Protein AF-A0A534X3P3-F1 (afdb_monomer_lite)

Sequence (479 aa):
MGRCHSRLIVFVALAAVAAPPPRAAATQRFGPLQLSGNLQSQNLVRDPDASTYEYIQNRNTAHVRLDYDWLQAGRFYGKYDVPFLERSHLLLLWRGVYDSVYDVTPGFVQKEDVHGRAYGGMDYFDYATRVGFSTPSGFKRLRRGQLELSGLSRGERTALKFDNQLREAYIDLKFRGLPLTVRGGRQQIVWGETDNFRMLDRVNPLDLTWHFQQELPAPGFGWDEIRRPLWIIKFLYDLGDVWRFSQSFLEWYWNPGDWMPAKQAFLPRPWGLPFYDPLTNPVDGAFFDGPCLANSRLRQATGPRAGQPACTRLLNGTKLFEKGDYSRNPMENSQVGVRYHGMTPQGIEFTLDYFYQRWAGDDGTNYAPLRAVRRTFDDAVDQARLRSLTARGIFPAEFIAPYVHTVGASLNYSEEQYTQTVYRFETIYDVGIPFFDLGKVSVIDTPALPGVTKKNMWKGMLAFDRPTWIRTLNRRATF

Secondary structure (DSSP, 8-state):
-----SSSHHHHHHHTTSSPPP---SEEEETTEEEEEEEEEEEEEE-SSTT--EEEEEEEEEEEEEEEEEEETTEETTTEE-TTEEEEEEEEEEEEEEETHHHH------S--TTTTTBTTB-HHHHHHHT-EEETTEEEPPPGGGGSGGGS-HHHHHHHHEEEEEEEEEEEEEESSS-EEEEEEEE-------SSS-SS--SS-BBTTTTTT--SSSS--S-TTTB--EEEEEEEEEEEEETTEEEEEEEEEEEES---PPB--EETSTTSEEEE-TTT-TTT-TTTSHHHHHH-S-B--SSTTTTSB---EEGGG-BTTTB-SS-SSTTTSEEEEEEEEEE-TTSEEEEEEEEEEE----SS-----EEEPBP-S-HHHHHHHHHHHHHTTEESEEE---EEEEEEEEEEEEETTTT-EEEEEEEEEEEEEEEEETTS-BS-BTTB--EEEEEEEEEEEEEEE-----TTT-SS---

pLDDT: mean 87.89, std 14.02, range [33.66, 98.69]

Radius of gyration: 27.1 Å; chains: 1; bounding box: 85×56×79 Å

Foldseek 3Di:
DDDDPDPPPVVVVVVVVPPPPDPPVQWDDDDQKIKHKDKDWDWDWDDPDPVDIDGAWTKIKIKIKMKGFQAACQDGVVHDGRPWFHTKMKIWMKMKMFICCLVVFDLDDDLAFPCGLVPVRHHPQCCQAVFNADDPVHTDHDDSCCQTSNVDDPVRSVVPRMDIDSQWTWMWTHTPPFQKIKIFFFAADADDDDFPFDDPRPPFAFQCLPPQFCDDDPPRGDRVPGGRTAGKIKMKGFPADDDQWGRKIKIKMKGFQRDAAHHAADPPRSRHHRHHACQDDRHQHLFQDDLQQVAAPDADCDDPRGRTGGADAEPPRADQRGGAPADRGNVTAMKMKMKIWTAGPQGKTKIKMKIWHWARPSRPDAADQKAFAFDPPPCVVLVVVSNVQSNHSYDRMGGHTDIKIKIKMKIWDQDVPPFRKIKIKIKMKIWFGWHFDQVTFHSGVRVGGGHIDTDIDIDMDIDIDGFADPCVVPVPGTD

Structure (mmCIF, N/CA/C/O backbone):
data_AF-A0A534X3P3-F1
#
_entry.id   AF-A0A534X3P3-F1
#
loop_
_atom_site.group_PDB
_atom_site.id
_atom_site.type_symbol
_atom_site.label_atom_id
_atom_site.label_alt_id
_atom_site.label_comp_id
_atom_site.label_asym_id
_atom_site.label_entity_id
_atom_site.label_seq_id
_atom_site.pdbx_PDB_ins_code
_atom_site.Cartn_x
_atom_site.Cartn_y
_atom_site.Cartn_z
_atom_site.occupancy
_atom_site.B_iso_or_equiv
_atom_site.auth_seq_id
_atom_site.auth_comp_id
_atom_site.auth_asym_id
_atom_site.auth_atom_id
_atom_site.pdbx_PDB_model_num
ATOM 1 N N . MET A 1 1 ? -47.982 -13.350 -42.749 1.00 36.72 1 MET A N 1
ATOM 2 C CA . MET A 1 1 ? -47.563 -14.416 -41.808 1.00 36.72 1 MET A CA 1
ATOM 3 C C . MET A 1 1 ? -46.081 -14.224 -41.478 1.00 36.72 1 MET A C 1
ATOM 5 O O . MET A 1 1 ? -45.326 -14.014 -42.412 1.00 36.72 1 MET A O 1
ATOM 9 N N . GLY A 1 2 ? -45.699 -14.263 -40.188 1.00 33.66 2 GLY A N 1
ATOM 10 C CA . GLY A 1 2 ? -44.302 -14.264 -39.683 1.00 33.66 2 GLY A CA 1
ATOM 11 C C . GLY A 1 2 ? -43.819 -12.930 -39.074 1.00 33.66 2 GLY A C 1
ATOM 12 O O . GLY A 1 2 ? -43.226 -12.131 -39.780 1.00 33.66 2 GLY A O 1
ATOM 13 N N . ARG A 1 3 ? -44.246 -12.531 -37.856 1.00 34.84 3 ARG A N 1
ATOM 14 C CA . ARG A 1 3 ? -43.570 -12.720 -36.531 1.00 34.84 3 ARG A CA 1
ATOM 15 C C . ARG A 1 3 ? -42.083 -12.302 -36.568 1.00 34.84 3 ARG A C 1
ATOM 17 O O . ARG A 1 3 ? -41.286 -13.035 -37.122 1.00 34.84 3 ARG A O 1
ATOM 24 N N . CYS A 1 4 ? -41.623 -11.134 -36.097 1.00 38.94 4 CYS A N 1
ATOM 25 C CA . CYS A 1 4 ? -41.769 -10.428 -34.805 1.00 38.94 4 CYS A CA 1
ATOM 26 C C . CYS A 1 4 ? -41.292 -11.228 -33.577 1.00 38.94 4 CYS A C 1
ATOM 28 O O . CYS A 1 4 ? -42.091 -11.518 -32.693 1.00 38.94 4 CYS A O 1
ATOM 30 N N . HIS A 1 5 ? -40.003 -11.587 -33.516 1.00 36.69 5 HIS A N 1
ATOM 31 C CA . HIS A 1 5 ? -39.324 -12.137 -32.328 1.00 36.69 5 HIS A CA 1
ATOM 32 C C . HIS A 1 5 ? -37.952 -11.458 -32.131 1.00 36.69 5 HIS A C 1
ATOM 34 O O . HIS A 1 5 ? -36.927 -12.002 -32.518 1.00 36.69 5 HIS A O 1
ATOM 40 N N . SER A 1 6 ? -37.909 -10.256 -31.546 1.00 39.84 6 SER A N 1
ATOM 41 C CA . SER A 1 6 ? -36.638 -9.699 -31.023 1.00 39.84 6 SER A CA 1
ATOM 42 C C . SER A 1 6 ? -36.779 -8.697 -29.869 1.00 39.84 6 SER A C 1
ATOM 44 O O . SER A 1 6 ? -35.784 -8.144 -29.416 1.00 39.84 6 SER A O 1
ATOM 46 N N . ARG A 1 7 ? -37.989 -8.474 -29.333 1.00 35.97 7 ARG A N 1
ATOM 47 C CA . ARG A 1 7 ? -38.214 -7.507 -28.238 1.00 35.97 7 ARG A CA 1
ATOM 48 C C . ARG A 1 7 ? -38.466 -8.125 -26.858 1.00 35.97 7 ARG A C 1
ATOM 50 O O . ARG A 1 7 ? -38.564 -7.386 -25.887 1.00 35.97 7 ARG A O 1
ATOM 57 N N . LEU A 1 8 ? -38.526 -9.455 -26.738 1.00 35.53 8 LEU A N 1
ATOM 58 C CA . LEU A 1 8 ? -38.912 -10.107 -25.477 1.00 35.53 8 LEU A CA 1
ATOM 59 C C . LEU A 1 8 ? -37.740 -10.433 -24.529 1.00 35.53 8 LEU A C 1
ATOM 61 O O . LEU A 1 8 ? -37.972 -10.664 -23.350 1.00 35.53 8 LEU A O 1
ATOM 65 N N . ILE A 1 9 ? -36.487 -10.424 -25.002 1.00 39.25 9 ILE A N 1
ATOM 66 C CA . ILE A 1 9 ? -35.331 -10.835 -24.176 1.00 39.25 9 ILE A CA 1
ATOM 67 C C . ILE A 1 9 ? -34.815 -9.689 -23.285 1.00 39.25 9 ILE A C 1
ATOM 69 O O . ILE A 1 9 ? -34.318 -9.935 -22.191 1.00 39.25 9 ILE A O 1
ATOM 73 N N . VAL A 1 10 ? -35.018 -8.427 -23.677 1.00 38.47 10 VAL A N 1
ATOM 74 C CA . VAL A 1 10 ? -34.566 -7.261 -22.887 1.00 38.47 10 VAL A CA 1
ATOM 75 C C . VAL A 1 10 ? -35.494 -6.972 -21.695 1.00 38.47 10 VAL A C 1
ATOM 77 O O . VAL A 1 10 ? -35.038 -6.503 -20.656 1.00 38.47 10 VAL A O 1
ATOM 80 N N . PHE A 1 11 ? -36.780 -7.323 -21.785 1.00 35.12 11 PHE A N 1
ATOM 81 C CA . PHE A 1 11 ? -37.740 -7.068 -20.702 1.00 35.12 11 PHE A CA 1
ATOM 82 C C . PHE A 1 11 ? -37.663 -8.075 -19.545 1.00 35.12 11 PHE A C 1
ATOM 84 O O . PHE A 1 11 ? -37.952 -7.706 -18.409 1.00 35.12 11 PHE A O 1
ATOM 91 N N . VAL A 1 12 ? -37.220 -9.313 -19.786 1.00 38.72 12 VAL A N 1
ATOM 92 C CA . VAL A 1 12 ? -37.082 -10.322 -18.717 1.00 38.72 12 VAL A CA 1
ATOM 93 C C . VAL A 1 12 ? -35.864 -10.034 -17.826 1.00 38.72 12 VAL A C 1
ATOM 95 O O . VAL A 1 12 ? -35.925 -10.263 -16.621 1.00 38.72 12 VAL A O 1
ATOM 98 N N . ALA A 1 13 ? -34.799 -9.437 -18.374 1.00 37.25 13 ALA A N 1
ATOM 99 C CA . ALA A 1 13 ? -33.627 -9.031 -17.594 1.00 37.25 13 ALA A CA 1
ATOM 100 C C . ALA A 1 13 ? -33.887 -7.788 -16.716 1.00 37.25 13 ALA A C 1
ATOM 102 O O . ALA A 1 13 ? -33.383 -7.720 -15.600 1.00 37.25 13 ALA A O 1
ATOM 103 N N . LEU A 1 14 ? -34.714 -6.836 -17.172 1.00 37.88 14 LEU A N 1
ATOM 104 C CA . LEU A 1 14 ? -35.092 -5.656 -16.378 1.00 37.88 14 LEU A CA 1
ATOM 105 C C . LEU A 1 14 ? -36.180 -5.949 -15.330 1.00 37.88 14 LEU A C 1
ATOM 107 O O . LEU A 1 14 ? -36.164 -5.352 -14.256 1.00 37.88 14 LEU A O 1
ATOM 111 N N . ALA A 1 15 ? -37.089 -6.895 -15.584 1.00 37.22 15 ALA A N 1
ATOM 112 C CA . ALA A 1 15 ? -38.120 -7.271 -14.612 1.00 37.22 15 ALA A CA 1
ATOM 113 C C . ALA A 1 15 ? -37.560 -8.050 -13.404 1.00 37.22 15 ALA A C 1
ATOM 115 O O . ALA A 1 15 ? -38.107 -7.949 -12.308 1.00 37.22 15 ALA A O 1
ATOM 116 N N . ALA A 1 16 ? -36.437 -8.760 -13.565 1.00 38.22 16 ALA A N 1
ATOM 117 C CA . ALA A 1 16 ? -35.745 -9.427 -12.458 1.00 38.22 16 ALA A CA 1
ATOM 118 C C . ALA A 1 16 ? -35.032 -8.449 -11.498 1.00 38.22 16 ALA A C 1
ATOM 120 O O . ALA A 1 16 ? -34.714 -8.826 -10.375 1.00 38.22 16 ALA A O 1
ATOM 121 N N . VAL A 1 17 ? -34.821 -7.191 -11.911 1.00 44.91 17 VAL A N 1
ATOM 122 C CA . VAL A 1 17 ? -34.232 -6.121 -11.080 1.00 44.91 17 VAL A CA 1
ATOM 123 C C . VAL A 1 17 ? -35.306 -5.345 -10.297 1.00 44.91 17 VAL A C 1
ATOM 125 O O . VAL A 1 17 ? -34.991 -4.668 -9.323 1.00 44.91 17 VAL A O 1
ATOM 128 N N . ALA A 1 18 ? -36.585 -5.460 -10.679 1.00 40.25 18 ALA A N 1
ATOM 129 C CA . ALA A 1 18 ? -37.691 -4.690 -10.099 1.00 40.25 18 ALA A CA 1
ATOM 130 C C . ALA A 1 18 ? -38.572 -5.474 -9.107 1.00 40.25 18 ALA A C 1
ATOM 132 O O . ALA A 1 18 ? -39.484 -4.898 -8.513 1.00 40.25 18 ALA A O 1
ATOM 133 N N . ALA A 1 19 ? -38.321 -6.770 -8.903 1.00 35.97 19 ALA A N 1
ATOM 134 C CA . ALA A 1 19 ? -38.948 -7.496 -7.807 1.00 35.97 19 ALA A CA 1
ATOM 135 C C . ALA A 1 19 ? -38.243 -7.092 -6.500 1.00 35.97 19 ALA A C 1
ATOM 137 O O . ALA A 1 19 ? -37.038 -7.335 -6.386 1.00 35.97 19 ALA A O 1
ATOM 138 N N . PRO A 1 20 ? -38.934 -6.492 -5.506 1.00 41.12 20 PRO A N 1
ATOM 139 C CA . PRO A 1 20 ? -38.346 -6.378 -4.183 1.00 41.12 20 PRO A CA 1
ATOM 140 C C . PRO A 1 20 ? -37.984 -7.803 -3.759 1.00 41.12 20 PRO A C 1
ATOM 142 O O . PRO A 1 20 ? -38.851 -8.684 -3.844 1.00 41.12 20 PRO A O 1
ATOM 145 N N . PRO A 1 21 ? -36.724 -8.075 -3.377 1.00 45.44 21 PRO A N 1
ATOM 146 C CA . PRO A 1 21 ? -36.369 -9.406 -2.938 1.00 45.44 21 PRO A CA 1
ATOM 147 C C . PRO A 1 21 ? -37.357 -9.800 -1.830 1.00 45.44 21 PRO A C 1
ATOM 149 O O . PRO A 1 21 ? -37.689 -8.952 -0.986 1.00 45.44 21 PRO A O 1
ATOM 152 N N . PRO A 1 22 ? -37.857 -11.054 -1.800 1.00 43.12 22 PRO A N 1
ATOM 153 C CA . PRO A 1 22 ? -38.468 -11.551 -0.572 1.00 43.12 22 PRO A CA 1
ATOM 154 C C . PRO A 1 22 ? -37.481 -11.230 0.547 1.00 43.12 22 PRO A C 1
ATOM 156 O O . PRO A 1 22 ? -36.282 -11.278 0.283 1.00 43.12 22 PRO A O 1
ATOM 159 N N . ARG A 1 23 ? -37.958 -10.830 1.735 1.00 43.53 23 ARG A N 1
ATOM 160 C CA . ARG A 1 23 ? -37.120 -10.484 2.898 1.00 43.53 23 ARG A CA 1
ATOM 161 C C . ARG A 1 23 ? -36.186 -11.651 3.250 1.00 43.53 23 ARG A C 1
ATOM 163 O O . ARG A 1 23 ? -36.411 -12.380 4.207 1.00 43.53 23 ARG A O 1
ATOM 170 N N . ALA A 1 24 ? -35.133 -11.837 2.471 1.00 46.97 24 ALA A N 1
ATOM 171 C CA . ALA A 1 24 ? -33.952 -12.561 2.820 1.00 46.97 24 ALA A CA 1
ATOM 172 C C . ALA A 1 24 ? -33.323 -11.626 3.831 1.00 46.97 24 ALA A C 1
ATOM 174 O O . ALA A 1 24 ? -32.781 -10.578 3.477 1.00 46.97 24 ALA A O 1
ATOM 175 N N . ALA A 1 25 ? -33.513 -11.934 5.110 1.00 55.66 25 ALA A N 1
ATOM 176 C CA . ALA A 1 25 ? -32.665 -11.344 6.117 1.00 55.66 25 ALA A CA 1
ATOM 177 C C . ALA A 1 25 ? -31.236 -11.645 5.645 1.00 55.66 25 ALA A C 1
ATOM 179 O O . ALA A 1 25 ? -30.828 -12.804 5.623 1.00 55.66 25 ALA A O 1
ATOM 180 N N . ALA A 1 26 ? -30.512 -10.616 5.189 1.00 68.88 26 ALA A N 1
ATOM 181 C CA . ALA A 1 26 ? -29.129 -10.726 4.709 1.00 68.88 26 ALA A CA 1
ATOM 182 C C . ALA A 1 26 ? -28.197 -11.356 5.766 1.00 68.88 26 ALA A C 1
ATOM 184 O O . ALA A 1 26 ? -27.070 -11.743 5.475 1.00 68.88 26 ALA A O 1
ATOM 185 N N . THR A 1 27 ? -28.717 -11.492 6.986 1.00 85.62 27 THR A N 1
ATOM 186 C CA . THR A 1 27 ? -28.148 -12.159 8.138 1.00 85.62 27 THR A CA 1
ATOM 187 C C . THR A 1 27 ? -29.059 -13.307 8.578 1.00 85.62 27 THR A C 1
ATOM 189 O O . THR A 1 27 ? -30.193 -13.082 9.004 1.00 85.62 27 THR A O 1
ATOM 192 N N . GLN A 1 28 ? -28.546 -14.533 8.536 1.00 90.56 28 GLN A N 1
ATOM 193 C CA . GLN A 1 28 ? -29.168 -15.723 9.113 1.00 90.56 28 GLN A CA 1
ATOM 194 C C . GLN A 1 28 ? -28.542 -16.015 10.480 1.00 90.56 28 GLN A C 1
ATOM 196 O O . GLN A 1 28 ? -27.322 -15.965 10.634 1.00 90.56 28 GLN A O 1
ATOM 201 N N . ARG A 1 29 ? -29.369 -16.313 11.486 1.00 91.31 29 ARG A N 1
ATOM 202 C CA . ARG A 1 29 ? -28.921 -16.610 12.855 1.00 91.31 29 ARG A CA 1
ATOM 203 C C . ARG A 1 29 ? -29.354 -18.012 13.263 1.00 91.31 29 ARG A C 1
ATOM 205 O O . ARG A 1 29 ? -30.527 -18.353 13.160 1.00 91.31 29 ARG A O 1
ATOM 212 N N . PHE A 1 30 ? -28.406 -18.783 13.778 1.00 90.81 30 PHE A N 1
ATOM 213 C CA . PHE A 1 30 ? -28.560 -20.157 14.244 1.00 90.81 30 PHE A CA 1
ATOM 214 C C . PHE A 1 30 ? -27.995 -20.257 15.666 1.00 90.81 30 PHE A C 1
ATOM 216 O O . PHE A 1 30 ? -26.892 -20.755 15.896 1.00 90.81 30 PHE A O 1
ATOM 223 N N . GLY A 1 31 ? -28.737 -19.707 16.632 1.00 88.25 31 GLY A N 1
ATOM 224 C CA . GLY A 1 31 ? -28.279 -19.574 18.016 1.00 88.25 31 GLY A CA 1
ATOM 225 C C . GLY A 1 31 ? -27.009 -18.709 18.108 1.00 88.25 31 GLY A C 1
ATOM 226 O O . GLY A 1 31 ? -27.071 -17.542 17.727 1.00 88.25 31 GLY A O 1
ATOM 227 N N . PRO A 1 32 ? -25.872 -19.244 18.599 1.00 91.38 32 PRO A N 1
ATOM 228 C CA . PRO A 1 32 ? -24.607 -18.507 18.718 1.00 91.38 32 PRO A CA 1
ATOM 229 C C . PRO A 1 32 ? -23.888 -18.254 17.384 1.00 91.38 32 PRO A C 1
ATOM 231 O O . PRO A 1 32 ? -22.888 -17.538 17.366 1.00 91.38 32 PRO A O 1
ATOM 234 N N . LEU A 1 33 ? -24.338 -18.883 16.295 1.00 94.12 33 LEU A N 1
ATOM 235 C CA . LEU A 1 33 ? -23.754 -18.745 14.965 1.00 94.12 33 LEU A CA 1
ATOM 236 C C . LEU A 1 33 ? -24.5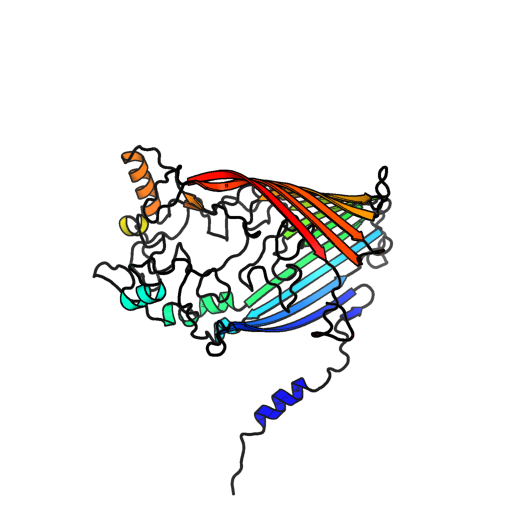79 -17.765 14.132 1.00 94.12 33 LEU A C 1
ATOM 238 O O . LEU A 1 33 ? -25.805 -17.864 14.065 1.00 94.12 33 LEU A O 1
ATOM 242 N N . GLN A 1 34 ? -23.904 -16.852 13.450 1.00 95.88 34 GLN A N 1
ATOM 243 C CA . GLN A 1 34 ? -24.499 -15.922 12.506 1.00 95.88 34 GLN A CA 1
ATOM 244 C C . GLN A 1 34 ? -23.757 -16.005 11.170 1.00 95.88 34 GLN A C 1
ATOM 246 O O . GLN A 1 34 ? -22.532 -15.967 11.123 1.00 95.88 34 GLN A O 1
ATOM 251 N N . LEU A 1 35 ? -24.518 -16.107 10.083 1.00 95.94 35 LEU A N 1
ATOM 252 C CA . LEU A 1 35 ? -24.024 -16.049 8.713 1.00 95.94 35 LEU A CA 1
ATOM 253 C C . LEU A 1 35 ? -24.609 -14.805 8.049 1.00 95.94 35 LEU A C 1
ATOM 255 O O . LEU A 1 35 ? -25.827 -14.639 8.020 1.00 95.94 35 LEU A O 1
ATOM 259 N N . SER A 1 36 ? -23.766 -13.937 7.513 1.00 95.31 36 SER A N 1
ATOM 260 C CA . SER A 1 36 ? -24.190 -12.750 6.776 1.00 95.31 36 SER A CA 1
ATOM 261 C C . SER A 1 36 ? -23.336 -12.534 5.537 1.00 95.31 36 SER A C 1
ATOM 263 O O . SER A 1 36 ? -22.329 -13.208 5.321 1.00 95.31 36 SER A O 1
ATOM 265 N N . GLY A 1 37 ? -23.753 -11.612 4.682 1.00 92.38 37 GLY A N 1
ATOM 266 C CA . GLY A 1 37 ? -22.989 -11.264 3.498 1.00 92.38 37 GLY A CA 1
ATOM 267 C C . GLY A 1 37 ? -23.701 -10.245 2.632 1.00 92.38 37 GLY A C 1
ATOM 268 O O . GLY A 1 37 ? -24.845 -9.863 2.891 1.00 92.38 37 GLY A O 1
ATOM 269 N N . ASN A 1 38 ? -23.014 -9.824 1.583 1.00 91.62 38 ASN A N 1
ATOM 270 C CA . ASN A 1 38 ? -23.546 -8.935 0.566 1.00 91.62 38 ASN A CA 1
ATOM 271 C C . ASN A 1 38 ? -22.906 -9.233 -0.792 1.00 91.62 38 ASN A C 1
ATOM 273 O O . ASN A 1 38 ? -21.846 -9.851 -0.901 1.00 91.62 38 ASN A O 1
ATOM 277 N N . LEU A 1 39 ? -23.588 -8.767 -1.834 1.00 91.38 39 LEU A N 1
ATOM 278 C CA . LEU A 1 39 ? -23.075 -8.697 -3.190 1.00 91.38 39 LEU A CA 1
ATOM 279 C C . LEU A 1 39 ? -23.101 -7.227 -3.608 1.00 91.38 39 LEU A C 1
ATOM 281 O O . LEU A 1 39 ? -24.140 -6.574 -3.518 1.00 91.38 39 LEU A O 1
ATOM 285 N N . GLN A 1 40 ? -21.967 -6.716 -4.065 1.00 88.56 40 GLN A N 1
ATOM 286 C CA . GLN A 1 40 ? -21.802 -5.354 -4.549 1.00 88.56 40 GLN A CA 1
ATOM 287 C C . GLN A 1 40 ? -21.387 -5.392 -6.015 1.00 88.56 40 GLN A C 1
ATOM 289 O O . GLN A 1 40 ? -20.502 -6.157 -6.391 1.00 88.56 40 GLN A O 1
ATOM 294 N N . SER A 1 41 ? -21.998 -4.539 -6.834 1.00 88.94 41 SER A N 1
ATOM 295 C CA . SER A 1 41 ? -21.531 -4.253 -8.190 1.00 88.94 41 SER A CA 1
ATOM 296 C C . SER A 1 41 ? -21.172 -2.778 -8.287 1.00 88.94 41 SER A C 1
ATOM 298 O O . SER A 1 41 ? -21.917 -1.913 -7.827 1.00 88.94 41 SER A O 1
ATOM 300 N N . GLN A 1 42 ? -20.012 -2.498 -8.857 1.00 85.88 42 GLN A N 1
ATOM 301 C CA . GLN A 1 42 ? -19.415 -1.182 -8.947 1.00 85.88 42 GLN A CA 1
ATOM 302 C C . GLN A 1 42 ? -18.999 -0.926 -10.392 1.00 85.88 42 GLN A C 1
ATOM 304 O O . GLN A 1 42 ? -18.289 -1.721 -11.007 1.00 85.88 42 GLN A O 1
ATOM 309 N N . ASN A 1 43 ? -19.435 0.213 -10.921 1.00 86.19 43 ASN A N 1
ATOM 310 C CA . ASN A 1 43 ? -19.062 0.692 -12.242 1.00 86.19 43 ASN A CA 1
ATOM 311 C C . ASN A 1 43 ? -18.371 2.034 -12.082 1.00 86.19 43 ASN A C 1
ATOM 313 O O . ASN A 1 43 ? -18.930 2.927 -11.446 1.00 86.19 43 ASN A O 1
ATOM 317 N N . LEU A 1 44 ? -17.188 2.173 -12.671 1.00 83.38 44 LEU A N 1
ATOM 318 C CA . LEU A 1 44 ? -16.495 3.450 -12.720 1.00 83.38 44 LEU A CA 1
ATOM 319 C C . LEU A 1 44 ? -16.244 3.881 -14.150 1.00 83.38 44 LEU A C 1
ATOM 321 O O . LEU A 1 44 ? -15.741 3.123 -14.984 1.00 83.38 44 LEU A O 1
ATOM 325 N N . VAL A 1 45 ? -16.563 5.147 -14.376 1.00 81.81 45 VAL A N 1
ATOM 326 C CA . VAL A 1 45 ? -16.256 5.887 -15.587 1.00 81.81 45 VAL A CA 1
ATOM 327 C C . VAL A 1 45 ? -15.423 7.093 -15.171 1.00 81.81 45 VAL A C 1
ATOM 329 O O . VAL A 1 45 ? -15.737 7.755 -14.184 1.00 81.81 45 VAL A O 1
ATOM 332 N N . ARG A 1 46 ? -14.353 7.352 -15.912 1.00 78.62 46 ARG A N 1
ATOM 333 C CA . ARG A 1 46 ? -13.508 8.538 -15.804 1.00 78.62 46 ARG A CA 1
ATOM 334 C C . ARG A 1 46 ? -13.797 9.441 -16.995 1.00 78.62 46 ARG A C 1
ATOM 336 O O . ARG A 1 46 ? -13.879 8.948 -18.109 1.00 78.62 46 ARG A O 1
ATOM 343 N N . ASP A 1 47 ? -13.936 10.736 -16.756 1.00 75.62 47 ASP A N 1
ATOM 344 C CA . ASP A 1 47 ? -14.253 11.730 -17.784 1.00 75.62 47 ASP A CA 1
ATOM 345 C C . ASP A 1 47 ? -13.423 12.993 -17.498 1.00 75.62 47 ASP A C 1
ATOM 347 O O . ASP A 1 47 ? -13.612 13.599 -16.440 1.00 75.62 47 ASP A O 1
ATOM 351 N N . PRO A 1 48 ? -12.431 13.356 -18.333 1.00 64.31 48 PRO A N 1
ATOM 352 C CA . PRO A 1 48 ? -11.691 14.601 -18.169 1.00 64.31 48 PRO A CA 1
ATOM 353 C C . PRO A 1 48 ? -12.481 15.821 -18.673 1.00 64.31 48 PRO A C 1
ATOM 355 O O . PRO A 1 48 ? -12.234 16.930 -18.203 1.00 64.31 48 PRO A O 1
ATOM 358 N N . ASP A 1 49 ? -13.429 15.634 -19.595 1.00 64.19 49 ASP A N 1
ATOM 359 C CA . ASP A 1 49 ? -14.393 16.635 -20.054 1.00 64.19 49 ASP A CA 1
ATOM 360 C C . ASP A 1 49 ? -15.650 15.950 -20.604 1.00 64.19 49 ASP A C 1
ATOM 362 O O . ASP A 1 49 ? -15.576 14.804 -21.022 1.00 64.19 49 ASP A O 1
ATOM 366 N N . ALA A 1 50 ? -16.763 16.680 -20.724 1.00 55.84 50 ALA A N 1
ATOM 367 C CA . ALA A 1 50 ? -18.070 16.143 -21.130 1.00 55.84 50 ALA A CA 1
ATOM 368 C C . ALA A 1 50 ? -18.118 15.414 -22.496 1.00 55.84 50 ALA A C 1
ATOM 370 O O . ALA A 1 50 ? -19.170 14.898 -22.878 1.00 55.84 50 ALA A O 1
ATOM 371 N N . SER A 1 51 ? -17.029 15.415 -23.272 1.00 58.66 51 SER A N 1
ATOM 372 C CA . SER A 1 51 ? -16.923 14.737 -24.563 1.00 58.66 51 SER A CA 1
ATOM 373 C C . SER A 1 51 ? -16.089 13.448 -24.528 1.00 58.66 51 SER A C 1
ATOM 375 O O . SER A 1 51 ? -15.982 12.784 -25.563 1.00 58.66 51 SER A O 1
ATOM 377 N N . THR A 1 52 ? -15.508 13.061 -23.383 1.00 67.94 52 THR A N 1
ATOM 378 C CA . THR A 1 52 ? -14.467 12.020 -23.314 1.00 67.94 52 THR A CA 1
ATOM 379 C C . THR A 1 52 ? -14.633 11.010 -22.170 1.00 67.94 52 THR A C 1
ATOM 381 O O . THR A 1 52 ? -13.869 10.978 -21.217 1.00 67.94 52 THR A O 1
ATOM 384 N N . TYR A 1 53 ? -15.535 10.042 -22.327 1.00 72.50 53 TYR A N 1
ATOM 385 C CA . TYR A 1 53 ? -15.756 9.012 -21.305 1.00 72.50 53 TYR A CA 1
ATOM 386 C C . TYR A 1 53 ? -14.830 7.791 -21.440 1.00 72.50 53 TYR A C 1
ATOM 388 O O . TYR A 1 53 ? -14.739 7.168 -22.500 1.00 72.50 53 TYR A O 1
ATOM 396 N N . GLU A 1 54 ? -14.229 7.370 -20.328 1.00 77.44 54 GLU A N 1
ATOM 397 C CA . GLU A 1 54 ? -13.424 6.156 -20.202 1.00 77.44 54 GLU A CA 1
ATOM 398 C C . GLU A 1 54 ? -14.025 5.200 -19.172 1.00 77.44 54 GLU A C 1
ATOM 400 O O . GLU A 1 54 ? -14.108 5.501 -17.983 1.00 77.44 54 GLU A O 1
ATOM 405 N N . TYR A 1 55 ? -14.412 4.002 -19.604 1.00 82.56 55 TYR A N 1
ATOM 406 C CA . TYR A 1 55 ? -14.842 2.942 -18.695 1.00 82.56 55 TYR A CA 1
ATOM 407 C C . TYR A 1 55 ? -13.632 2.265 -18.052 1.00 82.56 55 TYR A C 1
ATOM 409 O O . TYR A 1 55 ? -12.920 1.501 -18.707 1.00 82.56 55 TYR A O 1
ATOM 417 N N . ILE A 1 56 ? -13.401 2.548 -16.772 1.00 80.75 56 ILE A N 1
ATOM 418 C CA . ILE A 1 56 ? -12.177 2.135 -16.079 1.00 80.75 56 ILE A CA 1
ATOM 419 C C . ILE A 1 56 ? -12.366 0.886 -15.216 1.00 80.75 56 ILE A C 1
ATOM 421 O O . ILE A 1 56 ? -11.391 0.183 -14.966 1.00 80.75 56 ILE A O 1
ATOM 425 N N . GLN A 1 57 ? -13.588 0.559 -14.776 1.00 85.12 57 GLN A N 1
ATOM 426 C CA . GLN A 1 57 ? -13.795 -0.611 -13.916 1.00 85.12 57 GLN A CA 1
ATOM 427 C C . GLN A 1 57 ? -15.233 -1.140 -13.937 1.00 85.12 57 GLN A C 1
ATOM 429 O O . GLN A 1 57 ? -16.190 -0.369 -13.832 1.00 85.12 57 GLN A O 1
ATOM 434 N N . ASN A 1 58 ? -15.358 -2.473 -13.968 1.00 89.50 58 ASN A N 1
ATOM 435 C CA . ASN A 1 58 ? -16.573 -3.204 -13.607 1.00 89.50 58 ASN A CA 1
ATOM 436 C C . ASN A 1 58 ? -16.238 -4.226 -12.530 1.00 89.50 58 ASN A C 1
ATOM 438 O O . ASN A 1 58 ? -15.767 -5.321 -12.841 1.00 89.50 58 ASN A O 1
ATOM 442 N N . ARG A 1 59 ? -16.491 -3.905 -11.269 1.00 88.44 59 ARG A N 1
ATOM 443 C CA . ARG A 1 59 ? -16.161 -4.812 -10.178 1.00 88.44 59 ARG A CA 1
ATOM 444 C C . ARG A 1 59 ? -17.397 -5.361 -9.509 1.00 88.44 59 ARG A C 1
ATOM 446 O O . ARG A 1 59 ? -18.270 -4.617 -9.090 1.00 88.44 59 ARG A O 1
ATOM 453 N N . ASN A 1 60 ? -17.412 -6.673 -9.351 1.00 92.00 60 ASN A N 1
ATOM 454 C CA . ASN A 1 60 ? -18.402 -7.393 -8.579 1.00 92.00 60 ASN A CA 1
ATOM 455 C C . ASN A 1 60 ? -17.691 -8.011 -7.377 1.00 92.00 60 ASN A C 1
ATOM 457 O O . ASN A 1 60 ? -16.740 -8.772 -7.551 1.00 92.00 60 ASN A O 1
ATOM 461 N N . THR A 1 61 ? -18.136 -7.667 -6.177 1.00 91.44 61 THR A N 1
ATOM 462 C CA . THR A 1 61 ? -17.576 -8.150 -4.916 1.00 91.44 61 THR A CA 1
ATOM 463 C C . THR A 1 61 ? -18.648 -8.926 -4.170 1.00 91.44 61 THR A C 1
ATOM 465 O O . THR A 1 61 ? -19.778 -8.462 -4.044 1.00 91.44 61 THR A O 1
ATOM 468 N N . ALA A 1 62 ? -18.300 -10.105 -3.679 1.00 94.06 62 ALA A N 1
ATOM 469 C CA . ALA A 1 62 ? -19.123 -10.905 -2.792 1.00 94.06 62 ALA A CA 1
ATOM 470 C C . ALA A 1 62 ? -18.403 -11.053 -1.455 1.00 94.06 62 ALA A C 1
ATOM 472 O O . ALA A 1 62 ? -17.250 -11.493 -1.425 1.00 94.06 62 ALA A O 1
ATOM 473 N N . HIS A 1 63 ? -19.093 -10.752 -0.361 1.00 94.38 63 HIS A N 1
ATOM 474 C CA . HIS A 1 63 ? -18.609 -11.039 0.982 1.00 94.38 63 HIS A CA 1
ATOM 475 C C . HIS A 1 63 ? -19.488 -12.089 1.639 1.00 94.38 63 HIS A C 1
ATOM 477 O O . HIS A 1 63 ? -20.716 -12.047 1.547 1.00 94.38 63 HIS A O 1
ATOM 483 N N . VAL A 1 64 ? -18.845 -13.016 2.338 1.00 96.31 64 VAL A N 1
ATOM 484 C CA . VAL A 1 64 ? -19.509 -14.005 3.185 1.00 96.31 64 VAL A CA 1
ATOM 485 C C . VAL A 1 64 ? -18.830 -13.969 4.540 1.00 96.31 64 VAL A C 1
ATOM 487 O O . VAL A 1 64 ? -17.625 -14.192 4.646 1.00 96.31 64 VAL A O 1
ATOM 490 N N . ARG A 1 65 ? -19.607 -13.674 5.573 1.00 96.62 65 ARG A N 1
ATOM 491 C CA . ARG A 1 65 ? -19.150 -13.504 6.944 1.00 96.62 65 ARG A CA 1
ATOM 492 C C . ARG A 1 65 ? -19.809 -14.532 7.847 1.00 96.62 65 ARG A C 1
ATOM 494 O O . ARG A 1 65 ? -21.028 -14.683 7.838 1.00 96.62 65 ARG A O 1
ATOM 501 N N . LEU A 1 66 ? -18.996 -15.205 8.646 1.00 97.56 66 LEU A N 1
ATOM 502 C CA . LEU A 1 66 ? -19.425 -16.077 9.725 1.00 97.56 66 LEU A CA 1
ATOM 503 C C . LEU A 1 66 ? -18.934 -15.498 11.049 1.00 97.56 66 LEU A C 1
ATOM 505 O O . LEU A 1 66 ? -17.738 -15.296 11.239 1.00 97.56 66 LEU A O 1
ATOM 509 N N . ASP A 1 67 ? -19.871 -15.271 11.954 1.00 97.31 67 ASP A N 1
ATOM 510 C CA . ASP A 1 67 ? -19.639 -14.884 13.338 1.00 97.31 67 ASP A CA 1
ATOM 511 C C . ASP A 1 67 ? -20.082 -16.040 14.232 1.00 97.31 67 ASP A C 1
ATOM 513 O O . ASP A 1 67 ? -21.179 -16.581 14.057 1.00 97.31 67 ASP A O 1
ATOM 517 N N . TYR A 1 68 ? -19.253 -16.429 15.196 1.00 96.19 68 TYR A N 1
ATOM 518 C CA . TYR A 1 68 ? -19.580 -17.539 16.078 1.00 96.19 68 TYR A CA 1
ATOM 519 C C . TYR A 1 68 ? -19.130 -17.310 17.524 1.00 96.19 68 TYR A C 1
ATOM 521 O O . TYR A 1 68 ? -17.950 -17.396 17.861 1.00 96.19 68 TYR A O 1
ATOM 529 N N . ASP A 1 69 ? -20.104 -17.089 18.410 1.00 95.19 69 ASP A N 1
ATOM 530 C CA . ASP A 1 69 ? -19.908 -17.004 19.860 1.00 95.19 69 ASP A CA 1
ATOM 531 C C . ASP A 1 69 ? -19.907 -18.403 20.500 1.00 95.19 69 ASP A C 1
ATOM 533 O O . ASP A 1 69 ? -20.843 -18.801 21.200 1.00 95.19 69 ASP A O 1
ATOM 537 N N . TRP A 1 70 ? -18.858 -19.183 20.239 1.00 92.81 70 TRP A N 1
ATOM 538 C CA . TRP A 1 70 ? -18.758 -20.590 20.656 1.00 92.81 70 TRP A CA 1
ATOM 539 C C . TRP A 1 70 ? -18.505 -20.820 22.156 1.00 92.81 70 TRP A C 1
ATOM 541 O O . TRP A 1 70 ? -18.687 -21.936 22.654 1.00 92.81 70 TRP A O 1
ATOM 551 N N . LEU A 1 71 ? -18.110 -19.770 22.883 1.00 93.00 71 LEU A N 1
ATOM 552 C CA . LEU A 1 71 ? -17.861 -19.783 24.320 1.00 93.00 71 LEU A CA 1
ATOM 553 C C . LEU A 1 71 ? -18.471 -18.531 24.936 1.00 93.00 71 LEU A C 1
ATOM 555 O O . LEU A 1 71 ? -18.054 -17.411 24.638 1.00 93.00 71 LEU A O 1
ATOM 559 N N . GLN A 1 72 ? -19.446 -18.738 25.816 1.00 90.56 72 GLN A N 1
ATOM 560 C CA . GLN A 1 72 ? -20.192 -17.673 26.482 1.00 90.56 72 GLN A CA 1
ATOM 561 C C . GLN A 1 72 ? -20.272 -17.975 27.975 1.00 90.56 72 GLN A C 1
ATOM 563 O O . GLN A 1 72 ? -20.472 -19.127 28.359 1.00 90.56 72 GLN A O 1
ATOM 568 N N . ALA A 1 73 ? -20.091 -16.953 28.814 1.00 87.25 73 ALA A N 1
ATOM 569 C CA . ALA A 1 73 ? -20.072 -17.090 30.273 1.00 87.25 73 ALA A CA 1
ATOM 570 C C . ALA A 1 73 ? -19.107 -18.191 30.781 1.00 87.25 73 ALA A C 1
ATOM 572 O O . ALA A 1 73 ? -19.368 -18.869 31.773 1.00 87.25 73 ALA A O 1
ATOM 573 N N . GLY A 1 74 ? -17.980 -18.389 30.088 1.00 85.44 74 GLY A N 1
ATOM 574 C CA . GLY A 1 74 ? -17.001 -19.442 30.376 1.00 85.44 74 GLY A CA 1
ATOM 575 C C . GLY A 1 74 ? -17.415 -20.862 30.011 1.00 85.44 74 GLY A C 1
ATOM 576 O O . GLY A 1 74 ? -16.751 -21.793 30.448 1.00 85.44 74 GLY A O 1
ATOM 577 N N . ARG A 1 75 ? -18.478 -21.060 29.226 1.00 86.75 75 ARG A N 1
ATOM 578 C CA . ARG A 1 75 ? -18.905 -22.385 28.762 1.00 86.75 75 ARG A CA 1
ATOM 579 C C . ARG A 1 75 ? -18.735 -22.533 27.265 1.00 86.75 75 ARG A C 1
ATOM 581 O O . ARG A 1 75 ? -19.392 -21.842 26.489 1.00 86.75 75 ARG A O 1
ATOM 588 N N . PHE A 1 76 ? -17.905 -23.482 26.855 1.00 86.19 76 PHE A N 1
ATOM 589 C CA . PHE A 1 76 ? -17.756 -23.882 25.462 1.00 86.19 76 PHE A CA 1
ATOM 590 C C . PHE A 1 76 ? -18.895 -24.829 25.065 1.00 86.19 76 PHE A C 1
ATOM 592 O O . PHE A 1 76 ? -19.136 -25.841 25.735 1.00 86.19 76 PHE A O 1
ATOM 599 N N . TYR A 1 77 ? -19.635 -24.475 24.007 1.00 82.75 77 TYR A N 1
ATOM 600 C CA . TYR A 1 77 ? -20.844 -25.191 23.556 1.00 82.75 77 TYR A CA 1
ATOM 601 C C . TYR A 1 77 ? -21.897 -25.427 24.660 1.00 82.75 77 TYR A C 1
ATOM 603 O O . TYR A 1 77 ? -22.693 -26.363 24.581 1.00 82.75 77 TYR A O 1
ATOM 611 N N . GLY A 1 78 ? -21.883 -24.619 25.726 1.00 79.69 78 GLY A N 1
ATOM 612 C CA . GLY A 1 78 ? -22.752 -24.805 26.892 1.00 79.69 78 GLY A CA 1
ATOM 613 C C . GLY A 1 78 ? -22.468 -26.065 27.723 1.00 79.69 78 GLY A C 1
ATOM 614 O O . GLY A 1 78 ? -23.231 -26.346 28.643 1.00 79.69 78 GLY A O 1
ATOM 615 N N . LYS A 1 79 ? -21.405 -26.822 27.414 1.00 86.69 79 LYS A N 1
ATOM 616 C CA . LYS A 1 79 ? -21.112 -28.134 28.019 1.00 86.69 79 LYS A CA 1
ATOM 617 C C . LYS A 1 79 ? -19.812 -28.171 28.810 1.00 86.69 79 LYS A C 1
ATOM 619 O O . LYS A 1 79 ? -19.764 -28.819 29.847 1.00 86.69 79 LYS A O 1
ATOM 624 N N . TYR A 1 80 ? -18.768 -27.514 28.313 1.00 89.25 80 TYR A N 1
ATOM 625 C CA . TYR A 1 80 ? -17.433 -27.593 28.901 1.00 89.25 80 TYR A CA 1
ATOM 626 C C . TYR A 1 80 ? -17.076 -26.266 29.561 1.00 89.25 80 TYR A C 1
ATOM 628 O O . TYR A 1 80 ? -17.030 -25.238 28.883 1.00 89.25 80 TYR A O 1
ATOM 636 N N . ASP A 1 81 ? -16.833 -26.285 30.869 1.00 91.19 81 ASP A N 1
ATOM 637 C CA . ASP A 1 81 ? -16.388 -25.102 31.600 1.00 91.19 81 ASP A CA 1
ATOM 638 C C . ASP A 1 81 ? -14.917 -24.797 31.274 1.00 91.19 81 ASP A C 1
ATOM 640 O O . ASP A 1 81 ? -14.036 -25.653 31.370 1.00 91.19 81 ASP A O 1
ATOM 644 N N . VAL A 1 82 ? -14.652 -23.549 30.901 1.00 92.00 82 VAL A N 1
ATOM 645 C CA . VAL A 1 82 ? -13.321 -22.998 30.652 1.00 92.00 82 VAL A CA 1
ATOM 646 C C . VAL A 1 82 ? -13.071 -21.922 31.709 1.00 92.00 82 VAL A C 1
ATOM 648 O O . VAL A 1 82 ? -13.584 -20.807 31.592 1.00 92.00 82 VAL A O 1
ATOM 651 N N . PRO A 1 83 ? -12.305 -22.228 32.770 1.00 90.25 83 PRO A N 1
ATOM 652 C CA . PRO A 1 83 ? -12.297 -21.411 33.983 1.00 90.25 83 PRO A CA 1
ATOM 653 C C . PRO A 1 83 ? -11.643 -20.036 33.802 1.00 90.25 83 PRO A C 1
ATOM 655 O O . PRO A 1 83 ? -11.970 -19.107 34.534 1.00 90.25 83 PRO A O 1
ATOM 658 N N . PHE A 1 84 ? -10.743 -19.887 32.828 1.00 92.75 84 PHE A N 1
ATOM 659 C CA . PHE A 1 84 ? -9.955 -18.669 32.611 1.00 92.75 84 PHE A CA 1
ATOM 660 C C . PHE A 1 84 ? -10.523 -17.731 31.531 1.00 92.75 84 PHE A C 1
ATOM 662 O O . PHE A 1 84 ? -10.032 -16.613 31.387 1.00 92.75 84 PHE A O 1
ATOM 669 N N . LEU A 1 85 ? -11.559 -18.139 30.785 1.00 93.81 85 LEU A N 1
ATOM 670 C CA . LEU A 1 85 ? -12.203 -17.306 29.761 1.00 93.81 85 LEU A CA 1
ATOM 671 C C . LEU A 1 85 ? -13.626 -16.923 30.174 1.00 93.81 85 LEU A C 1
ATOM 673 O O . LEU A 1 85 ? -14.381 -17.718 30.730 1.00 93.81 85 LEU A O 1
ATOM 677 N N . GLU A 1 86 ? -14.007 -15.685 29.883 1.00 94.31 86 GLU A N 1
ATOM 678 C CA . GLU A 1 86 ? -15.384 -15.205 30.002 1.00 94.31 86 GLU A CA 1
ATOM 679 C C . GLU A 1 86 ? -16.138 -15.418 28.684 1.00 94.31 86 GLU A C 1
ATOM 681 O O . GLU A 1 86 ? -17.241 -15.971 28.672 1.00 94.31 86 GLU A O 1
ATOM 686 N N . ARG A 1 87 ? -15.521 -15.021 27.567 1.00 95.31 87 ARG A N 1
ATOM 687 C CA . ARG A 1 87 ? -16.094 -15.115 26.222 1.00 95.31 87 ARG A CA 1
ATOM 688 C C . ARG A 1 87 ? -15.009 -15.436 25.204 1.00 95.31 87 ARG A C 1
ATOM 690 O O . ARG A 1 87 ? -13.880 -14.963 25.324 1.00 95.31 87 ARG A O 1
ATOM 697 N N . SER A 1 88 ? -15.378 -16.197 24.178 1.00 96.44 88 SER A N 1
ATOM 698 C CA . SER A 1 88 ? -14.603 -16.275 22.947 1.00 96.44 88 SER A CA 1
ATOM 699 C C . SER A 1 88 ? -15.509 -16.176 21.727 1.00 96.44 88 SER A C 1
ATOM 701 O O . SER A 1 88 ? -16.606 -16.739 21.715 1.00 96.44 88 SER A O 1
ATOM 703 N N . HIS A 1 89 ? -15.035 -15.449 20.721 1.00 96.88 89 HIS A N 1
ATOM 704 C CA . HIS A 1 89 ? -15.751 -15.166 19.488 1.00 96.88 89 HIS A CA 1
ATOM 705 C C . HIS A 1 89 ? -14.852 -15.467 18.289 1.00 96.88 89 HIS A C 1
ATOM 707 O O . HIS A 1 89 ? -13.719 -14.996 18.246 1.00 96.88 89 HIS A O 1
ATOM 713 N N . LEU A 1 90 ? -15.351 -16.244 17.333 1.00 97.19 90 LEU A N 1
ATOM 714 C CA . LEU A 1 90 ? -14.693 -16.531 16.061 1.00 97.19 90 LEU A CA 1
ATOM 715 C C . LEU A 1 90 ? -15.339 -15.694 14.954 1.00 97.19 90 LEU A C 1
ATOM 717 O O . LEU A 1 90 ? -16.556 -15.750 14.782 1.00 97.19 90 LEU A O 1
ATOM 721 N N . LEU A 1 91 ? -14.517 -15.010 14.160 1.00 97.94 91 LEU A N 1
ATOM 722 C CA . LEU A 1 91 ? -14.941 -14.345 12.932 1.00 97.94 91 LEU A CA 1
ATOM 723 C C . LEU A 1 91 ? -14.196 -14.919 11.730 1.00 97.94 91 LEU A C 1
ATOM 725 O O . LEU A 1 91 ? -12.969 -15.015 11.746 1.00 97.94 91 LEU A O 1
ATOM 729 N N . LEU A 1 92 ? -14.937 -15.234 10.669 1.00 98.19 92 LEU A N 1
ATOM 730 C CA . LEU A 1 92 ? -14.414 -15.528 9.337 1.00 98.19 92 LEU A CA 1
ATOM 731 C C . LEU A 1 92 ? -15.084 -14.597 8.325 1.00 98.19 92 LEU A C 1
ATOM 733 O O . LEU A 1 92 ? -16.306 -14.538 8.252 1.00 98.19 92 LEU A O 1
ATOM 737 N N . LEU A 1 93 ? -14.294 -13.912 7.508 1.00 97.19 93 LEU A N 1
ATOM 738 C CA . LEU A 1 93 ? -14.760 -13.074 6.410 1.00 97.19 93 LEU A CA 1
ATOM 739 C C . LEU A 1 93 ? -14.075 -13.523 5.126 1.00 97.19 93 LEU A C 1
ATOM 741 O O . LEU A 1 93 ? -12.874 -13.326 4.943 1.00 97.19 93 LEU A O 1
ATOM 745 N N . TRP A 1 94 ? -14.844 -14.109 4.221 1.00 97.31 94 TRP A N 1
ATOM 746 C CA . TRP A 1 94 ? -14.417 -14.379 2.858 1.00 97.31 94 TRP A CA 1
ATOM 747 C C . TRP A 1 94 ? -14.839 -13.236 1.937 1.00 97.31 94 TRP A C 1
ATOM 749 O O . TRP A 1 94 ? -15.943 -12.705 2.063 1.00 97.31 94 TRP A O 1
ATOM 759 N N . ARG A 1 95 ? -13.963 -12.891 0.993 1.00 94.56 95 ARG A N 1
ATOM 760 C CA . ARG A 1 95 ? -14.231 -11.934 -0.076 1.00 94.56 95 ARG A CA 1
ATOM 761 C C . ARG A 1 95 ? -13.812 -12.516 -1.422 1.00 94.56 95 ARG A C 1
ATOM 763 O O . ARG A 1 95 ? -12.639 -12.842 -1.615 1.00 94.56 95 ARG A O 1
ATOM 770 N N . GLY A 1 96 ? -14.759 -12.587 -2.348 1.00 95.31 96 GLY A N 1
ATOM 771 C CA . GLY A 1 96 ? -14.525 -12.879 -3.758 1.00 95.31 96 GLY A CA 1
ATOM 772 C C . GLY A 1 96 ? -14.751 -11.634 -4.606 1.00 95.31 96 GLY A C 1
ATOM 773 O O . GLY A 1 96 ? -15.745 -10.936 -4.435 1.00 95.31 96 GLY A O 1
ATOM 774 N N . VAL A 1 97 ? -13.838 -11.355 -5.524 1.00 93.00 97 VAL A N 1
ATOM 775 C CA . VAL A 1 97 ? -13.895 -10.219 -6.442 1.00 93.00 97 VAL A CA 1
ATOM 776 C C . VAL A 1 97 ? -13.764 -10.722 -7.867 1.00 93.00 97 VAL A C 1
ATOM 778 O O .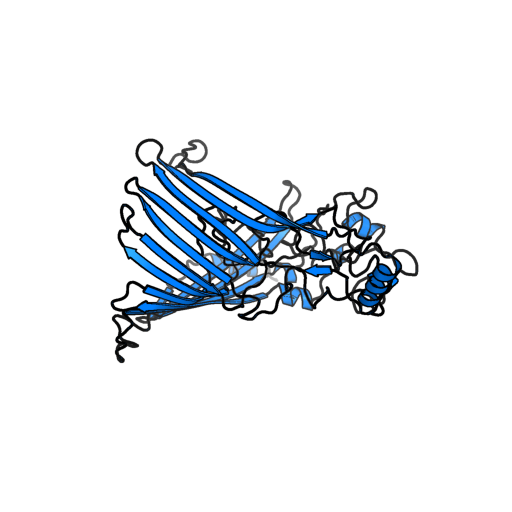 VAL A 1 97 ? -12.906 -11.554 -8.163 1.00 93.00 97 VAL A O 1
ATOM 781 N N . TYR A 1 98 ? -14.595 -10.176 -8.747 1.00 94.62 98 TYR A N 1
ATOM 782 C CA . TYR A 1 98 ? -14.509 -10.331 -10.190 1.00 94.62 98 TYR A CA 1
ATOM 783 C C . TYR A 1 98 ? -14.525 -8.961 -10.868 1.00 94.62 98 TYR A C 1
ATOM 785 O O . TYR A 1 98 ? -15.465 -8.186 -10.689 1.00 94.62 98 TYR A O 1
ATOM 793 N N . ASP A 1 99 ? -13.494 -8.674 -11.656 1.00 92.06 99 ASP A N 1
ATOM 794 C CA . ASP A 1 99 ? -13.323 -7.423 -12.385 1.00 92.06 99 ASP A CA 1
ATOM 795 C C . ASP A 1 99 ? -13.423 -7.663 -13.897 1.00 92.06 99 ASP A C 1
ATOM 797 O O . ASP A 1 99 ? -12.479 -8.134 -14.543 1.00 92.06 99 ASP A O 1
ATOM 801 N N . SER A 1 100 ? -14.588 -7.368 -14.478 1.00 92.44 100 SER A N 1
ATOM 802 C CA . SER A 1 100 ? -14.873 -7.704 -15.877 1.00 92.44 100 SER A CA 1
ATOM 803 C C . SER A 1 100 ? -14.107 -6.827 -16.870 1.00 92.44 100 SER A C 1
ATOM 805 O O . SER A 1 100 ? -14.090 -7.141 -18.064 1.00 92.44 100 SER A O 1
ATOM 807 N N . VAL A 1 101 ? -13.445 -5.754 -16.408 1.00 90.94 101 VAL A N 1
ATOM 808 C CA . VAL A 1 101 ? -12.633 -4.870 -17.261 1.00 90.94 101 VAL A CA 1
ATOM 809 C C . VAL A 1 101 ? -11.538 -5.650 -17.999 1.00 90.94 101 VAL A C 1
ATOM 811 O O . VAL A 1 101 ? -11.214 -5.350 -19.146 1.00 90.94 101 VAL A O 1
ATOM 814 N N . TYR A 1 102 ? -11.019 -6.716 -17.385 1.00 92.75 102 TYR A N 1
ATOM 815 C CA . TYR A 1 102 ? -9.999 -7.583 -17.975 1.00 92.75 10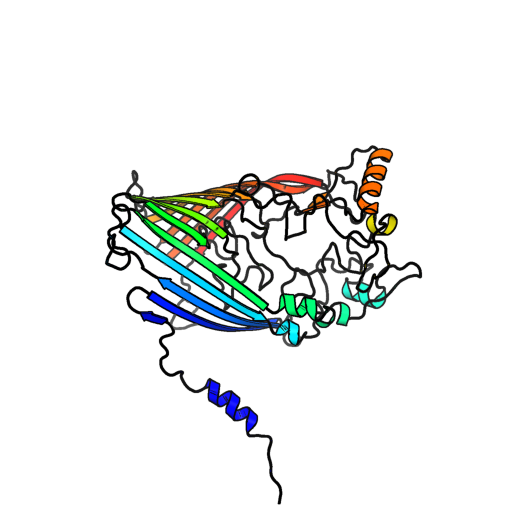2 TYR A CA 1
ATOM 816 C C . TYR A 1 102 ? -10.553 -8.564 -19.019 1.00 92.75 102 TYR A C 1
ATOM 818 O O . TYR A 1 102 ? -9.780 -9.102 -19.813 1.00 92.75 102 TYR A O 1
ATOM 826 N N . ASP A 1 103 ? -11.865 -8.801 -19.059 1.00 93.19 103 ASP A N 1
ATOM 827 C CA . ASP A 1 103 ? -12.496 -9.602 -20.113 1.00 93.19 103 ASP A CA 1
ATOM 828 C C . ASP A 1 103 ? -12.917 -8.726 -21.298 1.00 93.19 103 ASP A C 1
ATOM 830 O O . ASP A 1 103 ? -12.666 -9.103 -22.443 1.00 93.19 103 ASP A O 1
ATOM 834 N N . VAL A 1 104 ? -13.484 -7.543 -21.033 1.00 90.50 104 VAL A N 1
ATOM 835 C CA . VAL A 1 104 ? -13.922 -6.609 -22.088 1.00 90.50 104 VAL A CA 1
ATOM 836 C C . VAL A 1 104 ? -12.770 -5.802 -22.691 1.00 90.50 104 VAL A C 1
ATOM 838 O O . VAL A 1 104 ? -12.870 -5.389 -23.842 1.00 90.50 104 VAL A O 1
ATOM 841 N N . THR A 1 105 ? -11.678 -5.606 -21.938 1.00 90.56 105 THR A N 1
ATOM 842 C CA . THR A 1 105 ? -10.450 -4.889 -22.337 1.00 90.56 105 THR A CA 1
ATOM 843 C C . THR A 1 105 ? -10.747 -3.616 -23.121 1.00 90.56 105 THR A C 1
ATOM 845 O O . THR A 1 105 ? -10.470 -3.558 -24.321 1.00 90.56 105 THR A O 1
ATOM 848 N N . PRO A 1 106 ? -11.369 -2.615 -22.486 1.00 85.00 106 PRO A N 1
ATOM 849 C CA . PRO A 1 106 ? -11.766 -1.436 -23.219 1.00 85.00 106 PRO A CA 1
ATOM 850 C C . PRO A 1 106 ? -10.508 -0.671 -23.669 1.00 85.00 106 PRO A C 1
ATOM 852 O O . PRO A 1 106 ? -9.534 -0.563 -22.920 1.00 85.00 106 PRO A O 1
ATOM 855 N N . GLY A 1 107 ? -10.505 -0.207 -24.920 1.00 72.94 107 GLY A N 1
ATOM 856 C CA . GLY A 1 107 ? -9.317 0.324 -25.599 1.00 72.94 107 GLY A CA 1
ATOM 857 C C . GLY A 1 107 ? -8.986 1.768 -25.228 1.00 72.94 107 GLY A C 1
ATOM 858 O O . GLY A 1 107 ? -9.007 2.649 -26.087 1.00 72.94 107 GLY A O 1
ATOM 859 N N . PHE A 1 108 ? -8.736 2.024 -23.944 1.00 71.31 108 PHE A N 1
ATOM 860 C CA . PHE A 1 108 ? -8.353 3.344 -23.448 1.00 71.31 108 PHE A CA 1
ATOM 861 C C . PHE A 1 108 ? -6.850 3.419 -23.226 1.00 71.31 108 PHE A C 1
ATOM 863 O O . PHE A 1 108 ? -6.244 2.535 -22.620 1.00 71.31 108 PHE A O 1
ATOM 870 N N . VAL A 1 109 ? -6.260 4.511 -23.700 1.00 68.00 109 VAL A N 1
ATOM 871 C CA . VAL A 1 109 ? -4.841 4.806 -23.538 1.00 68.00 109 VAL A CA 1
ATOM 872 C C . VAL A 1 109 ? -4.733 6.191 -22.956 1.00 68.00 109 VAL A C 1
ATOM 874 O O . VAL A 1 109 ? -5.254 7.150 -23.530 1.00 68.00 109 VAL A O 1
ATOM 877 N N . GLN A 1 110 ? -4.036 6.278 -21.831 1.00 71.56 110 GLN A N 1
ATOM 878 C CA . GLN A 1 110 ? -3.680 7.553 -21.241 1.00 71.56 110 GLN A CA 1
ATOM 879 C C . GLN A 1 110 ? -2.929 8.385 -22.292 1.00 71.56 110 GLN A C 1
ATOM 881 O O . GLN A 1 110 ? -2.063 7.862 -22.980 1.00 71.56 110 GLN A O 1
ATOM 886 N N . LYS A 1 111 ? -3.295 9.656 -22.486 1.00 73.19 111 LYS A N 1
ATOM 887 C CA . LYS A 1 111 ? -2.642 10.491 -23.513 1.00 73.19 111 LYS A CA 1
ATOM 888 C C . LYS A 1 111 ? -1.203 10.835 -23.133 1.00 73.19 111 LYS A C 1
ATOM 890 O O . LYS A 1 111 ? -0.347 10.890 -23.996 1.00 73.19 111 LYS A O 1
ATOM 895 N N . GLU A 1 112 ? -0.958 11.048 -21.846 1.00 80.12 112 GLU A N 1
ATOM 896 C CA . GLU A 1 112 ? 0.333 11.462 -21.306 1.00 80.12 112 GLU A CA 1
ATOM 897 C C . GLU A 1 112 ? 0.547 10.767 -19.957 1.00 80.12 112 GLU A C 1
ATOM 899 O O . GLU A 1 112 ? -0.392 10.635 -19.162 1.00 80.12 112 GLU A O 1
ATOM 904 N N . ASP A 1 113 ? 1.757 10.268 -19.726 1.00 86.69 113 ASP A N 1
ATOM 905 C CA . ASP A 1 113 ? 2.163 9.633 -18.473 1.00 86.69 113 ASP A CA 1
ATOM 906 C C . ASP A 1 113 ? 2.947 10.630 -17.594 1.00 86.69 113 ASP A C 1
ATOM 908 O O . ASP A 1 113 ? 3.075 11.811 -17.926 1.00 86.69 113 ASP A O 1
ATOM 912 N N . VAL A 1 114 ? 3.472 10.183 -16.450 1.00 87.75 114 VAL A N 1
ATOM 913 C CA . VAL A 1 114 ? 4.204 11.063 -15.517 1.00 87.75 114 VAL A CA 1
ATOM 914 C C . VAL A 1 114 ? 5.468 11.698 -16.120 1.00 87.75 114 VAL A C 1
ATOM 916 O O . VAL A 1 114 ? 5.962 12.691 -15.588 1.00 87.75 114 VAL A O 1
ATOM 919 N N . HIS A 1 115 ? 5.999 11.157 -17.221 1.00 87.88 115 HIS A N 1
ATOM 920 C CA . HIS A 1 115 ? 7.187 11.692 -17.888 1.00 87.88 115 HIS A CA 1
ATOM 921 C C . HIS A 1 115 ? 6.868 12.895 -18.782 1.00 87.88 115 HIS A C 1
ATOM 923 O O . HIS A 1 115 ? 7.781 13.566 -19.273 1.00 87.88 115 HIS A O 1
ATOM 929 N N . GLY A 1 116 ? 5.586 13.191 -18.999 1.00 89.94 116 GLY A N 1
ATOM 930 C CA . GLY A 1 116 ? 5.160 14.274 -19.865 1.00 89.94 116 GLY A CA 1
ATOM 931 C C . GLY A 1 116 ? 5.727 14.117 -21.278 1.00 89.94 116 GLY A C 1
ATOM 932 O O . GLY A 1 116 ? 5.684 13.037 -21.859 1.00 89.94 116 GLY A O 1
ATOM 933 N N . ARG A 1 117 ? 6.356 15.173 -21.809 1.00 92.56 117 ARG A N 1
ATOM 934 C CA . ARG A 1 117 ? 6.990 15.191 -23.145 1.00 92.56 117 ARG A CA 1
ATOM 935 C C . ARG A 1 117 ? 8.498 14.907 -23.155 1.00 92.56 117 ARG A C 1
ATOM 937 O O . ARG A 1 117 ? 9.230 15.435 -24.000 1.00 92.56 117 ARG A O 1
ATOM 944 N N . ALA A 1 118 ? 8.988 14.105 -22.210 1.00 90.56 118 ALA A N 1
ATOM 945 C CA . ALA A 1 118 ? 10.418 13.820 -22.055 1.00 90.56 118 ALA A CA 1
ATOM 946 C C . ALA A 1 118 ? 11.058 13.092 -23.256 1.00 90.56 118 ALA A C 1
ATOM 948 O O . ALA A 1 118 ? 12.279 13.124 -23.415 1.00 90.56 118 ALA A O 1
ATOM 949 N N . TYR A 1 119 ? 10.269 12.486 -24.146 1.00 91.12 119 TYR A N 1
ATOM 950 C CA . TYR A 1 119 ? 10.766 11.678 -25.261 1.00 91.12 119 TYR A CA 1
ATOM 951 C C . TYR A 1 119 ? 10.992 12.514 -26.526 1.00 91.12 119 TYR A C 1
ATOM 953 O O . TYR A 1 119 ? 10.378 12.293 -27.570 1.00 91.12 119 TYR A O 1
ATOM 961 N N . GLY A 1 120 ? 11.861 13.524 -26.432 1.00 90.25 120 GLY A N 1
ATOM 962 C CA . GLY A 1 120 ? 12.153 14.425 -27.553 1.00 90.25 120 GLY A CA 1
ATOM 963 C C . GLY A 1 120 ? 10.950 15.280 -27.965 1.00 90.25 120 GLY A C 1
ATOM 964 O O . GLY A 1 120 ? 10.738 15.517 -29.152 1.00 90.25 120 GLY A O 1
ATOM 965 N N . GLY A 1 121 ? 10.137 15.706 -26.992 1.00 93.44 121 GLY A N 1
ATOM 966 C CA . GLY A 1 121 ? 8.912 16.475 -27.221 1.00 93.44 121 GLY A CA 1
ATOM 967 C C . GLY A 1 121 ? 7.657 15.623 -27.441 1.00 93.44 121 GLY A C 1
ATOM 968 O O . GLY A 1 121 ? 6.572 16.191 -27.557 1.00 93.44 121 GLY A O 1
ATOM 969 N N . MET A 1 122 ? 7.787 14.293 -27.476 1.00 93.44 122 MET A N 1
ATOM 970 C CA . MET A 1 122 ? 6.671 13.341 -27.480 1.00 93.44 122 MET A CA 1
ATOM 971 C C . MET A 1 122 ? 6.402 12.808 -26.071 1.00 93.44 122 MET A C 1
ATOM 973 O O . MET A 1 122 ? 7.322 12.716 -25.254 1.00 93.44 122 MET A O 1
ATOM 977 N N . ASP A 1 123 ? 5.153 12.427 -25.810 1.00 92.00 123 ASP A N 1
ATOM 978 C CA . ASP A 1 123 ? 4.821 11.575 -24.669 1.00 92.00 123 ASP A CA 1
ATOM 979 C C . ASP A 1 123 ? 5.261 10.119 -24.896 1.00 92.00 123 ASP A C 1
ATOM 981 O O . ASP A 1 123 ? 5.661 9.731 -26.003 1.00 92.00 123 ASP A O 1
ATOM 985 N N . TYR A 1 124 ? 5.198 9.305 -23.838 1.00 92.31 124 TYR A N 1
ATOM 986 C CA . TYR A 1 124 ? 5.571 7.889 -23.889 1.00 92.31 124 TYR A CA 1
ATOM 987 C C . TYR A 1 124 ? 4.831 7.119 -24.992 1.00 92.31 124 TYR A C 1
ATOM 989 O O . TYR A 1 124 ? 5.430 6.308 -25.700 1.00 92.31 124 TYR A O 1
ATOM 997 N N . PHE A 1 125 ? 3.528 7.352 -25.161 1.00 90.94 125 PHE A N 1
ATOM 998 C CA . PHE A 1 125 ? 2.675 6.586 -26.070 1.00 90.94 125 PHE A CA 1
ATOM 999 C C . PHE A 1 125 ? 2.924 6.964 -27.531 1.00 90.94 125 PHE A C 1
ATOM 1001 O O . PHE A 1 125 ? 3.014 6.088 -28.402 1.00 90.94 125 PHE A O 1
ATOM 1008 N N . ASP A 1 126 ? 3.085 8.254 -27.808 1.00 92.75 126 ASP A N 1
ATOM 1009 C CA . ASP A 1 126 ? 3.493 8.765 -29.110 1.00 92.75 126 ASP A CA 1
ATOM 1010 C C . ASP A 1 126 ? 4.894 8.262 -29.469 1.00 92.75 126 ASP A C 1
ATOM 1012 O O . ASP A 1 126 ? 5.099 7.749 -30.574 1.00 92.75 126 ASP A O 1
ATOM 1016 N N . TYR A 1 127 ? 5.844 8.307 -28.532 1.00 94.56 127 TYR A N 1
ATOM 1017 C CA . TYR A 1 127 ? 7.180 7.766 -28.763 1.00 94.56 127 TYR A CA 1
ATOM 1018 C C . TYR A 1 127 ? 7.130 6.261 -29.043 1.00 94.56 127 TYR A C 1
ATOM 1020 O O . TYR A 1 127 ? 7.663 5.805 -30.054 1.00 94.56 127 TYR A O 1
ATOM 1028 N N . ALA A 1 128 ? 6.423 5.487 -28.218 1.00 94.31 128 ALA A N 1
ATOM 1029 C CA . ALA A 1 128 ? 6.266 4.042 -28.365 1.00 94.31 128 ALA A CA 1
ATOM 1030 C C . ALA A 1 128 ? 5.692 3.627 -29.732 1.00 94.31 128 ALA A C 1
ATOM 1032 O O . ALA A 1 128 ? 6.098 2.609 -30.304 1.00 94.31 128 ALA A O 1
ATOM 1033 N N . THR A 1 129 ? 4.745 4.400 -30.266 1.00 93.88 129 THR A N 1
ATOM 1034 C CA . THR A 1 129 ? 4.035 4.065 -31.510 1.00 93.88 129 THR A CA 1
ATOM 1035 C C . THR A 1 129 ? 4.696 4.632 -32.767 1.00 93.88 129 THR A C 1
ATOM 1037 O O . THR A 1 129 ? 4.626 4.003 -33.827 1.00 93.88 129 THR A O 1
ATOM 1040 N N . ARG A 1 130 ? 5.380 5.780 -32.678 1.00 94.81 130 ARG A N 1
ATOM 1041 C CA . ARG A 1 130 ? 6.039 6.438 -33.823 1.00 94.81 130 ARG A CA 1
ATOM 1042 C C . ARG A 1 130 ? 7.507 6.042 -33.967 1.00 94.81 130 ARG A C 1
ATOM 1044 O O . ARG A 1 130 ? 7.972 5.826 -35.090 1.00 94.81 130 ARG A O 1
ATOM 1051 N N . VAL A 1 131 ? 8.213 5.900 -32.847 1.00 95.06 131 VAL A N 1
ATOM 1052 C CA . VAL A 1 131 ? 9.631 5.516 -32.785 1.00 95.06 131 VAL A CA 1
ATOM 1053 C C . VAL A 1 131 ? 9.761 4.070 -32.309 1.00 95.06 131 VAL A C 1
ATOM 1055 O O . VAL A 1 131 ? 10.230 3.213 -33.058 1.00 95.06 131 VAL A O 1
ATOM 1058 N N . GLY A 1 132 ? 9.254 3.773 -31.114 1.00 94.00 132 GLY A N 1
ATOM 1059 C CA . GLY A 1 132 ? 9.324 2.463 -30.483 1.00 94.00 132 GLY A CA 1
ATOM 1060 C C . GLY A 1 132 ? 10.604 2.255 -29.692 1.00 94.00 132 GLY A C 1
ATOM 1061 O O . GLY A 1 132 ? 11.123 3.177 -29.078 1.00 94.00 132 GLY A O 1
ATOM 1062 N N . PHE A 1 133 ? 11.103 1.026 -29.689 1.00 92.69 133 PHE A N 1
ATOM 1063 C CA . PHE A 1 133 ? 12.281 0.648 -28.915 1.00 92.69 133 PHE A CA 1
ATOM 1064 C C . PHE A 1 133 ? 13.423 0.166 -29.805 1.00 92.69 133 PHE A C 1
ATOM 1066 O O . PHE A 1 133 ? 13.207 -0.290 -30.933 1.00 92.69 133 PHE A O 1
ATOM 1073 N N . SER A 1 134 ? 14.644 0.253 -29.279 1.00 89.00 134 SER A N 1
ATOM 1074 C CA . SER A 1 134 ? 15.855 -0.150 -29.991 1.00 89.00 134 SER A CA 1
ATOM 1075 C C . SER A 1 134 ? 15.932 -1.668 -30.195 1.00 89.00 134 SER A C 1
ATOM 1077 O O . SER A 1 134 ? 15.567 -2.478 -29.338 1.00 89.00 134 SER A O 1
ATOM 1079 N N . THR A 1 135 ? 16.422 -2.069 -31.360 1.00 89.00 135 THR A N 1
ATOM 1080 C CA . THR A 1 135 ? 16.671 -3.446 -31.782 1.00 89.00 135 THR A CA 1
ATOM 1081 C C . THR A 1 135 ? 18.018 -3.516 -32.507 1.00 89.00 135 THR A C 1
ATOM 1083 O O . THR A 1 135 ? 18.496 -2.496 -33.004 1.00 89.00 135 THR A O 1
ATOM 1086 N N . PRO A 1 136 ? 18.621 -4.709 -32.663 1.00 84.00 136 PRO A N 1
ATOM 1087 C CA . PRO A 1 136 ? 19.864 -4.846 -33.426 1.00 84.00 136 PRO A CA 1
ATOM 1088 C C . PRO A 1 136 ? 19.790 -4.329 -34.874 1.00 84.00 136 PRO A C 1
ATOM 1090 O O . PRO A 1 136 ? 20.818 -4.003 -35.453 1.00 84.00 136 PRO A O 1
ATOM 1093 N N . SER A 1 137 ? 18.591 -4.252 -35.463 1.00 87.62 137 SER A N 1
ATOM 1094 C CA . SER A 1 137 ? 18.359 -3.817 -36.845 1.00 87.62 137 SER A CA 1
ATOM 1095 C C . SER A 1 137 ? 17.736 -2.418 -36.957 1.00 87.62 137 SER A C 1
ATOM 1097 O O . SER A 1 137 ? 17.180 -2.088 -38.002 1.00 87.62 137 SER A O 1
ATOM 1099 N N . GLY A 1 138 ? 17.768 -1.607 -35.892 1.00 90.69 138 GLY A N 1
ATOM 1100 C CA . GLY A 1 138 ? 17.151 -0.275 -35.848 1.00 90.69 138 GLY A CA 1
ATOM 1101 C C . GLY A 1 138 ? 16.046 -0.195 -34.799 1.00 90.69 138 GLY A C 1
ATOM 1102 O O . GLY A 1 138 ? 16.188 -0.748 -33.716 1.00 90.69 138 GLY A O 1
ATOM 1103 N N . PHE A 1 139 ? 14.927 0.459 -35.098 1.00 92.75 139 PHE A N 1
ATOM 1104 C CA . PHE A 1 139 ? 13.829 0.636 -34.140 1.00 92.75 139 PHE A CA 1
ATOM 1105 C C . PHE A 1 139 ? 12.604 -0.201 -34.502 1.00 92.75 139 PHE A C 1
ATOM 1107 O O . PHE A 1 139 ? 12.270 -0.371 -35.676 1.00 92.75 139 PHE A O 1
ATOM 1114 N N . LYS A 1 140 ? 11.903 -0.698 -33.480 1.00 94.44 140 LYS A N 1
ATOM 1115 C CA . LYS A 1 140 ? 10.639 -1.419 -33.634 1.00 94.44 140 LYS A CA 1
ATOM 1116 C C . LYS A 1 140 ? 9.529 -0.712 -32.870 1.00 94.44 140 LYS A C 1
ATOM 1118 O O . LYS A 1 140 ? 9.558 -0.622 -31.646 1.00 94.44 140 LYS A O 1
ATOM 1123 N N . ARG A 1 141 ? 8.523 -0.265 -33.620 1.00 96.00 141 ARG A N 1
ATOM 1124 C CA . ARG A 1 141 ? 7.320 0.401 -33.109 1.00 96.00 141 ARG A CA 1
ATOM 1125 C C . ARG A 1 141 ? 6.415 -0.572 -32.362 1.00 96.00 141 ARG A C 1
ATOM 1127 O O . ARG A 1 141 ? 6.280 -1.735 -32.757 1.00 96.00 141 ARG A O 1
ATOM 1134 N N . LEU A 1 142 ? 5.754 -0.071 -31.325 1.00 94.00 142 LEU A N 1
ATOM 1135 C CA . LEU A 1 142 ? 4.657 -0.757 -30.652 1.00 94.00 142 LEU A CA 1
ATOM 1136 C C . LEU A 1 142 ? 3.326 -0.373 -31.298 1.00 94.00 142 LEU A C 1
ATOM 1138 O O . LEU A 1 142 ? 3.131 0.747 -31.766 1.00 94.00 142 LEU A O 1
ATOM 1142 N N . ARG A 1 143 ? 2.389 -1.318 -31.336 1.00 91.69 143 ARG A N 1
ATOM 1143 C CA . ARG A 1 143 ? 0.996 -1.033 -31.695 1.00 91.69 143 ARG A CA 1
ATOM 1144 C C . ARG A 1 143 ? 0.267 -0.510 -30.467 1.00 91.69 143 ARG A C 1
ATOM 1146 O O . ARG A 1 143 ? 0.525 -0.980 -29.363 1.00 91.69 143 ARG A O 1
ATOM 1153 N N . ARG A 1 144 ? -0.716 0.366 -30.677 1.00 87.00 144 ARG A N 1
ATOM 1154 C CA . ARG A 1 144 ? -1.515 0.949 -29.591 1.00 87.00 144 ARG A CA 1
ATOM 1155 C C . ARG A 1 144 ? -2.129 -0.105 -28.663 1.00 87.00 144 ARG A C 1
ATOM 1157 O O . ARG A 1 144 ? -1.904 -0.050 -27.467 1.00 87.00 144 ARG A O 1
ATOM 1164 N N . GLY A 1 145 ? -2.741 -1.152 -29.221 1.00 88.62 145 GLY A N 1
ATOM 1165 C CA . GLY A 1 145 ? -3.317 -2.246 -28.429 1.00 88.62 145 GLY A CA 1
ATOM 1166 C C . GLY A 1 145 ? -2.311 -3.068 -27.604 1.00 88.62 145 GLY A C 1
ATOM 1167 O O . GLY A 1 145 ? -2.738 -3.851 -26.763 1.00 88.62 145 GLY A O 1
ATOM 1168 N N . GLN A 1 146 ? -0.994 -2.922 -27.822 1.00 89.88 146 GLN A N 1
ATOM 1169 C CA . GLN A 1 146 ? 0.048 -3.510 -26.958 1.00 89.88 146 GLN A CA 1
ATOM 1170 C C . GLN A 1 146 ? 0.325 -2.660 -25.708 1.00 89.88 146 GLN A C 1
ATOM 1172 O O . GLN A 1 146 ? 0.965 -3.145 -24.781 1.00 89.88 146 GLN A O 1
ATOM 1177 N N . LEU A 1 147 ? -0.156 -1.416 -25.698 1.00 89.69 147 LEU A N 1
ATOM 1178 C CA . LEU A 1 147 ? -0.120 -0.447 -24.602 1.00 89.69 147 LEU A CA 1
ATOM 1179 C C . LEU A 1 147 ? -1.501 -0.344 -23.919 1.00 89.69 147 LEU A C 1
ATOM 1181 O O . LEU A 1 147 ? -1.872 0.680 -23.354 1.00 89.69 147 LEU A O 1
ATOM 1185 N N . GLU A 1 148 ? -2.315 -1.386 -24.035 1.00 90.06 148 GLU A N 1
ATOM 1186 C CA . GLU A 1 148 ? -3.677 -1.440 -23.507 1.00 90.06 148 GLU A CA 1
ATOM 1187 C C . GLU A 1 148 ? -3.871 -2.763 -22.771 1.00 90.06 148 GLU A C 1
ATOM 1189 O O . GLU A 1 148 ? -3.059 -3.687 -22.889 1.00 90.06 148 GLU A O 1
ATOM 1194 N N . LEU A 1 149 ? -4.989 -2.903 -22.055 1.00 90.81 149 LEU A N 1
ATOM 1195 C CA . LEU A 1 149 ? -5.355 -4.171 -21.423 1.00 90.81 149 LEU A CA 1
ATOM 1196 C C . LEU A 1 149 ? -5.405 -5.329 -22.429 1.00 90.81 149 LEU A C 1
ATOM 1198 O O . LEU A 1 149 ? -5.035 -6.444 -22.074 1.00 90.81 149 LEU A O 1
ATOM 1202 N N . SER A 1 150 ? -5.786 -5.081 -23.687 1.00 90.88 150 SER A N 1
ATOM 1203 C CA . SER A 1 150 ? -5.761 -6.089 -24.758 1.00 90.88 150 SER A CA 1
ATOM 1204 C C . SER A 1 150 ? -4.359 -6.618 -25.080 1.00 90.88 150 SER A C 1
ATOM 1206 O O . SER A 1 150 ? -4.232 -7.691 -25.669 1.00 90.88 150 SER A O 1
ATOM 1208 N N . GLY A 1 151 ? -3.316 -5.868 -24.713 1.00 90.00 151 GLY A N 1
ATOM 1209 C CA . GLY A 1 151 ? -1.915 -6.239 -24.888 1.00 90.00 151 GLY A CA 1
ATOM 1210 C C . GLY A 1 151 ? -1.443 -7.280 -23.879 1.00 90.00 151 GLY A C 1
ATOM 1211 O O . GLY A 1 151 ? -0.483 -7.999 -24.157 1.00 90.00 151 GLY A O 1
ATOM 1212 N N . LEU A 1 152 ? -2.140 -7.403 -22.744 1.00 90.56 152 LEU A N 1
ATOM 1213 C CA . LEU A 1 152 ? -1.909 -8.461 -21.769 1.00 90.56 152 LEU A CA 1
ATOM 1214 C C . LEU A 1 152 ? -2.403 -9.802 -22.321 1.00 90.56 152 LEU A C 1
ATOM 1216 O O . LEU A 1 152 ? -3.503 -9.926 -22.877 1.00 90.56 152 LEU A O 1
ATOM 1220 N N . SER A 1 153 ? -1.609 -10.848 -22.114 1.00 90.69 153 SER A N 1
ATOM 1221 C CA . SER A 1 153 ? -1.995 -12.210 -22.461 1.00 90.69 153 SER A CA 1
ATOM 1222 C C . SER A 1 153 ? -3.269 -12.625 -21.720 1.00 90.69 153 SER A C 1
ATOM 1224 O O . SER A 1 153 ? -3.607 -12.126 -20.644 1.00 90.69 153 SER A O 1
ATOM 1226 N N . ARG A 1 154 ? -3.992 -13.606 -22.270 1.00 91.19 154 ARG A N 1
ATOM 1227 C CA . ARG A 1 154 ? -5.194 -14.151 -21.619 1.00 91.19 154 ARG A CA 1
ATOM 1228 C C . ARG A 1 154 ? -4.901 -14.686 -20.210 1.00 91.19 154 ARG A C 1
ATOM 1230 O O . ARG A 1 154 ? -5.754 -14.566 -19.333 1.00 91.19 154 ARG A O 1
ATOM 1237 N N . GLY A 1 155 ? -3.712 -15.254 -19.997 1.00 92.44 155 GLY A N 1
ATOM 1238 C CA . GLY A 1 155 ? -3.260 -15.733 -18.689 1.00 92.44 155 GLY A CA 1
ATOM 1239 C C . GLY A 1 155 ? -3.099 -14.595 -17.682 1.00 92.44 155 GLY A C 1
ATOM 1240 O O . GLY A 1 155 ? -3.676 -14.664 -16.602 1.00 92.44 155 GLY A O 1
ATOM 1241 N N . GLU A 1 156 ? -2.408 -13.517 -18.066 1.00 91.81 156 GLU A N 1
ATOM 1242 C CA . GLU A 1 156 ? -2.244 -12.317 -17.230 1.00 91.81 156 GLU A CA 1
ATOM 1243 C C . GLU A 1 156 ? -3.596 -11.689 -16.882 1.00 91.81 156 GLU A C 1
ATOM 1245 O O . GLU A 1 156 ? -3.882 -11.442 -15.715 1.00 91.81 156 GLU A O 1
ATOM 1250 N N . ARG A 1 157 ? -4.486 -11.519 -17.868 1.00 93.25 157 ARG A N 1
ATOM 1251 C CA . ARG A 1 157 ? -5.837 -10.984 -17.628 1.00 93.25 157 ARG A CA 1
ATOM 1252 C C . ARG A 1 157 ? -6.660 -11.869 -16.694 1.00 93.25 157 ARG A C 1
ATOM 1254 O O . ARG A 1 157 ? -7.346 -11.361 -15.815 1.00 93.25 157 ARG A O 1
ATOM 1261 N N . THR A 1 158 ? -6.555 -13.191 -16.832 1.00 93.31 158 THR A N 1
ATOM 1262 C CA . THR A 1 158 ? -7.238 -14.144 -15.940 1.00 93.31 158 THR A CA 1
ATOM 1263 C C . THR A 1 158 ? -6.692 -14.079 -14.513 1.00 93.31 158 THR A C 1
ATOM 1265 O O . THR A 1 158 ? -7.469 -14.176 -13.569 1.00 93.31 158 THR A O 1
ATOM 1268 N N . ALA A 1 159 ? -5.384 -13.874 -14.345 1.00 91.38 159 ALA A N 1
ATOM 1269 C CA . ALA A 1 159 ? -4.762 -13.712 -13.033 1.00 91.38 159 ALA A CA 1
ATOM 1270 C C . ALA A 1 159 ? -5.134 -12.384 -12.348 1.00 91.38 159 ALA A C 1
ATOM 1272 O O . ALA A 1 159 ? -5.087 -12.299 -11.125 1.00 91.38 159 ALA A O 1
ATOM 1273 N N . LEU A 1 160 ? -5.501 -11.355 -13.119 1.00 91.44 160 LEU A N 1
ATOM 1274 C CA . LEU A 1 160 ? -5.866 -10.036 -12.595 1.00 91.44 160 LEU A CA 1
ATOM 1275 C C . LEU A 1 160 ? -7.366 -9.867 -12.329 1.00 91.44 160 LEU A C 1
ATOM 1277 O O . LEU A 1 160 ? -7.741 -9.062 -11.479 1.00 91.44 160 LEU A O 1
ATOM 1281 N N . LYS A 1 161 ? -8.224 -10.594 -13.055 1.00 92.75 161 LYS A N 1
ATOM 1282 C CA . LYS A 1 161 ? -9.679 -10.399 -12.994 1.00 92.75 161 LYS A CA 1
ATOM 1283 C C . LYS A 1 161 ? -10.352 -10.985 -11.764 1.00 92.75 161 LYS A C 1
ATOM 1285 O O . LYS A 1 161 ? -11.475 -10.597 -11.473 1.00 92.75 161 LYS A O 1
ATOM 1290 N N . PHE A 1 162 ? -9.710 -11.924 -11.074 1.00 93.25 162 PHE A N 1
ATOM 1291 C CA . PHE A 1 162 ? -10.250 -12.530 -9.864 1.00 93.25 162 PHE A CA 1
ATOM 1292 C C . PHE A 1 162 ? -9.339 -12.268 -8.671 1.00 93.25 162 PHE A C 1
ATOM 1294 O O . PHE A 1 162 ? -8.131 -12.468 -8.757 1.00 93.25 162 PHE A O 1
ATOM 1301 N N . ASP A 1 163 ? -9.934 -11.909 -7.538 1.00 90.94 163 ASP A N 1
ATOM 1302 C CA . ASP A 1 163 ? -9.264 -11.939 -6.238 1.00 90.94 163 ASP A CA 1
ATOM 1303 C C . ASP A 1 163 ? -10.155 -12.671 -5.237 1.00 90.94 163 ASP A C 1
ATOM 1305 O O . ASP A 1 163 ? -11.311 -12.310 -5.044 1.00 90.94 163 ASP A O 1
ATOM 1309 N N . ASN A 1 164 ? -9.633 -13.733 -4.631 1.00 93.62 164 ASN A N 1
ATOM 1310 C CA . ASN A 1 164 ? -10.371 -14.572 -3.693 1.00 93.62 164 ASN A CA 1
ATOM 1311 C C . ASN A 1 164 ? -9.557 -14.699 -2.416 1.00 93.62 164 ASN A C 1
ATOM 1313 O O . ASN A 1 164 ? -8.460 -15.262 -2.427 1.00 93.62 164 ASN A O 1
ATOM 1317 N N . GLN A 1 165 ? -10.090 -14.177 -1.317 1.00 93.06 165 GLN A N 1
ATOM 1318 C CA . GLN A 1 165 ? -9.358 -14.073 -0.063 1.00 93.06 165 GLN A CA 1
ATOM 1319 C C . GLN A 1 165 ? -10.234 -14.497 1.108 1.00 93.06 165 GLN A C 1
ATOM 1321 O O . GLN A 1 165 ? -11.361 -14.029 1.260 1.00 93.06 165 GLN A O 1
ATOM 1326 N N . LEU A 1 166 ? -9.675 -15.317 2.001 1.00 95.31 166 LEU A N 1
ATOM 1327 C CA . LEU A 1 166 ? -10.084 -15.281 3.401 1.00 95.31 166 LEU A CA 1
ATOM 1328 C C . LEU A 1 166 ? -9.535 -13.967 3.963 1.00 95.31 166 LEU A C 1
ATOM 1330 O O . LEU A 1 166 ? -8.357 -13.865 4.316 1.00 95.31 166 LEU A O 1
ATOM 1334 N N . ARG A 1 167 ? -10.364 -12.927 3.884 1.00 94.62 167 ARG A N 1
ATOM 1335 C CA . ARG A 1 167 ? -9.994 -11.551 4.191 1.00 94.62 167 ARG A CA 1
ATOM 1336 C C . ARG A 1 167 ? -9.639 -11.451 5.666 1.00 94.62 167 ARG A C 1
ATOM 1338 O O . ARG A 1 167 ? -8.496 -11.132 5.973 1.00 94.62 167 ARG A O 1
ATOM 1345 N N . GLU A 1 168 ? -10.554 -11.836 6.549 1.00 97.19 168 GLU A N 1
ATOM 1346 C CA . GLU A 1 168 ? -10.330 -11.854 7.998 1.00 97.19 168 GLU A CA 1
ATOM 1347 C C . GLU A 1 168 ? -10.674 -13.224 8.577 1.00 97.19 168 GLU A C 1
ATOM 1349 O O . GLU A 1 168 ? -11.585 -13.906 8.112 1.00 97.19 168 GLU A O 1
ATOM 1354 N N . ALA A 1 169 ? -9.886 -13.658 9.553 1.00 98.06 169 ALA A N 1
ATOM 1355 C CA . ALA A 1 169 ? -10.041 -14.929 10.239 1.00 98.06 169 ALA A CA 1
ATOM 1356 C C . ALA A 1 169 ? -9.358 -14.835 11.598 1.00 98.06 169 ALA A C 1
ATOM 1358 O O . ALA A 1 169 ? -8.143 -15.030 11.699 1.00 98.06 169 ALA A O 1
ATOM 1359 N N . TYR A 1 170 ? -10.116 -14.493 12.632 1.00 98.31 170 TYR A N 1
ATOM 1360 C CA . TYR A 1 170 ? -9.556 -14.259 13.956 1.00 98.31 170 TYR A CA 1
ATOM 1361 C C . TYR A 1 170 ? -10.476 -14.738 15.069 1.00 98.31 170 TYR A C 1
ATOM 1363 O O . TYR A 1 170 ? -11.679 -14.928 14.887 1.00 98.31 170 TYR A O 1
ATOM 1371 N N . ILE A 1 171 ? -9.871 -14.923 16.238 1.00 98.25 171 ILE A N 1
ATOM 1372 C CA . ILE A 1 171 ? -10.556 -15.251 17.479 1.00 98.25 171 ILE A CA 1
ATOM 1373 C C . ILE A 1 171 ? -10.302 -14.128 18.477 1.00 98.25 171 ILE A C 1
ATOM 1375 O O . ILE A 1 171 ? -9.152 -13.756 18.710 1.00 98.25 171 ILE A O 1
ATOM 1379 N N . ASP A 1 172 ? -11.374 -13.641 19.087 1.00 97.94 172 ASP A N 1
ATOM 1380 C CA . ASP A 1 172 ? -11.336 -12.805 20.279 1.00 97.94 172 ASP A CA 1
ATOM 1381 C C . ASP A 1 172 ? -11.455 -13.674 21.532 1.00 97.94 172 ASP A C 1
ATOM 1383 O O . ASP A 1 172 ? -12.291 -14.582 21.607 1.00 97.94 172 ASP A O 1
ATOM 1387 N N . LEU A 1 173 ? -10.619 -13.388 22.526 1.00 97.56 173 LEU A N 1
ATOM 1388 C CA . LEU A 1 173 ? -10.566 -14.049 23.825 1.00 97.56 173 LEU A CA 1
ATOM 1389 C C . LEU A 1 173 ? -10.663 -12.989 24.919 1.00 97.56 173 LEU A C 1
ATOM 1391 O O . LEU A 1 173 ? -9.743 -12.192 25.081 1.00 97.56 173 LEU A O 1
ATOM 1395 N N . LYS A 1 174 ? -11.753 -12.999 25.689 1.00 97.38 174 LYS A N 1
ATOM 1396 C CA . LYS A 1 174 ? -11.905 -12.160 26.883 1.00 97.38 174 LYS A CA 1
ATOM 1397 C C . LYS A 1 174 ? -11.614 -12.996 28.124 1.00 97.38 174 LYS A C 1
ATOM 1399 O O . LYS A 1 174 ? -12.302 -13.994 28.368 1.00 97.38 174 LYS A O 1
ATOM 1404 N N . PHE A 1 175 ? -10.600 -12.608 28.891 1.00 96.69 175 PHE A N 1
ATOM 1405 C CA . PHE A 1 175 ? -10.171 -13.347 30.077 1.00 96.69 175 PHE A CA 1
ATOM 1406 C C . PHE A 1 175 ? -11.075 -13.061 31.278 1.00 96.69 175 PHE A C 1
ATOM 1408 O O . PHE A 1 175 ? -11.580 -11.957 31.460 1.00 96.69 175 PHE A O 1
ATOM 1415 N N . ARG A 1 176 ? -11.293 -14.080 32.111 1.00 94.75 176 ARG A N 1
ATOM 1416 C CA . ARG A 1 176 ? -12.075 -13.949 33.343 1.00 94.75 176 ARG A CA 1
ATOM 1417 C C . ARG A 1 176 ? -11.203 -13.360 34.451 1.00 94.75 176 ARG A C 1
ATOM 1419 O O . ARG A 1 176 ? -10.134 -13.890 34.729 1.00 94.75 176 ARG A O 1
ATOM 1426 N N . GLY A 1 177 ? -11.687 -12.311 35.117 1.00 93.81 177 GLY A N 1
ATOM 1427 C CA . GLY A 1 177 ? -11.003 -11.703 36.270 1.00 93.81 177 GLY A CA 1
ATOM 1428 C C . GLY A 1 177 ? -9.722 -10.933 35.925 1.00 93.81 177 GLY A C 1
ATOM 1429 O O . GLY A 1 177 ? -9.044 -10.452 36.825 1.00 93.81 177 GLY A O 1
ATOM 1430 N N . LEU A 1 178 ? -9.408 -10.799 34.636 1.00 95.44 178 LEU A N 1
ATOM 1431 C CA . LEU A 1 178 ? -8.308 -10.004 34.112 1.00 95.44 178 LEU A CA 1
ATOM 1432 C C . LEU A 1 178 ? -8.900 -9.083 33.037 1.00 95.44 178 LEU A C 1
ATOM 1434 O O . LEU A 1 178 ? -9.543 -9.608 32.126 1.00 95.44 178 LEU A O 1
ATOM 1438 N N . PRO A 1 179 ? -8.705 -7.753 33.098 1.00 96.50 179 PRO A N 1
ATOM 1439 C CA . PRO A 1 179 ? -9.248 -6.805 32.123 1.00 96.50 179 PRO A CA 1
ATOM 1440 C C . PRO A 1 179 ? -8.466 -6.846 30.797 1.00 96.50 179 PRO A C 1
ATOM 1442 O O . PRO A 1 179 ? -8.050 -5.827 30.264 1.00 96.50 179 PRO A O 1
ATOM 1445 N N . LEU A 1 180 ? -8.234 -8.049 30.270 1.00 97.81 180 LEU A N 1
ATOM 1446 C CA . LEU A 1 180 ? -7.458 -8.316 29.071 1.00 97.81 180 LEU A CA 1
ATOM 1447 C C . LEU A 1 180 ? -8.338 -9.001 28.026 1.00 97.81 180 LEU A C 1
ATOM 1449 O O . LEU A 1 180 ? -8.947 -10.046 28.277 1.00 97.81 180 LEU A O 1
ATOM 1453 N N . THR A 1 181 ? -8.328 -8.437 26.825 1.00 98.25 181 THR A N 1
ATOM 1454 C CA . THR A 1 181 ? -8.838 -9.073 25.613 1.00 98.25 181 THR A CA 1
ATOM 1455 C C . THR A 1 181 ? -7.683 -9.338 24.659 1.00 98.25 181 THR A C 1
ATOM 1457 O O . THR A 1 181 ? -6.850 -8.464 24.423 1.00 98.25 181 THR A O 1
ATOM 1460 N N . VAL A 1 182 ? -7.626 -10.543 24.098 1.00 98.56 182 VAL A N 1
ATOM 1461 C CA . VAL A 1 182 ? -6.626 -10.928 23.097 1.00 98.56 182 VAL A CA 1
ATOM 1462 C C . VAL A 1 182 ? -7.329 -11.304 21.805 1.00 98.56 182 VAL A C 1
ATOM 1464 O O . VAL A 1 182 ? -8.204 -12.167 21.810 1.00 98.56 182 VAL A O 1
ATOM 1467 N N . ARG A 1 183 ? -6.919 -10.687 20.697 1.00 98.56 183 ARG A N 1
ATOM 1468 C CA . ARG A 1 183 ? -7.367 -11.022 19.345 1.00 98.56 183 ARG A CA 1
ATOM 1469 C C . ARG A 1 183 ? -6.227 -11.654 18.566 1.00 98.56 183 ARG A C 1
ATOM 1471 O O . ARG A 1 183 ? -5.246 -10.981 18.252 1.00 98.56 183 ARG A O 1
ATOM 1478 N N . GLY A 1 184 ? -6.361 -12.928 18.222 1.00 98.50 184 GLY A N 1
ATOM 1479 C CA . GLY A 1 184 ? -5.370 -13.663 17.439 1.00 98.50 184 GLY A CA 1
ATOM 1480 C C . GLY A 1 184 ? -5.923 -14.078 16.083 1.00 98.50 184 GLY A C 1
ATOM 1481 O O . GLY A 1 184 ? -6.983 -14.696 16.013 1.00 98.50 184 GLY A O 1
ATOM 1482 N N . GLY A 1 185 ? -5.197 -13.776 15.010 1.00 98.25 185 GLY A N 1
ATOM 1483 C CA . GLY A 1 185 ? -5.536 -14.245 13.669 1.00 98.25 185 GLY A CA 1
ATOM 1484 C C . GLY A 1 185 ? -5.295 -13.210 12.582 1.00 98.25 185 GLY A C 1
ATOM 1485 O O . GLY A 1 185 ? -4.617 -12.204 12.793 1.00 98.25 185 GLY A O 1
ATOM 1486 N N . ARG A 1 186 ? -5.847 -13.477 11.401 1.00 97.69 186 ARG A N 1
ATOM 1487 C CA . ARG A 1 186 ? -5.786 -12.593 10.243 1.00 97.69 186 ARG A CA 1
ATOM 1488 C C . ARG A 1 186 ? -6.800 -11.464 10.400 1.00 97.69 186 ARG A C 1
ATOM 1490 O O . ARG A 1 186 ? -7.999 -11.716 10.355 1.00 97.69 186 ARG A O 1
ATOM 1497 N N . GLN A 1 187 ? -6.322 -10.241 10.577 1.00 96.56 187 GLN A N 1
ATOM 1498 C CA . GLN A 1 187 ? -7.149 -9.105 10.980 1.00 96.56 187 GLN A CA 1
ATOM 1499 C C . GLN A 1 187 ? -6.599 -7.773 10.459 1.00 96.56 187 GLN A C 1
ATOM 1501 O O . GLN A 1 187 ? -5.483 -7.692 9.930 1.00 96.56 187 GLN A O 1
ATOM 1506 N N . GLN A 1 188 ? -7.399 -6.730 10.646 1.00 95.06 188 GLN A N 1
ATOM 1507 C CA . GLN A 1 188 ? -7.016 -5.339 10.447 1.00 95.06 188 GLN A CA 1
ATOM 1508 C C . GLN A 1 188 ? -6.932 -4.628 11.806 1.00 95.06 188 GLN A C 1
ATOM 1510 O O . GLN A 1 188 ? -7.695 -4.938 12.721 1.00 95.06 188 GLN A O 1
ATOM 1515 N N . ILE A 1 189 ? -6.003 -3.687 11.936 1.00 94.44 189 ILE A N 1
ATOM 1516 C CA . ILE A 1 189 ? -5.860 -2.787 13.079 1.00 94.44 189 ILE A CA 1
ATOM 1517 C C . ILE A 1 189 ? -5.974 -1.364 12.550 1.00 94.44 189 ILE A C 1
ATOM 1519 O O . ILE A 1 189 ? -5.215 -0.980 11.663 1.00 94.44 189 ILE A O 1
ATOM 1523 N N . VAL A 1 190 ? -6.917 -0.612 13.115 1.00 92.56 190 VAL A N 1
ATOM 1524 C CA . VAL A 1 190 ? -7.206 0.778 12.755 1.00 92.56 190 VAL A CA 1
ATOM 1525 C C . VAL A 1 190 ? -7.026 1.632 13.999 1.00 92.56 190 VAL A C 1
ATOM 1527 O O . VAL A 1 190 ? -7.763 1.461 14.972 1.00 92.56 190 VAL A O 1
ATOM 1530 N N . TRP A 1 191 ? -6.018 2.503 13.975 1.00 93.62 191 TRP A N 1
ATOM 1531 C CA . TRP A 1 191 ? -5.719 3.442 15.065 1.00 93.62 191 TRP A CA 1
ATOM 1532 C C . TRP A 1 191 ? -5.844 4.912 14.668 1.00 93.62 191 TRP A C 1
ATOM 1534 O O . TRP A 1 191 ? -5.902 5.749 15.556 1.00 93.62 191 TRP A O 1
ATOM 1544 N N . GLY A 1 192 ? -5.870 5.219 13.369 1.00 86.06 192 GLY A N 1
ATOM 1545 C CA . GLY A 1 192 ? -5.994 6.587 12.869 1.00 86.06 192 GLY A CA 1
ATOM 1546 C C . GLY A 1 192 ? -7.434 7.057 12.746 1.00 86.06 192 GLY A C 1
ATOM 1547 O O . GLY A 1 192 ? -8.365 6.255 12.662 1.00 86.06 192 GLY A O 1
ATOM 1548 N N . GLU A 1 193 ? -7.567 8.374 12.713 1.00 78.31 193 GLU A N 1
ATOM 1549 C CA . GLU A 1 193 ? -8.831 9.119 12.697 1.00 78.31 193 GLU A CA 1
ATOM 1550 C C . GLU A 1 193 ? -8.911 10.075 11.498 1.00 78.31 193 GLU A C 1
ATOM 1552 O O . GLU A 1 193 ? -9.961 10.631 11.184 1.00 78.31 193 GLU A O 1
ATOM 1557 N N . THR A 1 194 ? -7.773 10.285 10.842 1.00 74.00 194 THR A N 1
ATOM 1558 C CA . THR A 1 194 ? -7.593 11.091 9.643 1.00 74.00 194 THR A CA 1
ATOM 1559 C C . THR A 1 194 ? -8.318 10.523 8.435 1.00 74.00 194 THR A C 1
ATOM 1561 O O . THR A 1 194 ? -8.112 9.381 8.025 1.00 74.00 194 THR A O 1
ATOM 1564 N N . ASP A 1 195 ? -9.098 11.390 7.793 1.00 67.25 195 ASP A N 1
ATOM 1565 C CA . ASP A 1 195 ? -9.678 11.127 6.484 1.00 67.25 195 ASP A CA 1
ATOM 1566 C C . ASP A 1 195 ? -8.660 11.459 5.379 1.00 67.25 195 ASP A C 1
ATOM 1568 O O . ASP A 1 195 ? -7.946 12.463 5.442 1.00 67.25 195 ASP A O 1
ATOM 1572 N N . ASN A 1 196 ? -8.599 10.626 4.334 1.00 65.62 196 ASN A N 1
ATOM 1573 C CA . ASN A 1 196 ? -7.728 10.736 3.147 1.00 65.62 196 ASN A CA 1
ATOM 1574 C C . ASN A 1 196 ? -6.203 10.670 3.366 1.00 65.62 196 ASN A C 1
ATOM 1576 O O . ASN A 1 196 ? -5.495 10.231 2.458 1.00 65.62 196 ASN A O 1
ATOM 1580 N N . PHE A 1 197 ? -5.672 11.071 4.522 1.00 77.44 197 PHE A N 1
ATOM 1581 C CA . PHE A 1 197 ? -4.242 10.998 4.839 1.00 77.44 197 PHE A CA 1
ATOM 1582 C C . PHE A 1 197 ? -3.957 9.860 5.799 1.00 77.44 197 PHE A C 1
ATOM 1584 O O . PHE A 1 197 ? -4.608 9.734 6.821 1.00 77.44 197 PHE A O 1
ATOM 1591 N N . ARG A 1 198 ? -2.937 9.053 5.514 1.00 85.81 198 ARG A N 1
ATOM 1592 C CA . ARG A 1 198 ? -2.667 7.854 6.306 1.00 85.81 198 ARG A CA 1
ATOM 1593 C C . ARG A 1 198 ? -1.586 8.084 7.360 1.00 85.81 198 ARG A C 1
ATOM 1595 O O . ARG A 1 198 ? -0.392 7.934 7.095 1.00 85.81 198 ARG A O 1
ATOM 1602 N N . MET A 1 199 ? -1.982 8.422 8.581 1.00 91.31 199 MET A N 1
ATOM 1603 C CA . MET A 1 199 ? -1.045 8.556 9.701 1.00 91.31 199 MET A CA 1
ATOM 1604 C C . MET A 1 199 ? -1.071 7.316 10.598 1.00 91.31 199 MET A C 1
ATOM 1606 O O . MET A 1 199 ? -0.532 6.297 10.179 1.00 91.31 199 MET A O 1
ATOM 1610 N N . LEU A 1 200 ? -1.655 7.349 11.788 1.00 94.12 200 LEU A N 1
ATOM 1611 C CA . LEU A 1 200 ? -1.662 6.263 12.776 1.00 94.12 200 LEU A CA 1
ATOM 1612 C C . LEU A 1 200 ? -2.301 4.970 12.261 1.00 94.12 200 LEU A C 1
ATOM 1614 O O . LEU A 1 200 ? -1.917 3.878 12.681 1.00 94.12 200 LEU A O 1
ATOM 1618 N N . ASP A 1 201 ? -3.211 5.050 11.293 1.00 90.81 201 ASP A N 1
ATOM 1619 C CA . ASP A 1 201 ? -3.753 3.868 10.634 1.00 90.81 201 ASP A CA 1
ATOM 1620 C C . ASP A 1 201 ? -2.770 3.284 9.608 1.00 90.81 201 ASP A C 1
ATOM 1622 O O . ASP A 1 201 ? -3.028 3.328 8.415 1.00 90.81 201 ASP A O 1
ATOM 1626 N N . ARG A 1 202 ? -1.622 2.751 10.043 1.00 91.69 202 ARG A N 1
ATOM 1627 C CA . ARG A 1 202 ? -0.528 2.269 9.163 1.00 91.69 202 ARG A CA 1
ATOM 1628 C C . ARG A 1 202 ? -0.064 0.837 9.408 1.00 91.69 202 ARG A C 1
ATOM 1630 O O . ARG A 1 202 ? 0.878 0.383 8.762 1.00 91.69 202 ARG A O 1
ATOM 1637 N N . VAL A 1 203 ? -0.711 0.119 10.322 1.00 95.00 203 VAL A N 1
ATOM 1638 C CA . VAL A 1 203 ? -0.343 -1.264 10.672 1.00 95.00 203 VAL A CA 1
ATOM 1639 C C . VAL A 1 203 ? -0.510 -2.205 9.474 1.00 95.00 203 VAL A C 1
ATOM 1641 O O . VAL A 1 203 ? 0.346 -3.046 9.194 1.00 95.00 203 VAL A O 1
ATOM 1644 N N . ASN A 1 204 ? -1.616 -2.050 8.743 1.00 95.75 204 ASN A N 1
ATOM 1645 C CA . ASN A 1 204 ? -1.983 -2.891 7.606 1.00 95.75 204 ASN A CA 1
ATOM 1646 C C . ASN A 1 204 ? -1.695 -2.190 6.272 1.00 95.75 204 ASN A C 1
ATOM 1648 O O . ASN A 1 204 ? -2.432 -1.280 5.932 1.00 95.75 204 ASN A O 1
ATOM 1652 N N . PRO A 1 205 ? -0.716 -2.594 5.455 1.00 94.94 205 PRO A N 1
ATOM 1653 C CA . PRO A 1 205 ? -0.473 -2.004 4.130 1.00 94.94 205 PRO A CA 1
ATOM 1654 C C . PRO A 1 205 ? -1.719 -1.977 3.230 1.00 94.94 205 PRO A C 1
ATOM 1656 O O . PRO A 1 205 ? -2.591 -2.834 3.369 1.00 94.94 205 PRO A O 1
ATOM 1659 N N . LEU A 1 206 ? -1.786 -1.059 2.268 1.00 93.12 206 LEU A N 1
ATOM 1660 C CA . LEU A 1 206 ? -2.902 -0.953 1.320 1.00 93.12 206 LEU A CA 1
ATOM 1661 C 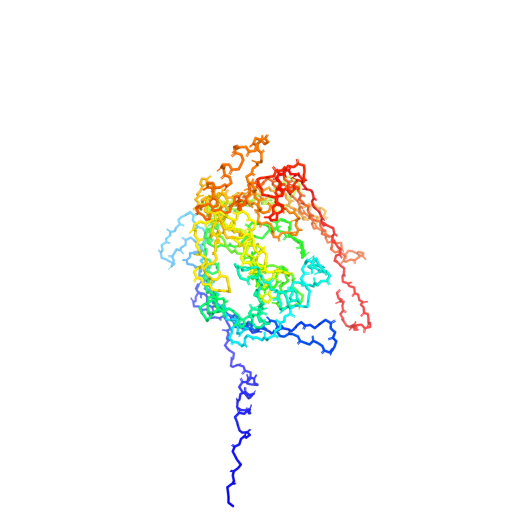C . LEU A 1 206 ? -2.692 -1.792 0.044 1.00 93.12 206 LEU A C 1
ATOM 1663 O O . LEU A 1 206 ? -1.567 -2.014 -0.416 1.00 93.12 206 LEU A O 1
ATOM 1667 N N . ASP A 1 207 ? -3.793 -2.250 -0.553 1.00 92.31 207 ASP A N 1
ATOM 1668 C CA . ASP A 1 207 ? -3.887 -2.674 -1.951 1.00 92.31 207 ASP A CA 1
ATOM 1669 C C . ASP A 1 207 ? -4.360 -1.494 -2.803 1.00 92.31 207 ASP A C 1
ATOM 1671 O O . ASP A 1 207 ? -5.551 -1.283 -3.017 1.00 92.31 207 ASP A O 1
ATOM 1675 N N . LEU A 1 208 ? -3.398 -0.721 -3.305 1.00 90.44 208 LEU A N 1
ATOM 1676 C CA . LEU A 1 208 ? -3.653 0.494 -4.078 1.00 90.44 208 LEU A CA 1
ATOM 1677 C C . LEU A 1 208 ? -4.078 0.202 -5.519 1.00 90.44 208 LEU A C 1
ATOM 1679 O O . LEU A 1 208 ? -4.308 1.122 -6.297 1.00 90.44 208 LEU A O 1
ATOM 1683 N N . THR A 1 209 ? -4.196 -1.070 -5.904 1.00 87.69 209 THR A N 1
ATOM 1684 C CA . THR A 1 209 ? -4.432 -1.445 -7.301 1.00 87.69 209 THR A CA 1
ATOM 1685 C C . THR A 1 209 ? -5.892 -1.335 -7.733 1.00 87.69 209 THR A C 1
ATOM 1687 O O . THR A 1 209 ? -6.233 -1.741 -8.848 1.00 87.69 209 THR A O 1
ATOM 1690 N N . TRP A 1 210 ? -6.760 -0.879 -6.825 1.00 78.31 210 TRP A N 1
ATOM 1691 C CA . TRP A 1 210 ? -8.211 -1.024 -6.896 1.00 78.31 210 TRP A CA 1
ATOM 1692 C C . TRP A 1 210 ? -8.977 0.296 -6.958 1.00 78.31 210 TRP A C 1
ATOM 1694 O O . TRP A 1 210 ? -10.059 0.278 -7.526 1.00 78.31 210 TRP A O 1
ATOM 1704 N N . HIS A 1 211 ? -8.409 1.381 -6.427 1.00 80.25 211 HIS A N 1
ATOM 1705 C CA . HIS A 1 211 ? -8.811 2.790 -6.592 1.00 80.25 211 HIS A CA 1
ATOM 1706 C C . HIS A 1 211 ? -7.882 3.708 -5.777 1.00 80.25 211 HIS A C 1
ATOM 1708 O O . HIS A 1 211 ? -8.305 4.664 -5.132 1.00 80.25 211 HIS A O 1
ATOM 1714 N N . PHE A 1 212 ? -6.582 3.378 -5.751 1.00 79.81 212 PHE A N 1
ATOM 1715 C CA . PHE A 1 212 ? -5.600 3.986 -4.849 1.00 79.81 212 PHE A CA 1
ATOM 1716 C C . PHE A 1 212 ? -6.118 4.064 -3.404 1.00 79.81 212 PHE A C 1
ATOM 1718 O O . PHE A 1 212 ? -6.422 3.028 -2.827 1.00 79.81 212 PHE A O 1
ATOM 1725 N N . GLN A 1 213 ? -6.202 5.267 -2.834 1.00 73.06 213 GLN A N 1
ATOM 1726 C CA . GLN A 1 213 ? -6.676 5.536 -1.474 1.00 73.06 213 GLN A CA 1
ATOM 1727 C C . GLN A 1 213 ? -8.168 5.928 -1.421 1.00 73.06 213 GLN A C 1
ATOM 1729 O O . GLN A 1 213 ? -8.658 6.250 -0.347 1.00 73.06 213 GLN A O 1
ATOM 1734 N N . GLN A 1 214 ? -8.884 5.931 -2.553 1.00 72.38 214 GLN A N 1
ATOM 1735 C CA . GLN A 1 214 ? -10.274 6.395 -2.642 1.00 72.38 214 GLN A CA 1
ATOM 1736 C C . GLN A 1 214 ? -11.250 5.229 -2.471 1.00 72.38 214 GLN A C 1
ATOM 1738 O O . GLN A 1 214 ? -11.485 4.506 -3.429 1.00 72.38 214 GLN A O 1
ATOM 1743 N N . GLU A 1 215 ? -11.834 5.023 -1.293 1.00 69.06 215 GLU A N 1
ATOM 1744 C CA . GLU A 1 215 ? -12.897 4.018 -1.126 1.00 69.06 215 GLU A CA 1
ATOM 1745 C C . GLU A 1 215 ? -14.219 4.448 -1.790 1.00 69.06 215 GLU A C 1
ATOM 1747 O O . GLU A 1 215 ? -14.511 5.635 -1.957 1.00 69.06 215 GLU A O 1
ATOM 1752 N N . LEU A 1 216 ? -15.034 3.468 -2.192 1.00 63.84 216 LEU A N 1
ATOM 1753 C CA . LEU A 1 216 ? -16.277 3.683 -2.942 1.00 63.84 216 LEU A CA 1
ATOM 1754 C C . LEU A 1 216 ? -17.427 2.812 -2.399 1.00 63.84 216 LEU A C 1
ATOM 1756 O O . LEU A 1 216 ? -17.214 1.624 -2.148 1.00 63.84 216 LEU A O 1
ATOM 1760 N N . PRO A 1 217 ? -18.677 3.320 -2.342 1.00 57.28 217 PRO A N 1
ATOM 1761 C CA . PRO A 1 217 ? -19.158 4.584 -2.910 1.00 57.28 217 PRO A CA 1
ATOM 1762 C C . PRO A 1 217 ? -18.727 5.818 -2.112 1.00 57.28 217 PRO A C 1
ATOM 1764 O O . PRO A 1 217 ? -18.551 5.758 -0.901 1.00 57.28 217 PRO A O 1
ATOM 1767 N N . ALA A 1 218 ? -18.586 6.948 -2.808 1.00 48.38 218 ALA A N 1
ATOM 1768 C CA . ALA A 1 218 ? -18.317 8.224 -2.162 1.00 48.38 218 ALA A CA 1
ATOM 1769 C C . ALA A 1 218 ? -19.486 8.635 -1.236 1.00 48.38 218 ALA A C 1
ATOM 1771 O O . ALA A 1 218 ? -20.646 8.397 -1.592 1.00 48.38 218 ALA A O 1
ATOM 1772 N N . PRO A 1 219 ? -19.212 9.305 -0.105 1.00 49.88 219 PRO A N 1
ATOM 1773 C CA . PRO A 1 219 ? -17.887 9.706 0.368 1.00 49.88 219 PRO A CA 1
ATOM 1774 C C . PRO A 1 219 ? -17.123 8.526 0.998 1.00 49.88 219 PRO A C 1
ATOM 1776 O O . PRO A 1 219 ? -17.597 7.886 1.933 1.00 49.88 219 PRO A O 1
ATOM 1779 N N . GLY A 1 220 ? -15.944 8.221 0.450 1.00 53.12 220 GLY A N 1
ATOM 1780 C CA . GLY A 1 220 ? -15.085 7.149 0.940 1.00 53.12 220 GLY A CA 1
ATOM 1781 C C . GLY A 1 220 ? -14.308 7.621 2.157 1.00 53.12 220 GLY A C 1
ATOM 1782 O O . GLY A 1 220 ? -13.208 8.141 2.009 1.00 53.12 220 GLY A O 1
ATOM 1783 N N . PHE A 1 221 ? -14.891 7.480 3.343 1.00 54.06 221 PHE A N 1
ATOM 1784 C CA . PHE A 1 221 ? -14.202 7.731 4.606 1.00 54.06 221 PHE A CA 1
ATOM 1785 C C . PHE A 1 221 ? -13.580 6.414 5.088 1.00 54.06 221 PHE A C 1
ATOM 1787 O O . PHE A 1 221 ? -14.287 5.525 5.560 1.00 54.06 221 PHE A O 1
ATOM 1794 N N . GLY A 1 222 ? -12.270 6.250 4.893 1.00 63.81 222 GLY A N 1
ATOM 1795 C CA . GLY A 1 222 ? -11.502 5.093 5.368 1.00 63.81 222 GLY A CA 1
ATOM 1796 C C . GLY A 1 222 ? -10.885 4.228 4.265 1.00 63.81 222 GLY A C 1
ATOM 1797 O O . GLY A 1 222 ? -10.806 4.622 3.105 1.00 63.81 222 GLY A O 1
ATOM 1798 N N . TRP A 1 223 ? -10.408 3.040 4.657 1.00 77.31 223 TRP A N 1
ATOM 1799 C CA . TRP A 1 223 ? -9.641 2.112 3.806 1.00 77.31 223 TRP A CA 1
ATOM 1800 C C . TRP A 1 223 ? -10.036 0.641 4.039 1.00 77.31 223 TRP A C 1
ATOM 1802 O O . TRP A 1 223 ? -9.207 -0.271 3.963 1.00 77.31 223 TRP A O 1
ATOM 1812 N N . ASP A 1 224 ? -11.295 0.405 4.409 1.00 80.31 224 ASP A N 1
ATOM 1813 C CA . ASP A 1 224 ? -11.783 -0.876 4.934 1.00 80.31 224 ASP A CA 1
ATOM 1814 C C . ASP A 1 224 ? -11.710 -2.032 3.937 1.00 80.31 224 ASP A C 1
ATOM 1816 O O . ASP A 1 224 ? -11.515 -3.174 4.362 1.00 80.31 224 ASP A O 1
ATOM 1820 N N . GLU A 1 225 ? -11.812 -1.770 2.632 1.00 84.19 225 GLU A N 1
ATOM 1821 C CA . GLU A 1 225 ? -11.737 -2.781 1.573 1.00 84.19 225 GLU A CA 1
ATOM 1822 C C . GLU A 1 225 ? -10.329 -2.907 0.978 1.00 84.19 225 GLU A C 1
ATOM 1824 O O . GLU A 1 225 ? -9.932 -3.995 0.535 1.00 84.19 225 GLU A O 1
ATOM 1829 N N . ILE A 1 226 ? -9.528 -1.844 1.009 1.00 88.56 226 ILE A N 1
ATOM 1830 C CA . ILE A 1 226 ? -8.176 -1.861 0.438 1.00 88.56 226 ILE A CA 1
ATOM 1831 C C . ILE A 1 226 ? -7.075 -2.193 1.445 1.00 88.56 226 ILE A C 1
ATOM 1833 O O . ILE A 1 226 ? -6.010 -2.655 1.033 1.00 88.56 226 ILE A O 1
ATOM 1837 N N . ARG A 1 227 ? -7.289 -2.040 2.758 1.00 91.62 227 ARG A N 1
ATOM 1838 C CA . ARG A 1 227 ? -6.335 -2.533 3.764 1.00 91.62 227 ARG A CA 1
ATOM 1839 C C . ARG A 1 227 ? -6.115 -4.029 3.572 1.00 91.62 227 ARG A C 1
ATOM 1841 O O . ARG A 1 227 ? -7.051 -4.796 3.330 1.00 91.62 227 ARG A O 1
ATOM 1848 N N . ARG A 1 228 ? -4.856 -4.448 3.670 1.00 93.88 228 ARG A N 1
ATOM 1849 C CA . ARG A 1 228 ? -4.437 -5.845 3.566 1.00 93.88 228 ARG A CA 1
ATOM 1850 C C . ARG A 1 228 ? -4.371 -6.426 4.975 1.00 93.88 228 ARG A C 1
ATOM 1852 O O . ARG A 1 228 ? -3.491 -6.040 5.749 1.00 93.88 228 ARG A O 1
ATOM 1859 N N . PRO A 1 229 ? -5.267 -7.361 5.331 1.00 95.81 229 PRO A N 1
ATOM 1860 C CA . PRO A 1 229 ? -5.235 -7.984 6.645 1.00 95.81 229 PRO A CA 1
ATOM 1861 C C . PRO A 1 229 ? -3.924 -8.744 6.846 1.00 95.81 229 PRO A C 1
ATOM 1863 O O . PRO A 1 229 ? -3.313 -9.221 5.881 1.00 95.81 229 PRO A O 1
ATOM 1866 N N . LEU A 1 230 ? -3.499 -8.867 8.095 1.00 96.94 230 LEU A N 1
ATOM 1867 C CA . LEU A 1 230 ? -2.250 -9.509 8.496 1.00 96.94 230 LEU A CA 1
ATOM 1868 C C . LEU A 1 230 ? -2.515 -10.459 9.664 1.00 96.94 230 LEU A C 1
ATOM 1870 O O . LEU A 1 230 ? -3.459 -10.258 10.426 1.00 96.94 230 LEU A O 1
ATOM 1874 N N . TRP A 1 231 ? -1.698 -11.496 9.801 1.00 97.56 231 TRP A N 1
ATOM 1875 C CA . TRP A 1 231 ? -1.694 -12.387 10.955 1.00 97.56 231 TRP A CA 1
ATOM 1876 C C . TRP A 1 231 ? -1.064 -11.662 12.136 1.00 97.56 231 TRP A C 1
ATOM 1878 O O . TRP A 1 231 ? 0.143 -11.450 12.186 1.00 97.56 231 TRP A O 1
ATOM 1888 N N . ILE A 1 232 ? -1.903 -11.245 13.075 1.00 98.25 232 ILE A N 1
ATOM 1889 C CA . ILE A 1 232 ? -1.508 -10.415 14.207 1.00 98.25 232 ILE A CA 1
ATOM 1890 C C . ILE A 1 232 ? -2.060 -11.030 15.491 1.00 98.25 232 ILE A C 1
ATOM 1892 O O . ILE A 1 232 ? -3.140 -11.629 15.500 1.00 98.25 232 ILE A O 1
ATOM 1896 N N . ILE A 1 233 ? -1.312 -10.863 16.577 1.00 98.56 233 ILE A N 1
ATOM 1897 C CA . ILE A 1 233 ? -1.823 -10.998 17.937 1.00 98.56 233 ILE A CA 1
ATOM 1898 C C . ILE A 1 233 ? -1.939 -9.588 18.506 1.00 98.56 233 ILE A C 1
ATOM 1900 O O . ILE A 1 233 ? -0.939 -8.885 18.634 1.00 98.56 233 ILE A O 1
ATOM 1904 N N . LYS A 1 234 ? -3.162 -9.173 18.812 1.00 98.50 234 LYS A N 1
ATOM 1905 C CA . LYS A 1 234 ? -3.489 -7.893 19.433 1.00 98.50 234 LYS A CA 1
ATOM 1906 C C . LYS A 1 234 ? -3.924 -8.139 20.872 1.00 98.50 234 LYS A C 1
ATOM 1908 O O . LYS A 1 234 ? -4.648 -9.090 21.153 1.00 98.50 234 LYS A O 1
ATOM 1913 N N . PHE A 1 235 ? -3.514 -7.252 21.758 1.00 98.69 235 PHE A N 1
ATOM 1914 C CA . PHE A 1 235 ? -3.836 -7.248 23.173 1.00 98.69 235 PHE A CA 1
ATOM 1915 C C . PHE A 1 235 ? -4.487 -5.912 23.505 1.00 98.69 235 PHE A C 1
ATOM 1917 O O . PHE A 1 235 ? -4.014 -4.870 23.059 1.00 98.69 235 PHE A O 1
ATOM 1924 N N . LEU A 1 236 ? -5.568 -5.951 24.272 1.00 98.50 236 LEU A N 1
ATOM 1925 C CA . LEU A 1 236 ? -6.271 -4.782 24.780 1.00 98.50 236 LEU A CA 1
ATOM 1926 C C . LEU A 1 236 ? -6.443 -4.957 26.285 1.00 98.50 236 LEU A C 1
ATOM 1928 O O . LEU A 1 236 ? -7.158 -5.862 26.718 1.00 98.50 236 LEU A O 1
ATOM 1932 N N . TYR A 1 237 ? -5.773 -4.112 27.056 1.00 98.44 237 TYR A N 1
ATOM 1933 C CA . TYR A 1 237 ? -5.832 -4.091 28.508 1.00 98.44 237 TYR A CA 1
ATOM 1934 C C . TYR A 1 237 ? -6.590 -2.848 28.972 1.00 98.44 237 TYR A C 1
ATOM 1936 O O . TYR A 1 237 ? -6.136 -1.725 28.748 1.00 98.44 237 TYR A O 1
ATOM 1944 N N . ASP A 1 238 ? -7.735 -3.050 29.611 1.00 97.81 238 ASP A N 1
ATOM 1945 C CA . ASP A 1 238 ? -8.550 -1.974 30.172 1.00 97.81 238 ASP A CA 1
ATOM 1946 C C . ASP A 1 238 ? -7.959 -1.535 31.522 1.00 97.81 238 ASP A C 1
ATOM 1948 O O . ASP A 1 238 ? -7.776 -2.341 32.440 1.00 97.81 238 ASP A O 1
ATOM 1952 N N . LEU A 1 239 ? -7.584 -0.258 31.605 1.00 97.62 239 LEU A N 1
ATOM 1953 C CA . LEU A 1 239 ? -6.970 0.353 32.783 1.00 97.62 239 LEU A CA 1
ATOM 1954 C C . LEU A 1 239 ? -8.007 1.073 33.659 1.00 97.62 239 LEU A C 1
ATOM 1956 O O . LEU A 1 239 ? -7.670 1.458 34.778 1.00 97.62 239 LEU A O 1
ATOM 1960 N N . GLY A 1 240 ? -9.241 1.256 33.179 1.00 95.88 240 GLY A N 1
ATOM 1961 C CA . GLY A 1 240 ? -10.259 2.065 33.839 1.00 95.88 240 GLY A CA 1
ATOM 1962 C C . GLY A 1 240 ? -9.861 3.540 33.919 1.00 95.88 240 GLY A C 1
ATOM 1963 O O . GLY A 1 240 ? -9.454 4.145 32.926 1.00 95.88 240 GLY A O 1
ATOM 1964 N N . ASP A 1 241 ? -9.980 4.126 35.108 1.00 96.62 241 ASP A N 1
ATOM 1965 C CA . ASP A 1 241 ? -9.588 5.512 35.353 1.00 96.62 241 ASP A CA 1
ATOM 1966 C C . ASP A 1 241 ? -8.128 5.574 35.827 1.00 96.62 241 ASP A C 1
ATOM 1968 O O . ASP A 1 241 ? -7.759 5.012 36.861 1.00 96.62 241 ASP A O 1
ATOM 1972 N N . VAL A 1 242 ? -7.284 6.289 35.082 1.00 96.31 242 VAL A N 1
ATOM 1973 C CA . VAL A 1 242 ? -5.864 6.483 35.392 1.00 96.31 242 VAL A CA 1
ATOM 1974 C C . VAL A 1 242 ? -5.627 7.955 35.696 1.00 96.31 242 VAL A C 1
ATOM 1976 O O . VAL A 1 242 ? -5.672 8.813 34.816 1.00 96.31 242 VAL A O 1
ATOM 1979 N N . TRP A 1 243 ? -5.325 8.261 36.959 1.00 95.12 243 TRP A N 1
ATOM 1980 C CA . TRP A 1 243 ? -5.130 9.632 37.440 1.00 95.12 243 TRP A CA 1
ATOM 1981 C C . TRP A 1 243 ? -6.346 10.535 37.167 1.00 95.12 243 TRP A C 1
ATOM 1983 O O . TRP A 1 243 ? -7.341 10.439 37.877 1.00 95.12 243 TRP A O 1
ATOM 1993 N N . ARG A 1 244 ? -6.259 11.441 36.188 1.00 94.75 244 ARG A N 1
ATOM 1994 C CA . ARG A 1 244 ? -7.346 12.341 35.774 1.00 94.75 244 ARG A CA 1
ATOM 1995 C C . ARG A 1 244 ? -7.995 11.907 34.462 1.00 94.75 244 ARG A C 1
ATOM 1997 O O . ARG A 1 244 ? -8.855 12.628 33.973 1.00 94.75 244 ARG A O 1
ATOM 2004 N N . PHE A 1 245 ? -7.570 10.790 33.881 1.00 97.06 245 PHE A N 1
ATOM 2005 C CA . PHE A 1 245 ? -8.065 10.305 32.600 1.00 97.06 245 PHE A CA 1
ATOM 2006 C C . PHE A 1 245 ? -9.032 9.149 32.814 1.00 97.06 245 PHE A C 1
ATOM 2008 O O . PHE A 1 245 ? -8.712 8.206 33.536 1.00 97.06 245 PHE A O 1
ATOM 2015 N N . SER A 1 246 ? -10.198 9.215 32.180 1.00 97.19 246 SER A N 1
ATOM 2016 C CA . SER A 1 246 ? -11.176 8.129 32.172 1.00 97.19 246 SER A CA 1
ATOM 2017 C C . SER A 1 246 ? -11.047 7.287 30.905 1.00 97.19 246 SER A C 1
ATOM 2019 O O . SER A 1 246 ? -10.334 7.664 29.970 1.00 97.19 246 SER A O 1
ATOM 2021 N N . GLN A 1 247 ? -11.712 6.126 30.891 1.00 95.69 247 GLN A N 1
ATOM 2022 C CA . GLN A 1 247 ? -11.746 5.208 29.739 1.00 95.69 247 GLN A CA 1
ATOM 2023 C C . GLN A 1 247 ? -10.342 4.863 29.209 1.00 95.69 247 GLN A C 1
ATOM 2025 O O . GLN A 1 247 ? -10.110 4.746 28.001 1.00 95.69 247 GLN A O 1
ATOM 2030 N N . SER A 1 248 ? -9.378 4.750 30.123 1.00 98.00 248 SER A N 1
ATOM 2031 C CA . SER A 1 248 ? -7.996 4.493 29.756 1.00 98.00 248 SER A CA 1
ATOM 2032 C C . SER A 1 248 ? -7.812 3.033 29.374 1.00 98.00 248 SER A C 1
ATOM 2034 O O . SER A 1 248 ? -8.219 2.129 30.102 1.00 98.00 248 SER A O 1
ATOM 2036 N N . PHE A 1 249 ? -7.126 2.788 28.264 1.00 98.31 249 PHE A N 1
ATOM 2037 C CA . PHE A 1 249 ? -6.703 1.444 27.894 1.00 98.31 249 PHE A CA 1
ATOM 2038 C C . PHE A 1 249 ? -5.320 1.457 27.255 1.00 98.31 249 PHE A C 1
ATOM 2040 O O . PHE A 1 249 ? -4.874 2.451 26.679 1.00 98.31 249 PHE A O 1
ATOM 2047 N N . LEU A 1 250 ? -4.645 0.317 27.359 1.00 98.50 250 LEU A N 1
ATOM 2048 C CA . LEU A 1 250 ? -3.409 0.037 26.650 1.00 98.50 250 LEU A CA 1
ATOM 2049 C C . LEU A 1 250 ? -3.684 -1.037 25.602 1.00 98.50 250 LEU A C 1
ATOM 2051 O O . LEU A 1 250 ? -4.120 -2.142 25.920 1.00 98.50 250 LEU A O 1
ATOM 2055 N N . GLU A 1 251 ? -3.407 -0.719 24.348 1.00 98.56 251 GLU A N 1
ATOM 2056 C CA . GLU A 1 251 ? -3.486 -1.647 23.233 1.00 98.56 251 GLU A CA 1
ATOM 2057 C C . GLU A 1 251 ? -2.090 -1.878 22.663 1.00 98.56 251 GLU A C 1
ATOM 2059 O O . GLU A 1 251 ? -1.327 -0.940 22.470 1.00 98.56 251 GLU A O 1
ATOM 2064 N N . TRP A 1 252 ? -1.729 -3.120 22.370 1.00 98.69 252 TRP A N 1
ATOM 2065 C CA . TRP A 1 252 ? -0.501 -3.410 21.635 1.00 98.69 252 TRP A CA 1
ATOM 2066 C C . TRP A 1 252 ? -0.697 -4.589 20.707 1.00 98.69 252 TRP A C 1
ATOM 2068 O O . TRP A 1 252 ? -1.583 -5.425 20.898 1.00 98.69 252 TRP A O 1
ATOM 2078 N N . TYR A 1 253 ? 0.142 -4.668 19.685 1.00 98.50 253 TYR A N 1
ATOM 2079 C CA . TYR A 1 253 ? 0.099 -5.766 18.742 1.00 98.50 253 TYR A CA 1
ATOM 2080 C C . TYR A 1 253 ? 1.483 -6.298 18.417 1.00 98.50 253 TYR A C 1
ATOM 2082 O O . TYR A 1 253 ? 2.495 -5.599 18.491 1.00 98.50 253 TYR A O 1
ATOM 2090 N N . TRP A 1 254 ? 1.489 -7.556 17.996 1.00 98.50 254 TRP A N 1
ATOM 2091 C CA . TRP A 1 254 ? 2.642 -8.219 17.432 1.00 98.50 254 TRP A CA 1
ATOM 2092 C C . TRP A 1 254 ? 2.260 -8.937 16.141 1.00 98.50 254 TRP A C 1
ATOM 2094 O O . TRP A 1 254 ? 1.352 -9.770 16.102 1.00 98.50 254 TRP A O 1
ATOM 2104 N N . ASN A 1 255 ? 2.978 -8.603 15.077 1.00 98.31 255 ASN A N 1
ATOM 2105 C CA . ASN A 1 255 ? 2.963 -9.313 13.812 1.00 98.31 255 ASN A CA 1
ATOM 2106 C C . ASN A 1 255 ? 4.204 -10.219 13.746 1.00 98.31 255 ASN A C 1
ATOM 2108 O O . ASN A 1 255 ? 5.310 -9.685 13.688 1.00 98.31 255 ASN A O 1
ATOM 2112 N N . PRO A 1 256 ? 4.076 -11.556 13.716 1.00 97.25 256 PRO A N 1
ATOM 2113 C CA . PRO A 1 256 ? 5.208 -12.475 13.780 1.00 97.25 256 PRO A CA 1
ATOM 2114 C C . PRO A 1 256 ? 5.859 -12.739 12.410 1.00 97.25 256 PRO A C 1
ATOM 2116 O O . PRO A 1 256 ? 6.352 -13.837 12.160 1.00 97.25 256 PRO A O 1
ATOM 2119 N N . GLY A 1 257 ? 5.875 -11.769 11.493 1.00 95.81 257 GLY A N 1
ATOM 2120 C CA . GLY A 1 257 ? 6.639 -11.901 10.251 1.00 95.81 257 GLY A CA 1
ATOM 2121 C C . GLY A 1 257 ? 5.838 -12.058 8.967 1.00 95.81 257 GLY A C 1
ATOM 2122 O O . GLY A 1 257 ? 6.430 -12.379 7.932 1.00 95.81 257 GLY A O 1
ATOM 2123 N N . ASP A 1 258 ? 4.522 -11.841 8.983 1.00 94.56 258 ASP A N 1
ATOM 2124 C CA . ASP A 1 258 ? 3.687 -12.002 7.790 1.00 94.56 258 ASP A CA 1
ATOM 2125 C C . ASP A 1 258 ? 3.498 -10.703 6.986 1.00 94.56 258 ASP A C 1
ATOM 2127 O O . ASP A 1 258 ? 2.908 -10.759 5.903 1.00 94.56 258 ASP A O 1
ATOM 2131 N N . TRP A 1 259 ? 4.049 -9.579 7.457 1.00 96.06 259 TRP A N 1
ATOM 2132 C CA . TRP A 1 259 ? 3.977 -8.284 6.783 1.00 96.06 259 TRP A CA 1
ATOM 2133 C C . TRP A 1 259 ? 4.455 -8.328 5.322 1.00 96.06 259 TRP A C 1
ATOM 2135 O O . TRP A 1 259 ? 5.281 -9.153 4.919 1.00 96.06 259 TRP A O 1
ATOM 2145 N N . MET A 1 260 ? 3.900 -7.425 4.524 1.00 93.81 260 MET A N 1
ATOM 2146 C CA . MET A 1 260 ? 4.080 -7.303 3.081 1.00 93.81 260 MET A CA 1
ATOM 2147 C C . MET A 1 260 ? 4.034 -5.818 2.701 1.00 93.81 260 MET A C 1
ATOM 2149 O O . MET A 1 260 ? 3.367 -5.063 3.391 1.00 93.81 260 MET A O 1
ATOM 2153 N N . PRO A 1 261 ? 4.704 -5.360 1.634 1.00 94.56 261 PRO A N 1
ATOM 2154 C CA . PRO A 1 261 ? 4.625 -3.957 1.232 1.00 94.56 261 PRO A CA 1
ATOM 2155 C C . PRO A 1 261 ? 3.223 -3.596 0.720 1.00 94.56 261 PRO A C 1
ATOM 2157 O O . PRO A 1 261 ? 2.385 -4.471 0.454 1.00 94.56 261 PRO A O 1
ATOM 2160 N N . ALA A 1 262 ? 2.985 -2.298 0.533 1.00 93.88 262 ALA A N 1
ATOM 2161 C CA . ALA A 1 262 ? 1.819 -1.830 -0.197 1.00 93.88 262 ALA A CA 1
ATOM 2162 C C . ALA A 1 262 ? 1.810 -2.420 -1.611 1.00 93.88 262 ALA A C 1
ATOM 2164 O O . ALA A 1 262 ? 2.835 -2.446 -2.296 1.00 93.88 262 ALA A O 1
ATOM 2165 N N . LYS A 1 263 ? 0.652 -2.921 -2.040 1.00 92.75 263 LYS A N 1
ATOM 2166 C CA . LYS A 1 263 ? 0.509 -3.523 -3.363 1.00 92.75 263 LYS A CA 1
ATOM 2167 C C . LYS A 1 263 ? 0.195 -2.418 -4.360 1.00 92.75 263 LYS A C 1
ATOM 2169 O O . LYS A 1 263 ? -0.796 -1.708 -4.213 1.00 92.75 263 LYS A O 1
ATOM 2174 N N . GLN A 1 264 ? 1.052 -2.290 -5.364 1.00 92.25 264 GLN A N 1
ATOM 2175 C CA . GLN A 1 264 ? 0.949 -1.277 -6.406 1.00 92.25 264 GLN A CA 1
ATOM 2176 C C . GLN A 1 264 ? 0.882 -1.935 -7.783 1.00 92.25 264 GLN A C 1
ATOM 2178 O O . GLN A 1 264 ? 1.185 -3.116 -7.962 1.00 92.25 264 GLN A O 1
ATOM 2183 N N . ALA A 1 265 ? 0.411 -1.165 -8.750 1.00 91.38 265 ALA A N 1
ATOM 2184 C CA . ALA A 1 265 ? 0.238 -1.568 -10.131 1.00 91.38 265 ALA A CA 1
ATOM 2185 C C . ALA A 1 265 ? 0.765 -0.459 -11.033 1.00 91.38 265 ALA A C 1
ATOM 2187 O O . ALA A 1 265 ? 0.846 0.687 -10.607 1.00 91.38 265 ALA A O 1
ATOM 2188 N N . PHE A 1 266 ? 1.047 -0.793 -12.282 1.00 92.12 266 PHE A N 1
ATOM 2189 C CA . PHE A 1 266 ? 1.415 0.160 -13.324 1.00 92.12 266 PHE A CA 1
ATOM 2190 C C . PHE A 1 266 ? 0.402 0.080 -14.464 1.00 92.12 266 PHE A C 1
ATOM 2192 O O . PHE A 1 266 ? -0.423 -0.845 -14.512 1.00 92.12 266 PHE A O 1
ATOM 2199 N N . LEU A 1 267 ? 0.476 1.023 -15.398 1.00 90.06 267 LEU A N 1
ATOM 2200 C CA . LEU A 1 267 ? -0.233 0.894 -16.667 1.00 90.06 267 LEU A CA 1
ATOM 2201 C C . LEU A 1 267 ? 0.113 -0.447 -17.350 1.00 90.06 267 LEU A C 1
ATOM 2203 O O . LEU A 1 267 ? 1.226 -0.956 -17.186 1.00 90.06 267 LEU A O 1
ATOM 2207 N N . PRO A 1 268 ? -0.834 -1.059 -18.086 1.00 88.56 268 PRO A N 1
ATOM 2208 C CA . PRO A 1 268 ? -2.142 -0.535 -18.491 1.00 88.56 268 PRO A CA 1
ATOM 2209 C C . PRO A 1 268 ? -3.285 -0.886 -17.518 1.00 88.56 268 PRO A C 1
ATOM 2211 O O . PRO A 1 268 ? -4.452 -0.878 -17.906 1.00 88.56 268 PRO A O 1
ATOM 2214 N N . ARG A 1 269 ? -2.990 -1.254 -16.262 1.00 89.56 269 ARG A N 1
ATOM 2215 C CA . ARG A 1 269 ? -4.048 -1.538 -15.278 1.00 89.56 269 ARG A CA 1
ATOM 2216 C C . ARG A 1 269 ? -4.819 -0.241 -14.973 1.00 89.56 269 ARG A C 1
ATOM 2218 O O . ARG A 1 269 ? -4.164 0.781 -14.788 1.00 89.56 269 ARG A O 1
ATOM 2225 N N . PRO A 1 270 ? -6.165 -0.255 -14.870 1.00 84.19 270 PRO A N 1
ATOM 2226 C CA . PRO A 1 270 ? -6.956 0.979 -14.752 1.00 84.19 270 PRO A CA 1
ATOM 2227 C C . PRO A 1 270 ? -6.576 1.885 -13.574 1.00 84.19 270 PRO A C 1
ATOM 2229 O O . PRO A 1 270 ? -6.577 3.103 -13.705 1.00 84.19 270 PRO A O 1
ATOM 2232 N N . TRP A 1 271 ? -6.194 1.270 -12.453 1.00 84.00 271 TRP A N 1
ATOM 2233 C CA . TRP A 1 271 ? -5.692 1.928 -11.241 1.00 84.00 271 TRP A CA 1
ATOM 2234 C C . TRP A 1 271 ? -4.201 1.671 -11.018 1.00 84.00 271 TRP A C 1
ATOM 2236 O O . TRP A 1 271 ? -3.717 1.571 -9.892 1.00 84.00 271 TRP A O 1
ATOM 2246 N N . GLY A 1 272 ? -3.468 1.469 -12.110 1.00 88.56 272 GLY A N 1
ATOM 2247 C CA . GLY A 1 272 ? -2.019 1.509 -12.091 1.00 88.56 272 GLY A CA 1
ATOM 2248 C C . GLY A 1 272 ? -1.528 2.938 -11.924 1.00 88.56 272 GLY A C 1
ATOM 2249 O O . GLY A 1 272 ? -2.187 3.887 -12.348 1.00 88.56 272 GLY A O 1
ATOM 2250 N N . LEU A 1 273 ? -0.347 3.085 -11.328 1.00 89.94 273 LEU A N 1
ATOM 2251 C CA . LEU A 1 273 ? 0.417 4.322 -11.369 1.00 89.94 273 LEU A CA 1
ATOM 2252 C C . LEU A 1 273 ? 0.485 4.838 -12.816 1.00 89.94 273 LEU A C 1
ATOM 2254 O O . LEU A 1 273 ? 0.544 4.012 -13.729 1.00 89.94 273 LEU A O 1
ATOM 2258 N N . PRO A 1 274 ? 0.482 6.166 -13.034 1.00 88.62 274 PRO A N 1
ATOM 2259 C CA . PRO A 1 274 ? 0.327 6.784 -14.353 1.00 88.62 274 PRO A CA 1
ATOM 2260 C C . PRO A 1 274 ? 1.620 6.723 -15.185 1.00 88.62 274 PRO A C 1
ATOM 2262 O O . PRO A 1 274 ? 2.101 7.741 -15.668 1.00 88.62 274 PRO A O 1
ATOM 2265 N N . PHE A 1 275 ? 2.219 5.539 -15.281 1.00 91.25 275 PHE A N 1
ATOM 2266 C C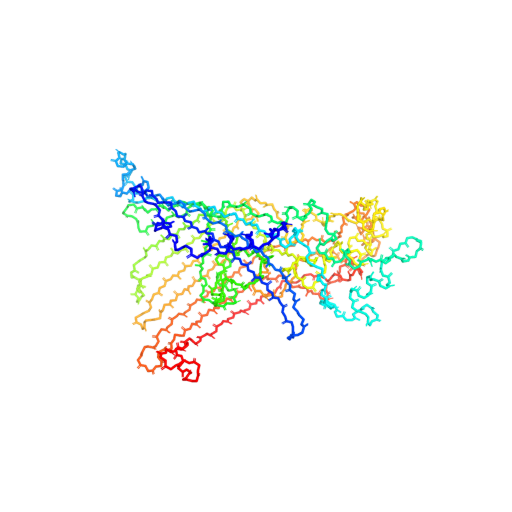A . PHE A 1 275 ? 3.374 5.169 -16.092 1.00 91.25 275 PHE A CA 1
ATOM 2267 C C . PHE A 1 275 ? 3.456 3.635 -16.174 1.00 91.25 275 PHE A C 1
ATOM 2269 O O . PHE A 1 275 ? 2.865 2.917 -15.359 1.00 91.25 275 PHE A O 1
ATOM 2276 N N . TYR A 1 276 ? 4.159 3.110 -17.177 1.00 91.38 276 TYR A N 1
ATOM 2277 C CA . TYR A 1 276 ? 4.413 1.669 -17.286 1.00 91.38 276 TYR A CA 1
ATOM 2278 C C . TYR A 1 276 ? 5.459 1.198 -16.280 1.00 91.38 276 TYR A C 1
ATOM 2280 O O . TYR A 1 276 ? 6.255 1.993 -15.798 1.00 91.38 276 TYR A O 1
ATOM 2288 N N . ASP A 1 277 ? 5.492 -0.109 -16.004 1.00 92.75 277 ASP A N 1
ATOM 2289 C CA . ASP A 1 277 ? 6.475 -0.701 -15.092 1.00 92.75 277 ASP A CA 1
ATOM 2290 C C . ASP A 1 277 ? 7.907 -0.222 -15.432 1.00 92.75 277 ASP A C 1
ATOM 2292 O O . ASP A 1 277 ? 8.425 -0.531 -16.511 1.00 92.75 277 ASP A O 1
ATOM 2296 N N . PRO A 1 278 ? 8.575 0.520 -14.530 1.00 91.81 278 PRO A N 1
ATOM 2297 C CA . PRO A 1 278 ? 9.876 1.121 -14.808 1.00 91.81 278 PRO A CA 1
ATOM 2298 C C . PRO A 1 278 ? 10.980 0.073 -14.997 1.00 91.81 278 PRO A C 1
ATOM 2300 O O . PRO A 1 278 ? 12.039 0.374 -15.543 1.00 91.81 278 PRO A O 1
ATOM 2303 N N . LEU A 1 279 ? 10.760 -1.169 -14.558 1.00 92.94 279 LEU A N 1
ATOM 2304 C CA . LEU A 1 279 ? 11.688 -2.268 -14.783 1.00 92.94 279 LEU A CA 1
ATOM 2305 C C . LEU A 1 279 ? 11.435 -2.934 -16.134 1.00 92.94 279 LEU A C 1
ATOM 2307 O O . LEU A 1 279 ? 12.390 -3.224 -16.848 1.00 92.94 279 LEU A O 1
ATOM 2311 N N . THR A 1 280 ? 10.172 -3.181 -16.490 1.00 92.25 280 THR A N 1
ATOM 2312 C CA . THR A 1 280 ? 9.813 -4.111 -17.576 1.00 92.25 280 THR A CA 1
ATOM 2313 C C . THR A 1 280 ? 9.079 -3.482 -18.760 1.00 92.25 280 THR A C 1
ATOM 2315 O O . THR A 1 280 ? 8.697 -4.195 -19.690 1.00 92.25 280 THR A O 1
ATOM 2318 N N . ASN A 1 281 ? 8.878 -2.165 -18.795 1.00 91.88 281 ASN A N 1
ATOM 2319 C CA . ASN A 1 281 ? 8.244 -1.561 -19.959 1.00 91.88 281 ASN A CA 1
ATOM 2320 C C . ASN A 1 281 ? 9.126 -1.719 -21.225 1.00 91.88 281 ASN A C 1
ATOM 2322 O O . ASN A 1 281 ? 10.355 -1.648 -21.135 1.00 91.88 281 ASN A O 1
ATOM 2326 N N . PRO A 1 282 ? 8.553 -1.935 -22.425 1.00 90.94 282 PRO A N 1
ATOM 2327 C CA . PRO A 1 282 ? 9.360 -2.253 -23.601 1.00 90.94 282 PRO A CA 1
ATOM 2328 C C . PRO A 1 282 ? 10.083 -1.057 -24.227 1.00 90.94 282 PRO A C 1
ATOM 2330 O O . PRO A 1 282 ? 10.906 -1.282 -25.106 1.00 90.94 282 PRO A O 1
ATOM 2333 N N . VAL A 1 283 ? 9.782 0.188 -23.863 1.00 91.44 283 VAL A N 1
ATOM 2334 C CA . VAL A 1 283 ? 10.427 1.363 -24.470 1.00 91.44 283 VAL A CA 1
ATOM 2335 C C . VAL A 1 283 ? 11.772 1.614 -23.806 1.00 91.44 283 VAL A C 1
ATOM 2337 O O . VAL A 1 283 ? 12.790 1.497 -24.484 1.00 91.44 283 VAL A O 1
ATOM 2340 N N . ASP A 1 284 ? 11.775 1.840 -22.496 1.00 88.88 284 ASP A N 1
ATOM 2341 C CA . ASP A 1 284 ? 12.934 2.282 -21.711 1.00 88.88 284 ASP A CA 1
ATOM 2342 C C . ASP A 1 284 ? 13.060 1.561 -20.354 1.00 88.88 284 ASP A C 1
ATOM 2344 O O . ASP A 1 284 ? 13.784 2.007 -19.463 1.00 88.88 284 ASP A O 1
ATOM 2348 N N . GLY A 1 285 ? 12.370 0.427 -20.179 1.00 92.19 285 GLY A N 1
ATOM 2349 C CA . GLY A 1 285 ? 12.405 -0.337 -18.936 1.00 92.19 285 GLY A CA 1
ATOM 2350 C C . GLY A 1 285 ? 13.828 -0.733 -18.545 1.00 92.19 285 GLY A C 1
ATOM 2351 O O . GLY A 1 285 ? 14.591 -1.261 -19.359 1.00 92.19 285 GLY A O 1
ATOM 2352 N N . ALA A 1 286 ? 14.178 -0.530 -17.274 1.00 91.94 286 ALA A N 1
ATOM 2353 C CA . ALA A 1 286 ? 15.539 -0.697 -16.765 1.00 91.94 286 ALA A CA 1
ATOM 2354 C C . ALA A 1 286 ? 16.112 -2.118 -16.948 1.00 91.94 286 ALA A C 1
ATOM 2356 O O . ALA A 1 286 ? 17.328 -2.313 -16.924 1.00 91.94 286 ALA A O 1
ATOM 2357 N N . PHE A 1 287 ? 15.263 -3.132 -17.142 1.00 93.75 287 PHE A N 1
ATOM 2358 C CA . PHE A 1 287 ? 15.701 -4.496 -17.442 1.00 93.75 287 PHE A CA 1
ATOM 2359 C C . PHE A 1 287 ? 16.095 -4.706 -18.904 1.00 93.75 287 PHE A C 1
ATOM 2361 O O . PHE A 1 287 ? 16.811 -5.666 -19.194 1.00 93.75 287 PHE A O 1
ATOM 2368 N N . PHE A 1 288 ? 15.658 -3.835 -19.809 1.00 91.06 288 PHE A N 1
ATOM 2369 C CA . PHE A 1 288 ? 15.882 -3.931 -21.251 1.00 91.06 288 PHE A CA 1
ATOM 2370 C C . PHE A 1 288 ? 16.808 -2.856 -21.812 1.00 91.06 288 PHE A C 1
ATOM 2372 O O . PHE A 1 288 ? 17.099 -2.877 -23.010 1.00 91.06 288 PHE A O 1
ATOM 2379 N N . ASP A 1 289 ? 17.253 -1.928 -20.974 1.00 85.44 289 ASP A N 1
ATOM 2380 C CA . ASP A 1 289 ? 18.127 -0.831 -21.366 1.00 85.44 289 ASP A CA 1
ATOM 2381 C C . ASP A 1 289 ? 19.399 -0.776 -20.503 1.00 85.44 289 ASP A C 1
ATOM 2383 O O . ASP A 1 289 ? 19.654 -1.640 -19.649 1.00 85.44 289 ASP A O 1
ATOM 2387 N N . GLY A 1 290 ? 20.248 0.209 -20.792 1.00 85.12 290 GLY A N 1
ATOM 2388 C CA . GLY A 1 290 ? 21.468 0.519 -20.070 1.00 85.12 290 GLY A CA 1
ATOM 2389 C C . GLY A 1 290 ? 22.368 -0.709 -19.893 1.00 85.12 290 GLY A C 1
ATOM 2390 O O . GLY A 1 290 ? 22.703 -1.402 -20.864 1.00 85.12 290 GLY A O 1
ATOM 2391 N N . PRO A 1 291 ? 22.788 -1.026 -18.657 1.00 85.12 291 PRO A N 1
ATOM 2392 C CA . PRO A 1 291 ? 23.795 -2.052 -18.431 1.00 85.12 291 PRO A CA 1
ATOM 2393 C C . PRO A 1 291 ? 23.271 -3.482 -18.649 1.00 85.12 291 PRO A C 1
ATOM 2395 O O . PRO A 1 291 ? 24.084 -4.392 -18.845 1.00 85.12 291 PRO A O 1
ATOM 2398 N N . CYS A 1 292 ? 21.949 -3.695 -18.635 1.00 91.06 292 CYS A N 1
ATOM 2399 C CA . CYS A 1 292 ? 21.329 -4.998 -18.888 1.00 91.06 292 CYS A CA 1
ATOM 2400 C C . CYS A 1 292 ? 21.326 -5.345 -20.380 1.00 91.06 292 CYS A C 1
ATOM 2402 O O . CYS A 1 292 ? 21.688 -6.469 -20.735 1.00 91.06 292 CYS A O 1
ATOM 2404 N N . LEU A 1 293 ? 21.010 -4.376 -21.245 1.00 88.94 293 LEU A N 1
ATOM 2405 C CA . LEU A 1 293 ? 21.066 -4.553 -22.698 1.00 88.94 293 LEU A CA 1
ATOM 2406 C C . LEU A 1 293 ? 22.489 -4.869 -23.179 1.00 88.94 293 LEU A C 1
ATOM 2408 O O . LEU A 1 293 ? 22.684 -5.736 -24.028 1.00 88.94 293 LEU A O 1
ATOM 2412 N N . ALA A 1 294 ? 23.483 -4.186 -22.607 1.00 86.44 294 ALA A N 1
ATOM 2413 C CA . ALA A 1 294 ? 24.877 -4.315 -23.021 1.00 86.44 294 ALA A CA 1
ATOM 2414 C C . ALA A 1 294 ? 25.534 -5.644 -22.603 1.00 86.44 294 ALA A C 1
ATOM 2416 O O . ALA A 1 294 ? 26.410 -6.138 -23.307 1.00 86.44 294 ALA A O 1
ATOM 2417 N N . ASN A 1 295 ? 25.147 -6.217 -21.454 1.00 87.81 295 ASN A N 1
ATOM 2418 C CA . ASN A 1 295 ? 25.941 -7.272 -20.808 1.00 87.81 295 ASN A CA 1
ATOM 2419 C C . ASN A 1 295 ? 25.178 -8.560 -20.474 1.00 87.81 295 ASN A C 1
ATOM 2421 O O . ASN A 1 295 ? 25.821 -9.563 -20.153 1.00 87.81 295 ASN A O 1
ATOM 2425 N N . SER A 1 296 ? 23.840 -8.565 -20.486 1.00 94.50 296 SER A N 1
ATOM 2426 C CA . SER A 1 296 ? 23.095 -9.738 -20.020 1.00 94.50 296 SER A CA 1
ATOM 2427 C C . SER A 1 296 ? 23.257 -10.944 -20.943 1.00 94.50 296 SER A C 1
ATOM 2429 O O . SER A 1 296 ? 23.113 -10.853 -22.161 1.00 94.50 296 SER A O 1
ATOM 2431 N N . ARG A 1 297 ? 23.514 -12.114 -20.346 1.00 95.25 297 ARG A N 1
ATOM 2432 C CA . ARG A 1 297 ? 23.499 -13.404 -21.057 1.00 95.25 297 ARG A CA 1
ATOM 2433 C C . ARG A 1 297 ? 22.093 -13.984 -21.162 1.00 95.25 297 ARG A C 1
ATOM 2435 O O . ARG A 1 297 ? 21.859 -14.869 -21.982 1.00 95.25 297 ARG A O 1
ATOM 2442 N N . LEU A 1 298 ? 21.172 -13.515 -20.320 1.00 95.50 298 LEU A N 1
ATOM 2443 C CA . LEU A 1 298 ? 19.774 -13.910 -20.395 1.00 95.50 298 LEU A CA 1
ATOM 2444 C C . LEU A 1 298 ? 19.095 -13.113 -21.496 1.00 95.50 298 LEU A C 1
ATOM 2446 O O . LEU A 1 298 ? 19.313 -11.910 -21.637 1.00 95.50 298 LEU A O 1
ATOM 2450 N N . ARG A 1 299 ? 18.255 -13.800 -22.263 1.00 93.31 299 ARG A N 1
ATOM 2451 C CA . ARG A 1 299 ? 17.440 -13.184 -23.302 1.00 93.31 299 ARG A CA 1
ATOM 2452 C C . ARG A 1 299 ? 15.985 -13.209 -22.883 1.00 93.31 299 ARG A C 1
ATOM 2454 O O . ARG A 1 299 ? 15.516 -14.196 -22.317 1.00 93.31 299 ARG A O 1
ATOM 2461 N N . GLN A 1 300 ? 15.281 -12.130 -23.187 1.00 91.88 300 GLN A N 1
ATOM 2462 C CA . GLN A 1 300 ? 13.852 -12.033 -22.962 1.00 91.88 300 GLN A CA 1
ATOM 2463 C C . GLN A 1 300 ? 13.134 -13.153 -23.727 1.00 91.88 300 GLN A C 1
ATOM 2465 O O . GLN A 1 300 ? 13.294 -13.280 -24.941 1.00 91.88 300 GLN A O 1
ATOM 2470 N N . ALA A 1 301 ? 12.351 -13.967 -23.021 1.00 88.75 301 ALA A N 1
ATOM 2471 C CA . ALA A 1 301 ? 11.703 -15.134 -23.617 1.00 88.75 301 ALA A CA 1
ATOM 2472 C C . ALA A 1 301 ? 10.474 -14.761 -24.462 1.00 88.75 301 ALA A C 1
ATOM 2474 O O . ALA A 1 301 ? 10.224 -15.364 -25.502 1.00 88.75 301 ALA A O 1
ATOM 2475 N N . THR A 1 302 ? 9.703 -13.767 -24.017 1.00 87.56 302 THR A N 1
ATOM 2476 C CA . THR A 1 302 ? 8.392 -13.420 -24.586 1.00 87.56 302 THR A CA 1
ATOM 2477 C C . THR A 1 302 ? 8.201 -11.907 -24.704 1.00 87.56 302 THR A C 1
ATOM 2479 O O . THR A 1 302 ? 8.948 -11.118 -24.125 1.00 87.56 302 THR A O 1
ATOM 2482 N N . GLY A 1 303 ? 7.175 -11.487 -25.444 1.00 87.50 303 GLY A N 1
ATOM 2483 C CA . GLY A 1 303 ? 6.806 -10.077 -25.583 1.00 87.50 303 GLY A CA 1
ATOM 2484 C C . GLY A 1 303 ? 7.558 -9.336 -26.698 1.00 87.50 303 GLY A C 1
ATOM 2485 O O . GLY A 1 303 ? 8.271 -9.950 -27.496 1.00 87.50 303 GLY A O 1
ATOM 2486 N N . PRO A 1 304 ? 7.392 -8.004 -26.800 1.00 88.88 304 PRO A N 1
ATOM 2487 C CA . PRO A 1 304 ? 7.887 -7.223 -27.937 1.00 88.88 304 PRO A CA 1
ATOM 2488 C C . PRO A 1 304 ? 9.406 -7.293 -28.144 1.00 88.88 304 PRO A C 1
ATOM 2490 O O . PRO A 1 304 ? 9.854 -7.287 -29.297 1.00 88.88 304 PRO A O 1
ATOM 2493 N N . ARG A 1 305 ? 10.159 -7.411 -27.040 1.00 90.75 305 ARG A N 1
ATOM 2494 C CA . ARG A 1 305 ? 11.627 -7.509 -26.971 1.00 90.75 305 ARG A CA 1
ATOM 2495 C C . ARG A 1 305 ? 12.164 -8.946 -26.933 1.00 90.75 305 ARG A C 1
ATOM 2497 O O . ARG A 1 305 ? 13.328 -9.146 -26.593 1.00 90.75 305 ARG A O 1
ATOM 2504 N N . ALA A 1 306 ? 11.350 -9.947 -27.275 1.00 91.38 306 ALA A N 1
ATOM 2505 C CA . ALA A 1 306 ? 11.789 -11.342 -27.304 1.00 91.38 306 ALA A CA 1
ATOM 2506 C C . ALA A 1 306 ? 13.114 -11.512 -28.076 1.00 91.38 306 ALA A C 1
ATOM 2508 O O . ALA A 1 306 ? 13.299 -10.957 -29.161 1.00 91.38 306 ALA A O 1
ATOM 2509 N N . GLY A 1 307 ? 14.046 -12.260 -27.487 1.00 91.12 307 GLY A N 1
ATOM 2510 C CA . GLY A 1 307 ? 15.387 -12.490 -28.018 1.00 91.12 307 GLY A CA 1
ATOM 2511 C C . GLY A 1 307 ? 16.431 -11.423 -27.664 1.00 91.12 307 GLY A C 1
ATOM 2512 O O . GLY A 1 307 ? 17.618 -11.686 -27.855 1.00 91.12 307 GLY A O 1
ATOM 2513 N N . GLN A 1 308 ? 16.060 -10.260 -27.120 1.00 92.38 308 GLN A N 1
ATOM 2514 C CA . GLN A 1 308 ? 17.030 -9.246 -26.677 1.00 92.38 308 GLN A CA 1
ATOM 2515 C C . GLN A 1 308 ? 17.642 -9.588 -25.307 1.00 92.38 308 GLN A C 1
ATOM 2517 O O . GLN A 1 308 ? 16.958 -10.214 -24.492 1.00 92.38 308 GLN A O 1
ATOM 2522 N N . PRO A 1 309 ? 18.903 -9.191 -25.031 1.00 94.06 309 PRO A N 1
ATOM 2523 C CA . PRO A 1 309 ? 19.481 -9.256 -23.690 1.00 94.06 309 PRO A CA 1
ATOM 2524 C C . PRO A 1 309 ? 18.614 -8.524 -22.665 1.00 94.06 309 PRO A C 1
ATOM 2526 O O . PRO A 1 309 ? 18.141 -7.421 -22.931 1.00 94.06 309 PRO A O 1
ATOM 2529 N N . ALA A 1 310 ? 18.407 -9.138 -21.502 1.00 94.81 310 ALA A N 1
ATOM 2530 C CA . ALA A 1 310 ? 17.586 -8.552 -20.451 1.00 94.81 310 ALA A CA 1
ATOM 2531 C C . ALA A 1 310 ? 18.027 -8.987 -19.055 1.00 94.81 310 ALA A C 1
ATOM 2533 O O . ALA A 1 310 ? 18.481 -10.117 -18.848 1.00 94.81 310 ALA A O 1
ATOM 2534 N N . CYS A 1 311 ? 17.844 -8.109 -18.077 1.00 95.19 311 CYS A N 1
ATOM 2535 C CA . CYS A 1 311 ? 17.762 -8.528 -16.686 1.00 95.19 311 CYS A CA 1
ATOM 2536 C C . CYS A 1 311 ? 16.366 -9.092 -16.394 1.00 95.19 311 CYS A C 1
ATOM 2538 O O . CYS A 1 311 ? 15.392 -8.760 -17.058 1.00 95.19 311 CYS A O 1
ATOM 2540 N N . THR A 1 312 ? 16.263 -9.984 -15.413 1.00 94.19 312 THR A N 1
ATOM 2541 C CA . THR A 1 312 ? 14.988 -10.634 -15.052 1.00 94.19 312 THR A CA 1
ATOM 2542 C C . THR A 1 312 ? 14.683 -10.548 -13.564 1.00 94.19 312 THR A C 1
ATOM 2544 O O . THR A 1 312 ? 13.617 -10.969 -13.118 1.00 94.19 312 THR A O 1
ATOM 2547 N N . ARG A 1 313 ? 15.620 -10.018 -12.772 1.00 95.25 313 ARG A N 1
ATOM 2548 C CA . ARG A 1 313 ? 15.503 -9.930 -11.319 1.00 95.25 313 ARG A CA 1
ATOM 2549 C C . ARG A 1 313 ? 16.307 -8.770 -10.756 1.00 95.25 313 ARG A C 1
ATOM 2551 O O . ARG A 1 313 ? 17.344 -8.393 -11.300 1.00 95.25 313 ARG A O 1
ATOM 2558 N N . LEU A 1 314 ? 15.842 -8.273 -9.619 1.00 96.19 314 LEU A N 1
ATOM 2559 C CA . LEU A 1 314 ? 16.586 -7.364 -8.758 1.00 96.19 314 LEU A CA 1
ATOM 2560 C C . LEU A 1 314 ? 17.599 -8.137 -7.896 1.00 96.19 314 LEU A C 1
ATOM 2562 O O . LEU A 1 314 ? 17.588 -9.375 -7.816 1.00 96.19 314 LEU A O 1
ATOM 2566 N N . LEU A 1 315 ? 18.479 -7.395 -7.229 1.00 95.81 315 LEU A N 1
ATOM 2567 C CA . LEU A 1 315 ? 19.402 -7.927 -6.232 1.00 95.81 315 LEU A CA 1
ATOM 2568 C C . LEU A 1 315 ? 18.664 -8.648 -5.100 1.00 95.81 315 LEU A C 1
ATOM 2570 O O . LEU A 1 315 ? 17.504 -8.363 -4.794 1.00 95.81 315 LEU A O 1
ATOM 2574 N N . ASN A 1 316 ? 19.358 -9.621 -4.502 1.00 94.44 316 ASN A N 1
ATOM 2575 C CA . ASN A 1 316 ? 18.901 -10.402 -3.346 1.00 94.44 316 ASN A CA 1
ATOM 2576 C C . ASN A 1 316 ? 17.538 -11.101 -3.532 1.00 94.44 316 ASN A C 1
ATOM 2578 O O . ASN A 1 316 ? 16.891 -11.507 -2.571 1.00 94.44 316 ASN A O 1
ATOM 2582 N N . GLY A 1 317 ? 17.096 -11.275 -4.785 1.00 93.31 317 GLY A N 1
ATOM 2583 C CA . GLY A 1 317 ? 15.795 -11.867 -5.092 1.00 93.31 317 GLY A CA 1
ATOM 2584 C C . GLY A 1 317 ? 14.619 -11.024 -4.592 1.00 93.31 317 GLY A C 1
ATOM 2585 O O . GLY A 1 317 ? 13.561 -11.589 -4.300 1.00 93.31 317 GLY A O 1
ATOM 2586 N N . THR A 1 318 ? 14.823 -9.711 -4.457 1.00 96.62 318 THR A N 1
ATOM 2587 C CA . THR A 1 318 ? 13.766 -8.733 -4.184 1.00 96.62 318 THR A CA 1
ATOM 2588 C C . THR A 1 318 ? 12.896 -8.520 -5.424 1.00 96.62 318 THR A C 1
ATOM 2590 O O . THR A 1 318 ? 13.268 -8.873 -6.548 1.00 96.62 318 THR A O 1
ATOM 2593 N N . LYS A 1 319 ? 11.704 -7.969 -5.215 1.00 94.94 319 LYS A N 1
ATOM 2594 C CA . LYS A 1 319 ? 10.740 -7.625 -6.256 1.00 94.94 319 LYS A CA 1
ATOM 2595 C C . LYS A 1 319 ? 10.046 -6.323 -5.883 1.00 94.94 319 LYS A C 1
ATOM 2597 O O . LYS A 1 319 ? 9.508 -6.218 -4.779 1.00 94.94 319 LYS A O 1
ATOM 2602 N N . LEU A 1 320 ? 10.060 -5.362 -6.801 1.00 93.94 320 LEU A N 1
ATOM 2603 C CA . LEU A 1 320 ? 9.471 -4.039 -6.609 1.00 93.94 320 LEU A CA 1
ATOM 2604 C C . LEU A 1 320 ? 7.999 -4.163 -6.184 1.00 93.94 320 LEU A C 1
ATOM 2606 O O . LEU A 1 320 ? 7.219 -4.814 -6.870 1.00 93.94 320 LEU A O 1
ATOM 2610 N N . PHE A 1 321 ? 7.655 -3.596 -5.023 1.00 92.38 321 PHE A N 1
ATOM 2611 C CA . PHE A 1 321 ? 6.310 -3.625 -4.418 1.00 92.38 321 PHE A CA 1
ATOM 2612 C C . PHE A 1 321 ? 5.716 -5.018 -4.117 1.00 92.38 321 PHE A C 1
ATOM 2614 O O . PHE A 1 321 ? 4.544 -5.129 -3.766 1.00 92.38 321 PHE A O 1
ATOM 2621 N N . GLU A 1 322 ? 6.520 -6.085 -4.174 1.00 91.25 322 GLU A N 1
ATOM 2622 C CA . GLU A 1 322 ? 6.084 -7.449 -3.835 1.00 91.25 322 GLU A CA 1
ATOM 2623 C C . GLU A 1 322 ? 6.915 -8.070 -2.707 1.00 91.25 322 GLU A C 1
ATOM 2625 O O . GLU A 1 322 ? 6.358 -8.641 -1.769 1.00 91.25 322 GLU A O 1
ATOM 2630 N N . LYS A 1 323 ? 8.250 -7.975 -2.788 1.00 92.88 323 LYS A N 1
ATOM 2631 C CA . LYS A 1 323 ? 9.180 -8.619 -1.848 1.00 92.88 323 LYS A CA 1
ATOM 2632 C C . LYS A 1 323 ? 10.394 -7.729 -1.588 1.00 92.88 323 LYS A C 1
ATOM 2634 O O . LYS A 1 323 ? 11.228 -7.565 -2.477 1.00 92.88 323 LYS A O 1
ATOM 2639 N N . GLY A 1 324 ? 10.492 -7.180 -0.378 1.00 93.06 324 GLY A N 1
ATOM 2640 C CA . GLY A 1 324 ? 11.606 -6.321 0.040 1.00 93.06 324 GLY A CA 1
ATOM 2641 C C . GLY A 1 324 ? 12.872 -7.081 0.435 1.00 93.06 324 GLY A C 1
ATOM 2642 O O . GLY A 1 324 ? 12.976 -8.294 0.243 1.00 93.06 324 GLY A O 1
ATOM 2643 N N . ASP A 1 325 ? 13.819 -6.350 1.023 1.00 94.44 325 ASP A N 1
ATOM 2644 C CA . ASP A 1 325 ? 15.113 -6.814 1.535 1.00 94.44 325 ASP A CA 1
ATOM 2645 C C . ASP A 1 325 ? 14.983 -7.590 2.860 1.00 94.44 325 ASP A C 1
ATOM 2647 O O . ASP A 1 325 ? 15.624 -7.271 3.860 1.00 94.44 325 ASP A O 1
ATOM 2651 N N . TYR A 1 326 ? 14.091 -8.587 2.878 1.00 94.75 326 TYR A N 1
ATOM 2652 C CA . TYR A 1 326 ? 13.783 -9.404 4.049 1.00 94.75 326 TYR A CA 1
ATOM 2653 C C . TYR A 1 326 ? 13.136 -10.748 3.705 1.00 94.75 326 TYR A C 1
ATOM 2655 O O . TYR A 1 326 ? 12.533 -10.944 2.643 1.00 94.75 326 TYR A O 1
ATOM 2663 N N . SER A 1 327 ? 13.209 -11.665 4.662 1.00 94.69 327 SER A N 1
ATOM 2664 C CA . SER A 1 327 ? 12.488 -12.934 4.675 1.00 94.69 327 SER A CA 1
ATOM 2665 C C . SER A 1 327 ? 11.218 -12.829 5.525 1.00 94.69 327 SER A C 1
ATOM 2667 O O . SER A 1 327 ? 11.219 -12.214 6.587 1.00 94.69 327 SER A O 1
ATOM 2669 N N . ARG A 1 328 ? 10.114 -13.449 5.084 1.00 93.06 328 ARG A N 1
ATOM 2670 C CA . ARG A 1 328 ? 8.841 -13.479 5.836 1.00 93.06 328 ARG A CA 1
ATOM 2671 C C . ARG A 1 328 ? 8.921 -14.469 7.001 1.00 93.06 328 ARG A C 1
ATOM 2673 O O . ARG A 1 328 ? 8.431 -15.591 6.904 1.00 93.06 328 ARG A O 1
ATOM 2680 N N . ASN A 1 329 ? 9.612 -14.069 8.064 1.00 95.19 329 ASN A N 1
ATOM 2681 C CA . ASN A 1 329 ? 9.786 -14.827 9.299 1.00 95.19 329 ASN A CA 1
ATOM 2682 C C . ASN A 1 329 ? 9.819 -13.877 10.520 1.00 95.19 329 ASN A C 1
ATOM 2684 O O . ASN A 1 329 ? 10.018 -12.671 10.338 1.00 95.19 329 ASN A O 1
ATOM 2688 N N . PRO A 1 330 ? 9.653 -14.389 11.755 1.00 95.44 330 PRO A N 1
ATOM 2689 C CA . PRO A 1 330 ? 9.634 -13.550 12.956 1.00 95.44 330 PRO A CA 1
ATOM 2690 C C . PRO A 1 330 ? 10.930 -12.770 13.225 1.00 95.44 330 PRO A C 1
ATOM 2692 O O . PRO A 1 330 ? 10.884 -11.735 13.876 1.00 95.44 330 PRO A O 1
ATOM 2695 N N . MET A 1 331 ? 12.085 -13.244 12.748 1.00 94.19 331 MET A N 1
ATOM 2696 C CA . MET A 1 331 ? 13.381 -12.611 13.027 1.00 94.19 331 MET A CA 1
ATOM 2697 C C . MET A 1 331 ? 13.598 -11.360 12.174 1.00 94.19 331 MET A C 1
ATOM 2699 O O . MET A 1 331 ? 14.111 -10.350 12.645 1.00 94.19 331 MET A O 1
ATOM 2703 N N . GLU A 1 332 ? 13.205 -11.424 10.904 1.00 95.06 332 GLU A N 1
ATOM 2704 C CA . GLU A 1 332 ? 13.447 -10.346 9.953 1.00 95.06 332 GLU A CA 1
ATOM 2705 C C . GLU A 1 332 ? 12.218 -9.465 9.738 1.00 95.06 332 GLU A C 1
ATOM 2707 O O . GLU A 1 332 ? 12.384 -8.299 9.405 1.00 95.06 332 GLU A O 1
ATOM 2712 N N . ASN A 1 333 ? 10.990 -9.950 9.927 1.00 96.50 333 ASN A N 1
ATOM 2713 C CA . ASN A 1 333 ? 9.775 -9.250 9.483 1.00 96.50 333 ASN A CA 1
ATOM 2714 C C . ASN A 1 333 ? 8.746 -8.987 10.599 1.00 96.50 333 ASN A C 1
ATOM 2716 O O . ASN A 1 333 ? 7.567 -8.774 10.319 1.00 96.50 333 ASN A O 1
ATOM 2720 N N . SER A 1 334 ? 9.173 -9.038 11.862 1.00 97.31 334 SER A N 1
ATOM 2721 C CA . SER A 1 334 ? 8.298 -8.776 13.002 1.00 97.31 334 SER A CA 1
ATOM 2722 C C . SER A 1 334 ? 7.956 -7.292 13.151 1.00 97.31 334 SER A C 1
ATOM 2724 O O . SER A 1 334 ? 8.846 -6.460 13.286 1.00 97.31 334 SER A O 1
ATOM 2726 N N . GLN A 1 335 ? 6.663 -6.976 13.226 1.00 97.75 335 GLN A N 1
ATOM 2727 C CA . GLN A 1 335 ? 6.164 -5.620 13.491 1.00 97.75 335 GLN A CA 1
ATOM 2728 C C . GLN A 1 335 ? 5.597 -5.563 14.908 1.00 97.75 335 GLN A C 1
ATOM 2730 O O . GLN A 1 335 ? 4.913 -6.500 15.331 1.00 97.75 335 GLN A O 1
ATOM 2735 N N . VAL A 1 336 ? 5.807 -4.455 15.611 1.00 98.25 336 VAL A N 1
ATOM 2736 C CA . VAL A 1 336 ? 5.146 -4.195 16.894 1.00 98.25 336 VAL A CA 1
ATOM 2737 C C . VAL A 1 336 ? 4.642 -2.766 16.957 1.00 98.25 336 VAL A C 1
ATOM 2739 O O . VAL A 1 336 ? 5.243 -1.854 16.385 1.00 98.25 336 VAL A O 1
ATOM 2742 N N . GLY A 1 337 ? 3.567 -2.570 17.702 1.00 98.38 337 GLY A N 1
ATOM 2743 C CA . GLY A 1 337 ? 3.105 -1.242 18.058 1.00 98.38 337 GLY A CA 1
ATOM 2744 C C . GLY A 1 337 ? 2.365 -1.254 19.380 1.00 98.38 337 GLY A C 1
ATOM 2745 O O . GLY A 1 337 ? 1.856 -2.293 19.807 1.00 98.38 337 GLY A O 1
ATOM 2746 N N . VAL A 1 338 ? 2.315 -0.092 20.015 1.00 98.69 338 VAL A N 1
ATOM 2747 C CA . VAL A 1 338 ? 1.587 0.161 21.256 1.00 98.69 338 VAL A CA 1
ATOM 2748 C C . VAL A 1 338 ? 0.838 1.480 21.137 1.00 98.69 338 VAL A C 1
ATOM 2750 O O . VAL A 1 338 ? 1.360 2.441 20.578 1.00 98.69 338 VAL A O 1
ATOM 2753 N N . ARG A 1 339 ? -0.372 1.505 21.681 1.00 98.25 339 ARG A N 1
ATOM 2754 C CA . ARG A 1 339 ? -1.265 2.647 21.757 1.00 98.25 339 ARG A CA 1
ATOM 2755 C C . ARG A 1 339 ? -1.803 2.763 23.172 1.00 98.25 339 ARG A C 1
ATOM 2757 O O . ARG A 1 339 ? -2.388 1.816 23.695 1.00 98.25 339 ARG A O 1
ATOM 2764 N N . TYR A 1 340 ? -1.629 3.925 23.777 1.00 98.38 340 TYR A N 1
ATOM 2765 C CA . TYR A 1 340 ? -2.381 4.323 24.958 1.00 98.38 340 TYR A CA 1
ATOM 2766 C C . TYR A 1 340 ? -3.541 5.211 24.522 1.00 98.38 340 TYR A C 1
ATOM 2768 O O . TYR A 1 340 ? -3.350 6.084 23.681 1.00 98.38 340 TYR A O 1
ATOM 2776 N N . HIS A 1 341 ? -4.714 4.995 25.100 1.00 98.00 341 HIS A N 1
ATOM 2777 C CA . HIS A 1 341 ? -5.891 5.837 24.924 1.00 98.00 341 HIS A CA 1
ATOM 2778 C C . HIS A 1 341 ? -6.339 6.372 26.280 1.00 98.00 341 HIS A C 1
ATOM 2780 O O . HIS A 1 341 ? -6.252 5.652 27.279 1.00 98.00 341 HIS A O 1
ATOM 2786 N N . GLY A 1 342 ? -6.874 7.590 26.305 1.00 97.44 342 GLY A N 1
ATOM 2787 C CA . GLY A 1 342 ? -7.568 8.133 27.465 1.00 97.44 342 GLY A CA 1
ATOM 2788 C C . GLY A 1 342 ? -8.468 9.311 27.108 1.00 97.44 342 GLY A C 1
ATOM 2789 O O . GLY A 1 342 ? -8.329 9.931 26.056 1.00 97.44 342 GLY A O 1
ATOM 2790 N N . MET A 1 343 ? -9.380 9.641 28.021 1.00 97.31 343 MET A N 1
ATOM 2791 C CA . MET A 1 343 ? -10.266 10.798 27.910 1.00 97.31 343 MET A CA 1
ATOM 2792 C C . MET A 1 343 ? -10.012 11.771 29.064 1.00 97.31 343 MET A C 1
ATOM 2794 O O . MET A 1 343 ? -9.968 11.378 30.230 1.00 97.31 343 MET A O 1
ATOM 2798 N N . THR A 1 344 ? -9.818 13.053 28.759 1.00 97.06 344 THR A N 1
ATOM 2799 C CA . THR A 1 344 ? -9.598 14.094 29.774 1.00 97.06 344 THR A CA 1
ATOM 2800 C C . THR A 1 344 ? -10.912 14.544 30.426 1.00 97.06 344 THR A C 1
ATOM 2802 O O . THR A 1 344 ? -11.977 14.411 29.819 1.00 97.06 344 THR A O 1
ATOM 2805 N N . PRO A 1 345 ? -10.875 15.171 31.620 1.00 95.12 345 PRO A N 1
ATOM 2806 C CA . PRO A 1 345 ? -12.075 15.731 32.250 1.00 95.12 345 PRO A CA 1
ATOM 2807 C C . PRO A 1 345 ? -12.750 16.831 31.421 1.00 95.12 345 PRO A C 1
ATOM 2809 O O . PRO A 1 345 ? -13.918 17.135 31.636 1.00 95.12 345 PRO A O 1
ATOM 2812 N N . GLN A 1 346 ? -12.012 17.447 30.493 1.00 93.31 346 GLN A N 1
ATOM 2813 C CA . GLN A 1 346 ? -12.506 18.466 29.569 1.00 93.31 346 GLN A CA 1
ATOM 2814 C C . GLN A 1 346 ? -13.186 17.868 28.327 1.00 93.31 346 GLN A C 1
ATOM 2816 O O . GLN A 1 346 ? -13.611 18.623 27.460 1.00 93.31 346 GLN A O 1
ATOM 2821 N N . GLY A 1 347 ? -13.283 16.539 28.218 1.00 92.19 347 GLY A N 1
ATOM 2822 C CA . GLY A 1 347 ? -13.901 15.870 27.074 1.00 92.19 347 GLY A CA 1
ATOM 2823 C C . GLY A 1 347 ? -12.991 15.739 25.853 1.00 92.19 347 GLY A C 1
ATOM 2824 O O . GLY A 1 347 ? -13.489 15.552 24.749 1.00 92.19 347 GLY A O 1
ATOM 2825 N N . ILE A 1 348 ? -11.671 15.850 26.037 1.00 95.38 348 ILE A N 1
ATOM 2826 C CA . ILE A 1 348 ? -10.698 15.571 24.972 1.00 95.38 348 ILE A CA 1
ATOM 2827 C C . ILE A 1 348 ? -10.379 14.079 25.001 1.00 95.38 348 ILE A C 1
ATOM 2829 O O . ILE A 1 348 ? -9.830 13.596 25.993 1.00 95.38 348 ILE A O 1
ATOM 2833 N N . GLU A 1 349 ? -10.701 13.376 23.925 1.00 96.31 349 GLU A N 1
ATOM 2834 C CA . GLU A 1 349 ? -10.261 12.005 23.666 1.00 96.31 349 GLU A CA 1
ATOM 2835 C C . GLU A 1 349 ? -8.880 12.052 23.009 1.00 96.31 349 GLU A C 1
ATOM 2837 O O . GLU A 1 349 ? -8.646 12.901 22.147 1.00 96.31 349 GLU A O 1
ATOM 2842 N N . PHE A 1 350 ? -7.942 11.206 23.434 1.00 96.81 350 PHE A N 1
ATOM 2843 C CA . PHE A 1 350 ? -6.595 11.209 22.870 1.00 96.81 350 PHE A CA 1
ATOM 2844 C C . PHE A 1 350 ? -5.959 9.830 22.807 1.00 96.81 350 PHE A C 1
ATOM 2846 O O . PHE A 1 350 ? -6.223 8.962 23.646 1.00 96.81 350 PHE A O 1
ATOM 2853 N N . THR A 1 351 ? -5.025 9.681 21.868 1.00 97.75 351 THR A N 1
ATOM 2854 C CA . THR A 1 351 ? -4.117 8.536 21.816 1.00 97.75 351 THR A CA 1
ATOM 2855 C C . THR A 1 351 ? -2.657 8.963 21.805 1.00 97.75 351 THR A C 1
ATOM 2857 O O . THR A 1 351 ? -2.299 10.053 21.357 1.00 97.75 351 THR A O 1
ATOM 2860 N N . LEU A 1 352 ? -1.801 8.087 22.324 1.00 98.00 352 LEU A N 1
ATOM 2861 C CA . LEU A 1 352 ? -0.352 8.145 22.169 1.00 98.00 352 LEU A CA 1
ATOM 2862 C C . LEU A 1 352 ? 0.117 6.812 21.603 1.00 98.00 352 LEU A C 1
ATOM 2864 O O . LEU A 1 352 ? -0.135 5.761 22.194 1.00 98.00 352 LEU A O 1
ATOM 2868 N N . ASP A 1 353 ? 0.835 6.864 20.491 1.00 98.31 353 ASP A N 1
ATOM 2869 C CA . ASP A 1 353 ? 1.130 5.699 19.672 1.00 98.31 353 ASP A CA 1
ATOM 2870 C C . ASP A 1 353 ? 2.627 5.574 19.411 1.00 98.31 353 ASP A C 1
ATOM 2872 O O . ASP A 1 353 ? 3.339 6.554 19.173 1.00 98.31 353 ASP A O 1
ATOM 2876 N N . TYR A 1 354 ? 3.112 4.339 19.400 1.00 98.50 354 TYR A N 1
ATOM 2877 C CA . TYR A 1 354 ? 4.450 4.008 18.946 1.00 98.50 354 TYR A CA 1
ATOM 2878 C C . TYR A 1 354 ? 4.422 2.772 18.057 1.00 98.50 354 TYR A C 1
ATOM 2880 O O . TYR A 1 354 ? 3.805 1.762 18.394 1.00 98.50 354 TYR A O 1
ATOM 2888 N N . PHE A 1 355 ? 5.164 2.832 16.955 1.00 98.12 355 PHE A N 1
ATOM 2889 C CA . PHE A 1 355 ? 5.348 1.723 16.032 1.00 98.12 355 PHE A CA 1
ATOM 2890 C C . PHE A 1 355 ? 6.832 1.457 15.810 1.00 98.12 355 PHE A C 1
ATOM 2892 O O . PHE A 1 355 ? 7.624 2.373 15.574 1.00 98.12 355 PHE A O 1
ATOM 2899 N N . TYR A 1 356 ? 7.188 0.178 15.797 1.00 97.69 356 TYR A N 1
ATOM 2900 C CA . TYR A 1 356 ? 8.411 -0.310 15.183 1.00 97.69 356 TYR A CA 1
ATOM 2901 C C . TYR A 1 356 ? 8.018 -1.239 14.045 1.00 9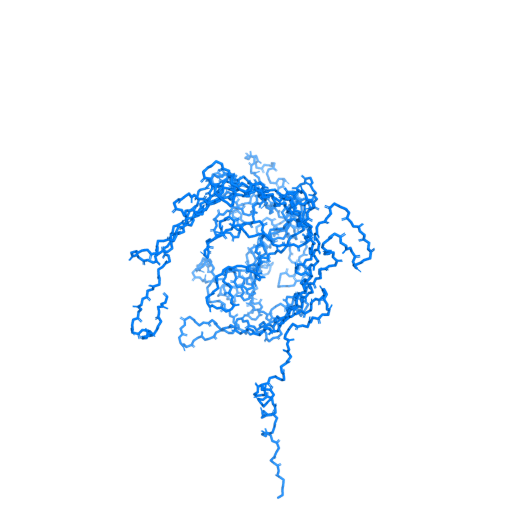7.69 356 TYR A C 1
ATOM 2903 O O . TYR A 1 356 ? 7.587 -2.377 14.269 1.00 97.69 356 TYR A O 1
ATOM 2911 N N . GLN A 1 357 ? 8.100 -0.716 12.822 1.00 96.50 357 GLN A N 1
ATOM 2912 C CA . GLN A 1 357 ? 7.576 -1.420 11.664 1.00 96.50 357 GLN A CA 1
ATOM 2913 C C . GLN A 1 357 ? 8.293 -1.094 10.352 1.00 96.50 357 GLN A C 1
ATOM 2915 O O . GLN A 1 357 ? 8.932 -0.055 10.211 1.00 96.50 357 GLN A O 1
ATOM 2920 N N . ARG A 1 358 ? 8.181 -1.984 9.368 1.00 95.94 358 ARG A N 1
ATOM 2921 C CA . ARG A 1 358 ? 8.672 -1.785 8.004 1.00 95.94 358 ARG A CA 1
ATOM 2922 C C . ARG A 1 358 ? 7.873 -0.730 7.253 1.00 95.94 358 ARG A C 1
ATOM 2924 O O . ARG A 1 358 ? 6.649 -0.673 7.341 1.00 95.94 358 ARG A O 1
ATOM 2931 N N . TRP A 1 359 ? 8.589 0.070 6.472 1.00 95.00 359 TRP A N 1
ATOM 2932 C CA . TRP A 1 359 ? 8.021 1.144 5.670 1.00 95.00 359 TRP A CA 1
ATOM 2933 C C . TRP A 1 359 ? 7.232 0.609 4.465 1.00 95.00 359 TRP A C 1
ATOM 2935 O O . TRP A 1 359 ? 7.809 -0.002 3.563 1.00 95.00 359 TRP A O 1
ATOM 2945 N N . ALA A 1 360 ? 5.917 0.847 4.449 1.00 92.94 360 ALA A N 1
ATOM 2946 C CA . ALA A 1 360 ? 5.016 0.393 3.385 1.00 92.94 360 ALA A CA 1
ATOM 2947 C C . ALA A 1 360 ? 4.998 1.318 2.158 1.00 92.94 360 ALA A C 1
ATOM 2949 O O . ALA A 1 360 ? 4.862 0.822 1.039 1.00 92.94 360 ALA A O 1
ATOM 2950 N N . GLY A 1 361 ? 5.160 2.632 2.362 1.00 89.88 361 GLY A N 1
ATOM 2951 C CA . GLY A 1 361 ? 5.151 3.628 1.286 1.00 89.88 361 GLY A CA 1
ATOM 2952 C C . GLY A 1 361 ? 3.770 3.939 0.700 1.00 89.88 361 GLY A C 1
ATOM 2953 O O . GLY A 1 361 ? 3.670 4.243 -0.484 1.00 89.88 361 GLY A O 1
ATOM 2954 N N . ASP A 1 362 ? 2.707 3.828 1.496 1.00 90.31 362 ASP A N 1
ATOM 2955 C CA . ASP A 1 362 ? 1.304 4.003 1.089 1.00 90.31 362 ASP A CA 1
ATOM 2956 C C . ASP A 1 362 ? 0.576 5.150 1.801 1.00 90.31 362 ASP A C 1
ATOM 2958 O O . ASP A 1 362 ? -0.653 5.219 1.772 1.00 90.31 362 ASP A O 1
ATOM 2962 N N . ASP A 1 363 ? 1.325 6.072 2.406 1.00 87.94 363 ASP A N 1
ATOM 2963 C CA . ASP A 1 363 ? 0.794 7.243 3.109 1.00 87.94 363 ASP A CA 1
ATOM 2964 C C . ASP A 1 363 ? 1.003 8.577 2.374 1.00 87.94 363 ASP A C 1
ATOM 2966 O O . ASP A 1 363 ? 0.782 9.643 2.943 1.00 87.94 363 ASP A O 1
ATOM 2970 N N . GLY A 1 364 ? 1.438 8.528 1.110 1.00 86.50 364 GLY A N 1
ATOM 2971 C CA . GLY A 1 364 ? 1.710 9.712 0.286 1.00 86.50 364 GLY A CA 1
ATOM 2972 C C . GLY A 1 364 ? 3.079 10.358 0.526 1.00 86.50 364 GLY A C 1
ATOM 2973 O O . GLY A 1 364 ? 3.439 11.316 -0.155 1.00 86.50 364 GLY A O 1
ATOM 2974 N N . THR A 1 365 ? 3.880 9.834 1.453 1.00 89.56 365 THR A N 1
ATOM 2975 C CA . THR A 1 365 ? 5.246 10.308 1.684 1.00 89.56 365 THR A CA 1
ATOM 2976 C C . THR A 1 365 ? 6.157 9.944 0.513 1.00 89.56 365 THR A C 1
ATOM 2978 O O . THR A 1 365 ? 6.263 8.775 0.141 1.00 89.56 365 THR A O 1
ATOM 2981 N N . ASN A 1 366 ? 6.909 10.914 -0.007 1.00 90.00 366 ASN A N 1
ATOM 2982 C CA . ASN A 1 366 ? 7.995 10.631 -0.946 1.00 90.00 366 ASN A CA 1
ATOM 2983 C C . ASN A 1 366 ? 9.082 9.783 -0.270 1.00 90.00 366 ASN A C 1
ATOM 2985 O O . ASN A 1 366 ? 9.536 10.115 0.820 1.00 90.00 366 ASN A O 1
ATOM 2989 N N . TYR A 1 367 ? 9.538 8.715 -0.920 1.00 94.00 367 TYR A N 1
ATOM 2990 C CA . TYR A 1 367 ? 10.600 7.855 -0.395 1.00 94.00 367 TYR A CA 1
ATOM 2991 C C . TYR A 1 367 ? 11.363 7.163 -1.532 1.00 94.00 367 TYR A C 1
ATOM 2993 O O . TYR A 1 367 ? 10.941 7.184 -2.686 1.00 94.00 367 TYR A O 1
ATOM 3001 N N . ALA A 1 368 ? 12.499 6.548 -1.206 1.00 95.19 368 ALA A N 1
ATOM 3002 C CA . ALA A 1 368 ? 13.257 5.696 -2.113 1.00 95.19 368 ALA A CA 1
ATOM 3003 C C . ALA A 1 368 ? 12.853 4.222 -1.931 1.00 95.19 368 ALA A C 1
ATOM 3005 O O . ALA A 1 368 ? 13.293 3.598 -0.960 1.00 95.19 368 ALA A O 1
ATOM 3006 N N . PRO A 1 369 ? 12.056 3.635 -2.848 1.00 94.12 369 PRO A N 1
ATOM 3007 C CA . PRO A 1 369 ? 11.716 2.213 -2.793 1.00 94.12 369 PRO A CA 1
ATOM 3008 C C . PRO A 1 369 ? 12.885 1.315 -3.211 1.00 94.12 369 PRO A C 1
ATOM 3010 O O . PRO A 1 369 ? 12.914 0.139 -2.859 1.00 94.12 369 PRO A O 1
ATOM 3013 N N . LEU A 1 370 ? 13.849 1.845 -3.969 1.00 94.62 370 LEU A N 1
ATOM 3014 C CA . LEU A 1 370 ? 14.992 1.097 -4.482 1.00 94.62 370 LEU A CA 1
ATOM 3015 C C . LEU A 1 370 ? 16.300 1.570 -3.848 1.00 94.62 370 LEU A C 1
ATOM 3017 O O . LEU A 1 370 ? 16.525 2.765 -3.665 1.00 94.62 370 LEU A O 1
ATOM 3021 N N . ARG A 1 371 ? 17.201 0.619 -3.593 1.00 95.12 371 ARG A N 1
ATOM 3022 C CA . ARG A 1 371 ? 18.598 0.867 -3.227 1.00 95.12 371 ARG A CA 1
ATOM 3023 C C . ARG A 1 371 ? 19.510 0.280 -4.295 1.00 95.12 371 ARG A C 1
ATOM 3025 O O . ARG A 1 371 ? 19.563 -0.934 -4.477 1.00 95.12 371 ARG A O 1
ATOM 3032 N N . ALA A 1 372 ? 20.231 1.145 -4.996 1.00 93.75 372 ALA A N 1
ATOM 3033 C CA . ALA A 1 372 ? 21.234 0.744 -5.975 1.00 93.75 372 ALA A CA 1
ATOM 3034 C C . ALA A 1 372 ? 22.569 0.375 -5.309 1.00 93.75 372 ALA A C 1
ATOM 3036 O O . ALA A 1 372 ? 22.885 0.834 -4.206 1.00 93.75 372 ALA A O 1
ATOM 3037 N N . VAL A 1 373 ? 23.390 -0.416 -6.004 1.00 93.75 373 VAL A N 1
ATOM 3038 C CA . VAL A 1 373 ? 24.784 -0.648 -5.603 1.00 93.75 373 VAL A CA 1
ATOM 3039 C C . VAL A 1 373 ? 25.546 0.674 -5.641 1.00 93.75 373 VAL A C 1
ATOM 3041 O O . VAL A 1 373 ? 25.610 1.338 -6.672 1.00 93.75 373 VAL A O 1
ATOM 3044 N N . ARG A 1 374 ? 26.129 1.051 -4.501 1.00 92.44 374 ARG A N 1
ATOM 3045 C CA . ARG A 1 374 ? 26.917 2.278 -4.358 1.00 92.44 374 ARG A CA 1
ATOM 3046 C C . ARG A 1 374 ? 28.211 2.193 -5.170 1.00 92.44 374 ARG A C 1
ATOM 3048 O O . ARG A 1 374 ? 28.868 1.154 -5.139 1.00 92.44 374 ARG A O 1
ATOM 3055 N N . ARG A 1 375 ? 28.576 3.300 -5.819 1.00 92.00 375 ARG A N 1
ATOM 3056 C CA . ARG A 1 375 ? 29.852 3.464 -6.524 1.00 92.00 375 ARG A CA 1
ATOM 3057 C C . ARG A 1 375 ? 31.015 3.530 -5.528 1.00 92.00 375 ARG A C 1
ATOM 3059 O O . ARG A 1 375 ? 30.893 4.205 -4.500 1.00 92.00 375 ARG A O 1
ATOM 3066 N N . THR A 1 376 ? 32.120 2.841 -5.807 1.00 92.81 376 THR A N 1
ATOM 3067 C CA . THR A 1 376 ? 33.349 2.920 -4.994 1.00 92.81 376 THR A CA 1
ATOM 3068 C C . THR A 1 376 ? 34.321 3.989 -5.484 1.00 92.81 376 THR A C 1
ATOM 3070 O O . THR A 1 376 ? 35.282 4.276 -4.780 1.00 92.81 376 THR A O 1
ATOM 3073 N N . PHE A 1 377 ? 34.049 4.593 -6.647 1.00 92.12 377 PHE A N 1
ATOM 3074 C CA . PHE A 1 377 ? 34.948 5.522 -7.352 1.00 92.12 377 PHE A CA 1
ATOM 3075 C C . PHE A 1 377 ? 36.259 4.855 -7.791 1.00 92.12 377 PHE A C 1
ATOM 3077 O O . PHE A 1 377 ? 37.268 5.517 -8.011 1.00 92.12 377 PHE A O 1
ATOM 3084 N N . ASP A 1 378 ? 36.204 3.533 -7.948 1.00 95.44 378 ASP A N 1
ATOM 3085 C CA . ASP A 1 378 ? 37.211 2.732 -8.627 1.00 95.44 378 ASP A CA 1
ATOM 3086 C C . ASP A 1 378 ? 36.510 2.131 -9.842 1.00 95.44 378 ASP A C 1
ATOM 3088 O O . ASP A 1 378 ? 35.729 1.183 -9.724 1.00 95.44 378 ASP A O 1
ATOM 3092 N N . ASP A 1 379 ? 36.746 2.726 -11.009 1.00 92.69 379 ASP A N 1
ATOM 3093 C CA . ASP A 1 379 ? 36.022 2.367 -12.224 1.00 92.69 379 ASP A CA 1
ATOM 3094 C C . ASP A 1 379 ? 36.259 0.906 -12.628 1.00 92.69 379 ASP A C 1
ATOM 3096 O O . ASP A 1 379 ? 35.354 0.263 -13.165 1.00 92.69 379 ASP A O 1
ATOM 3100 N N . ALA A 1 380 ? 37.435 0.337 -12.344 1.00 94.69 380 ALA A N 1
ATOM 3101 C CA . ALA A 1 380 ? 37.714 -1.058 -12.660 1.00 94.69 380 ALA A CA 1
ATOM 3102 C C . ALA A 1 380 ? 36.855 -1.992 -11.797 1.00 94.69 380 ALA A C 1
ATOM 3104 O O . ALA A 1 380 ? 36.227 -2.922 -12.321 1.00 94.69 380 ALA A O 1
ATOM 3105 N N . VAL A 1 381 ? 36.778 -1.715 -10.492 1.00 95.00 381 VAL A N 1
ATOM 3106 C CA . VAL A 1 381 ? 35.966 -2.481 -9.536 1.00 95.00 381 VAL A CA 1
ATOM 3107 C C . VAL A 1 381 ? 34.474 -2.312 -9.816 1.00 95.00 381 VAL A C 1
ATOM 3109 O O . VAL A 1 381 ? 33.747 -3.308 -9.906 1.00 95.00 381 VAL A O 1
ATOM 3112 N N . ASP A 1 382 ? 34.013 -1.077 -10.008 1.00 94.12 382 ASP A N 1
ATOM 3113 C CA . ASP A 1 382 ? 32.607 -0.759 -10.258 1.00 94.12 382 ASP A CA 1
ATOM 3114 C C . ASP A 1 382 ? 32.119 -1.410 -11.566 1.00 94.12 382 ASP A C 1
ATOM 3116 O O . ASP A 1 382 ? 31.086 -2.088 -11.580 1.00 94.12 382 ASP A O 1
ATOM 3120 N N . GLN A 1 383 ? 32.903 -1.326 -12.650 1.00 92.50 383 GLN A N 1
ATOM 3121 C CA . GLN A 1 383 ? 32.571 -1.966 -13.929 1.00 92.50 383 GLN A CA 1
ATOM 3122 C C . GLN A 1 383 ? 32.651 -3.493 -13.870 1.00 92.50 383 GLN A C 1
ATOM 3124 O O . GLN A 1 383 ? 31.858 -4.184 -14.518 1.00 92.50 383 GLN A O 1
ATOM 3129 N N . ALA A 1 384 ? 33.599 -4.062 -13.122 1.00 94.31 384 ALA A N 1
ATOM 3130 C CA . ALA A 1 384 ? 33.660 -5.508 -12.914 1.00 94.31 384 ALA A CA 1
ATOM 3131 C C . ALA A 1 384 ? 32.421 -6.009 -12.155 1.00 94.31 384 ALA A C 1
ATOM 3133 O O . ALA A 1 384 ? 31.811 -7.013 -12.540 1.00 94.31 384 ALA A O 1
ATOM 3134 N N . ARG A 1 385 ? 32.001 -5.278 -11.115 1.00 94.38 385 ARG A N 1
ATOM 3135 C CA . ARG A 1 385 ? 30.810 -5.598 -10.325 1.00 94.38 385 ARG A CA 1
ATOM 3136 C C . ARG A 1 385 ? 29.532 -5.478 -11.149 1.00 94.38 385 ARG A C 1
ATOM 3138 O O . ARG A 1 385 ? 28.724 -6.410 -11.134 1.00 94.38 385 ARG A O 1
ATOM 3145 N N . LEU A 1 386 ? 29.372 -4.380 -11.888 1.00 93.81 386 LEU A N 1
ATOM 3146 C CA . LEU A 1 386 ? 28.231 -4.145 -12.770 1.00 93.81 386 LEU A CA 1
ATOM 3147 C C . LEU A 1 386 ? 28.095 -5.274 -13.796 1.00 93.81 386 LEU A C 1
ATOM 3149 O O . LEU A 1 386 ? 27.054 -5.929 -13.838 1.00 93.81 386 LEU A O 1
ATOM 3153 N N . ARG A 1 387 ? 29.171 -5.577 -14.541 1.00 93.56 387 ARG A N 1
ATOM 3154 C CA . ARG A 1 387 ? 29.199 -6.656 -15.546 1.00 93.56 387 ARG A CA 1
ATOM 3155 C C . ARG A 1 387 ? 28.906 -8.026 -14.946 1.00 93.56 387 ARG A C 1
ATOM 3157 O O . ARG A 1 387 ? 28.161 -8.805 -15.531 1.00 93.56 387 ARG A O 1
ATOM 3164 N N . SER A 1 388 ? 29.456 -8.328 -13.770 1.00 95.25 388 SER A N 1
ATOM 3165 C CA . SER A 1 388 ? 29.203 -9.599 -13.081 1.00 95.25 388 SER A CA 1
ATOM 3166 C C . SER A 1 388 ? 27.725 -9.788 -12.727 1.00 95.25 388 SER A C 1
ATOM 3168 O O . SER A 1 388 ? 27.189 -10.894 -12.851 1.00 95.25 388 SER A O 1
ATOM 3170 N N . LEU A 1 389 ? 27.050 -8.734 -12.262 1.00 95.75 389 LEU A N 1
ATOM 3171 C CA . LEU A 1 389 ? 25.630 -8.782 -11.910 1.00 95.75 389 LEU A CA 1
ATOM 3172 C C . LEU A 1 389 ? 24.749 -8.892 -13.157 1.00 95.75 389 LEU A C 1
ATOM 3174 O O . LEU A 1 389 ? 23.944 -9.822 -13.264 1.00 95.75 389 LEU A O 1
ATOM 3178 N N . THR A 1 390 ? 24.946 -8.002 -14.125 1.00 95.00 390 THR A N 1
ATOM 3179 C CA . THR A 1 390 ? 24.089 -7.917 -15.313 1.00 95.00 390 THR A CA 1
ATOM 3180 C C . THR A 1 390 ? 24.275 -9.106 -16.245 1.00 95.00 390 THR A C 1
ATOM 3182 O O . THR A 1 390 ? 23.281 -9.607 -16.759 1.00 95.00 390 THR A O 1
ATOM 3185 N N . ALA A 1 391 ? 25.481 -9.679 -16.361 1.00 96.00 391 ALA A N 1
ATOM 3186 C CA . ALA A 1 391 ? 25.705 -10.926 -17.103 1.00 96.00 391 ALA A CA 1
ATOM 3187 C C . ALA A 1 391 ? 24.877 -12.109 -16.572 1.00 96.00 391 ALA A C 1
ATOM 3189 O O . ALA A 1 391 ? 24.544 -13.018 -17.332 1.00 96.00 391 ALA A O 1
ATOM 3190 N N . ARG A 1 392 ? 24.511 -12.095 -15.283 1.00 96.06 392 ARG A N 1
ATOM 3191 C CA . ARG A 1 392 ? 23.622 -13.081 -14.639 1.00 96.06 392 ARG A CA 1
ATOM 3192 C C . ARG A 1 392 ? 22.139 -12.685 -14.693 1.00 96.06 392 ARG A C 1
ATOM 3194 O O . ARG A 1 392 ? 21.322 -13.308 -14.009 1.00 96.06 392 ARG A O 1
ATOM 3201 N N . GLY A 1 393 ? 21.807 -11.640 -15.451 1.00 95.38 393 GLY A N 1
ATOM 3202 C CA . GLY A 1 393 ? 20.470 -11.064 -15.556 1.00 95.38 393 GLY A CA 1
ATOM 3203 C C . GLY A 1 393 ? 19.985 -10.381 -14.277 1.00 95.38 393 GLY A C 1
ATOM 3204 O O . GLY A 1 393 ? 18.779 -10.342 -14.038 1.00 95.38 393 GLY A O 1
ATOM 3205 N N . ILE A 1 394 ? 20.900 -9.894 -13.429 1.00 95.94 394 ILE A N 1
ATOM 3206 C CA . ILE A 1 394 ? 20.567 -9.177 -12.194 1.00 95.94 394 ILE A CA 1
ATOM 3207 C C . ILE A 1 394 ? 20.723 -7.679 -12.427 1.00 95.94 394 ILE A C 1
ATOM 3209 O O . ILE A 1 394 ? 21.833 -7.208 -12.681 1.00 95.94 394 ILE A O 1
ATOM 3213 N N . PHE A 1 395 ? 19.635 -6.930 -12.279 1.00 95.38 395 PHE A N 1
ATOM 3214 C CA . PHE A 1 395 ? 19.702 -5.477 -12.227 1.00 95.38 395 PHE A CA 1
ATOM 3215 C C . PHE A 1 395 ? 20.311 -5.046 -10.879 1.00 95.38 395 PHE A C 1
ATOM 3217 O O . PHE A 1 395 ? 19.877 -5.549 -9.839 1.00 95.38 395 PHE A O 1
ATOM 3224 N N . PRO A 1 396 ? 21.322 -4.159 -10.853 1.00 94.75 396 PRO A N 1
ATOM 3225 C CA . PRO A 1 396 ? 22.123 -3.844 -9.663 1.00 94.75 396 PRO A CA 1
ATOM 3226 C C . PRO A 1 396 ? 21.415 -2.889 -8.677 1.00 94.75 396 PRO A C 1
ATOM 3228 O O . PRO A 1 396 ? 22.029 -1.981 -8.115 1.00 94.75 396 PRO A O 1
ATOM 3231 N N . ALA A 1 397 ? 20.127 -3.118 -8.438 1.00 95.06 397 ALA A N 1
ATOM 3232 C CA . ALA A 1 397 ? 19.338 -2.486 -7.390 1.00 95.06 397 ALA A CA 1
ATOM 3233 C C . ALA A 1 397 ? 18.446 -3.521 -6.696 1.00 95.06 397 ALA A C 1
ATOM 3235 O O . ALA A 1 397 ? 18.131 -4.562 -7.270 1.00 95.06 397 ALA A O 1
ATOM 3236 N N . GLU A 1 398 ? 18.041 -3.238 -5.464 1.00 96.31 398 GLU A N 1
ATOM 3237 C CA . GLU A 1 398 ? 17.077 -4.031 -4.695 1.00 96.31 398 GLU A CA 1
ATOM 3238 C C . GLU A 1 398 ? 15.906 -3.168 -4.233 1.00 96.31 398 GLU A C 1
ATOM 3240 O O . GLU A 1 398 ? 16.073 -1.974 -3.985 1.00 96.31 398 GLU A O 1
ATOM 3245 N N . PHE A 1 399 ? 14.730 -3.780 -4.098 1.00 96.50 399 PHE A N 1
ATOM 3246 C CA . PHE A 1 399 ? 13.590 -3.153 -3.433 1.00 96.50 399 PHE A CA 1
ATOM 3247 C C . PHE A 1 399 ? 13.754 -3.253 -1.917 1.00 96.50 399 PHE A C 1
ATOM 3249 O O . PHE A 1 399 ? 13.929 -4.349 -1.385 1.00 96.50 399 PHE A O 1
ATOM 3256 N N . ILE A 1 400 ? 13.704 -2.111 -1.234 1.00 96.06 400 ILE A N 1
ATOM 3257 C CA . ILE A 1 400 ? 13.927 -2.011 0.208 1.00 96.06 400 ILE A CA 1
ATOM 3258 C C . ILE A 1 400 ? 12.640 -1.641 0.940 1.00 96.06 400 ILE A C 1
ATOM 3260 O O . ILE A 1 400 ? 11.845 -0.833 0.467 1.00 96.06 400 ILE A O 1
ATOM 3264 N N . ALA A 1 401 ? 12.462 -2.206 2.130 1.00 95.69 401 ALA A N 1
ATOM 3265 C CA . ALA A 1 401 ? 11.371 -1.855 3.034 1.00 95.69 401 ALA A CA 1
ATOM 3266 C C . ALA A 1 401 ? 11.913 -1.790 4.469 1.00 95.69 401 ALA A C 1
ATOM 3268 O O . ALA A 1 401 ? 11.672 -2.706 5.259 1.00 95.69 401 ALA A O 1
ATOM 3269 N N . PRO A 1 402 ? 12.723 -0.769 4.800 1.00 95.12 402 PRO A N 1
ATOM 3270 C CA . PRO A 1 402 ? 13.446 -0.725 6.066 1.00 95.12 402 PRO A CA 1
ATOM 3271 C C . PRO A 1 402 ? 12.499 -0.566 7.258 1.00 95.12 402 PRO A C 1
ATOM 3273 O O . PRO A 1 402 ? 11.408 -0.014 7.118 1.00 95.12 402 PRO A O 1
ATOM 3276 N N . TYR A 1 403 ? 12.950 -0.993 8.440 1.00 96.38 403 TYR A N 1
ATOM 3277 C CA . TYR A 1 403 ? 12.299 -0.623 9.696 1.00 96.38 403 TYR A CA 1
ATOM 3278 C C . TYR A 1 403 ? 12.421 0.876 9.955 1.00 96.38 403 TYR A C 1
ATOM 3280 O O . TYR A 1 403 ? 13.503 1.457 9.802 1.00 96.38 403 TYR A O 1
ATOM 3288 N N . VAL A 1 404 ? 11.315 1.459 10.398 1.00 96.44 404 VAL A N 1
ATOM 3289 C CA . VAL A 1 404 ? 11.211 2.823 10.899 1.00 96.44 404 VAL A CA 1
ATOM 3290 C C . VAL A 1 404 ? 10.633 2.802 12.310 1.00 96.44 404 VAL A C 1
ATOM 3292 O O . VAL A 1 404 ? 9.874 1.900 12.678 1.00 96.44 404 VAL A O 1
ATOM 3295 N N . HIS A 1 405 ? 11.010 3.807 13.095 1.00 97.69 405 HIS A N 1
ATOM 3296 C CA . HIS A 1 405 ? 10.342 4.115 14.353 1.00 97.69 405 HIS A CA 1
ATOM 3297 C C . HIS A 1 405 ? 9.366 5.253 14.097 1.00 97.69 405 HIS A C 1
ATOM 3299 O O . HIS A 1 405 ? 9.753 6.261 13.504 1.00 97.69 405 HIS A O 1
ATOM 3305 N N . THR A 1 406 ? 8.137 5.106 14.566 1.00 97.69 406 THR A N 1
ATOM 3306 C CA . THR A 1 406 ? 7.112 6.142 14.457 1.00 97.69 406 THR A CA 1
ATOM 3307 C C . THR A 1 406 ? 6.563 6.415 15.844 1.00 97.69 406 THR A C 1
ATOM 3309 O O . THR A 1 406 ? 6.151 5.481 16.523 1.00 97.69 406 THR A O 1
ATOM 3312 N N . VAL A 1 407 ? 6.546 7.679 16.255 1.00 98.25 407 VAL A N 1
ATOM 3313 C CA . VAL A 1 407 ? 5.782 8.145 17.423 1.00 98.25 407 VAL A CA 1
ATOM 3314 C C . VAL A 1 407 ? 4.625 8.977 16.902 1.00 98.25 407 VAL A C 1
ATOM 3316 O O . VAL A 1 407 ? 4.822 9.759 15.974 1.00 98.25 407 VAL A O 1
ATOM 3319 N N . GLY A 1 408 ? 3.439 8.826 17.472 1.00 97.38 408 GLY A N 1
ATOM 3320 C CA . GLY A 1 408 ? 2.270 9.580 17.054 1.00 97.38 408 GLY A CA 1
ATOM 3321 C C . GLY A 1 408 ? 1.300 9.881 18.180 1.00 97.38 408 GLY A C 1
ATOM 3322 O O . GLY A 1 408 ? 1.460 9.395 19.299 1.00 97.38 408 GLY A O 1
ATOM 3323 N N . ALA A 1 409 ? 0.328 10.729 17.870 1.00 97.50 409 ALA A N 1
ATOM 3324 C CA . ALA A 1 409 ? -0.759 11.081 18.767 1.00 97.50 409 ALA A CA 1
ATOM 3325 C C . ALA A 1 409 ? -1.995 11.509 17.970 1.00 97.50 409 ALA A C 1
ATOM 3327 O O . ALA A 1 409 ? -1.846 12.138 16.915 1.00 97.50 409 ALA A O 1
ATOM 3328 N N . SER A 1 410 ? -3.183 11.226 18.500 1.00 96.62 410 SER A N 1
ATOM 3329 C CA . SER A 1 410 ? -4.447 11.822 18.058 1.00 96.62 410 SER A CA 1
ATOM 3330 C C . SER A 1 410 ? -5.134 12.574 19.197 1.00 96.62 410 SER A C 1
ATOM 3332 O O . SER A 1 410 ? -4.869 12.324 20.375 1.00 96.62 410 SER A O 1
ATOM 3334 N N . LEU A 1 411 ? -5.981 13.538 18.840 1.00 95.69 411 LEU A N 1
ATOM 3335 C CA . LEU A 1 411 ? -6.851 14.277 19.747 1.00 95.69 411 LEU A CA 1
ATOM 3336 C C . LEU A 1 411 ? -8.191 14.533 19.053 1.00 95.69 411 LEU A C 1
ATOM 3338 O O . LEU A 1 411 ? -8.210 15.121 17.970 1.00 95.69 411 LEU A O 1
ATOM 3342 N N . ASN A 1 412 ? -9.293 14.225 19.730 1.00 94.56 412 ASN A N 1
ATOM 3343 C CA . ASN A 1 412 ? -10.636 14.645 19.342 1.00 94.56 412 ASN A CA 1
ATOM 3344 C C . ASN A 1 412 ? -11.282 15.479 20.440 1.00 94.56 412 ASN A C 1
ATOM 3346 O O . ASN A 1 412 ? -11.225 15.145 21.623 1.00 94.56 412 ASN A O 1
ATOM 3350 N N . TYR A 1 413 ? -11.940 16.561 20.034 1.00 94.06 413 TYR A N 1
ATOM 3351 C CA . TYR A 1 413 ? -12.730 17.400 20.924 1.00 94.06 413 TYR A CA 1
ATOM 3352 C C . TYR A 1 413 ? -14.004 17.862 20.219 1.00 94.06 413 TYR A C 1
ATOM 3354 O O . TYR A 1 413 ? -13.945 18.514 19.175 1.00 94.06 413 TYR A O 1
ATOM 3362 N N . SER A 1 414 ? -15.155 17.529 20.800 1.00 91.81 414 SER A N 1
ATOM 3363 C CA . SER A 1 414 ? -16.463 17.989 20.330 1.00 91.81 414 SER A CA 1
ATOM 3364 C C . SER A 1 414 ? -16.862 19.247 21.096 1.00 91.81 414 SER A C 1
ATOM 3366 O O . SER A 1 414 ? -17.078 19.203 22.307 1.00 91.81 414 SER A O 1
ATOM 3368 N N . GLU A 1 415 ? -16.960 20.379 20.400 1.00 90.25 415 GLU A N 1
ATOM 3369 C CA . GLU A 1 415 ? -17.524 21.601 20.963 1.00 90.25 415 GLU A CA 1
ATOM 3370 C C . GLU A 1 415 ? -19.006 21.662 20.593 1.00 90.25 415 GLU A C 1
ATOM 3372 O O . GLU A 1 415 ? -19.370 21.963 19.458 1.00 90.25 415 GLU A O 1
ATOM 3377 N N . GLU A 1 416 ? -19.871 21.352 21.555 1.00 86.12 416 GLU A N 1
ATOM 3378 C CA . GLU A 1 416 ? -21.313 21.249 21.308 1.00 86.12 416 GLU A CA 1
ATOM 3379 C C . GLU A 1 416 ? -22.093 22.537 21.618 1.00 86.12 416 GLU A C 1
ATOM 3381 O O . GLU A 1 416 ? -23.233 22.678 21.172 1.00 86.12 416 GLU A O 1
ATOM 3386 N N . GLN A 1 417 ? -21.523 23.477 22.382 1.00 84.62 417 GLN A N 1
ATOM 3387 C CA . GLN A 1 417 ? -22.279 24.593 22.962 1.00 84.62 417 GLN A CA 1
ATOM 3388 C C . GLN A 1 417 ? -22.461 25.766 21.998 1.00 84.62 417 GLN A C 1
ATOM 3390 O O . GLN A 1 417 ? -23.539 26.361 21.957 1.00 84.62 417 GLN A O 1
ATOM 3395 N N . TYR A 1 418 ? -21.430 26.118 21.231 1.00 83.31 418 TYR A N 1
ATOM 3396 C CA . TYR A 1 418 ? -21.421 27.349 20.436 1.00 83.31 418 TYR A CA 1
ATOM 3397 C C . TYR A 1 418 ? -21.331 27.104 18.933 1.00 83.31 418 TYR A C 1
ATOM 3399 O O . TYR A 1 418 ? -21.983 27.787 18.143 1.00 83.31 418 TYR A O 1
ATOM 3407 N N . THR A 1 419 ? -20.501 26.157 18.522 1.00 84.06 419 THR A N 1
ATOM 3408 C CA . THR A 1 419 ? -20.098 25.965 17.130 1.00 84.06 419 THR A CA 1
ATOM 3409 C C . THR A 1 419 ? -20.585 24.647 16.551 1.00 84.06 419 THR A C 1
ATOM 3411 O O . THR A 1 419 ? -20.760 24.588 15.331 1.00 84.06 419 THR A O 1
ATOM 3414 N N . GLN A 1 420 ? -20.824 23.637 17.401 1.00 87.62 420 GLN A N 1
ATOM 3415 C CA . GLN A 1 420 ? -21.099 22.255 16.986 1.00 87.62 420 GLN A CA 1
ATOM 3416 C C . GLN A 1 420 ? -19.954 21.680 16.136 1.00 87.62 420 GLN A C 1
ATOM 3418 O O . GLN A 1 420 ? -20.183 20.859 15.250 1.00 87.62 420 GLN A O 1
ATOM 3423 N N . THR A 1 421 ? -18.730 22.173 16.353 1.00 90.12 421 THR A N 1
ATOM 3424 C CA . THR A 1 421 ? -17.542 21.755 15.601 1.00 90.12 421 THR A CA 1
ATOM 3425 C C . THR A 1 421 ? -16.859 20.605 16.321 1.00 90.12 421 THR A C 1
ATOM 3427 O O . THR A 1 421 ? -16.584 20.695 17.518 1.00 90.12 421 THR A O 1
ATOM 3430 N N . VAL A 1 422 ? -16.506 19.566 15.573 1.00 90.25 422 VAL A N 1
ATOM 3431 C CA . VAL A 1 422 ? -15.580 18.530 16.022 1.00 90.25 422 VAL A CA 1
ATOM 3432 C C . VAL A 1 422 ? -14.183 18.891 15.533 1.00 90.25 422 VAL A C 1
ATOM 3434 O O . VAL A 1 422 ? -13.922 18.979 14.333 1.00 90.25 422 VAL A O 1
ATOM 3437 N N . TYR A 1 423 ? -13.284 19.122 16.481 1.00 92.62 423 TYR A N 1
ATOM 3438 C CA . TYR A 1 423 ? -11.870 19.353 16.229 1.00 92.62 423 TYR A CA 1
ATOM 3439 C C . TYR A 1 423 ? -11.147 18.014 16.271 1.00 92.62 423 TYR A C 1
ATOM 3441 O O . TYR A 1 423 ? -11.229 17.314 17.281 1.00 92.62 423 TYR A O 1
ATOM 3449 N N . ARG A 1 424 ? -10.424 17.687 15.198 1.00 92.19 424 ARG A N 1
ATOM 3450 C CA . ARG A 1 424 ? -9.573 16.494 15.138 1.00 92.19 424 ARG A CA 1
ATOM 3451 C C . ARG A 1 424 ? -8.138 16.886 14.864 1.00 92.19 424 ARG A C 1
ATOM 3453 O O . ARG A 1 424 ? -7.864 17.681 13.964 1.00 92.19 424 ARG A O 1
ATOM 3460 N N . PHE A 1 425 ? -7.217 16.310 15.609 1.00 94.06 425 PHE A N 1
ATOM 3461 C CA . PHE A 1 425 ? -5.792 16.454 15.382 1.00 94.06 425 PHE A CA 1
ATOM 3462 C C . PHE A 1 425 ? -5.156 15.078 15.356 1.00 94.06 425 PHE A C 1
ATOM 3464 O O . PHE A 1 425 ? -5.431 14.247 16.209 1.00 94.06 425 PHE A O 1
ATOM 3471 N N . GLU A 1 426 ? -4.266 14.852 14.404 1.00 95.06 426 GLU A N 1
ATOM 3472 C CA . GLU A 1 426 ? -3.475 13.631 14.352 1.00 95.06 426 GLU A CA 1
ATOM 3473 C C . GLU A 1 426 ? -2.075 13.987 13.861 1.00 95.06 426 GLU A C 1
ATOM 3475 O O . GLU A 1 426 ? -1.909 14.802 12.953 1.00 95.06 426 GLU A O 1
ATOM 3480 N N . THR A 1 427 ? -1.044 13.419 14.474 1.00 95.94 427 THR A N 1
ATOM 3481 C CA . THR A 1 427 ? 0.347 13.711 14.126 1.00 95.94 427 THR A CA 1
ATOM 3482 C C . THR A 1 427 ? 1.218 12.489 14.281 1.00 95.94 427 THR A C 1
ATOM 3484 O O . THR A 1 427 ? 1.002 11.662 15.163 1.00 95.94 427 THR A O 1
ATOM 3487 N N . ILE A 1 428 ? 2.267 12.423 13.462 1.00 96.50 428 ILE A N 1
ATOM 3488 C CA . ILE A 1 428 ? 3.344 11.459 13.637 1.00 96.50 428 ILE A CA 1
ATOM 3489 C C . ILE A 1 428 ? 4.723 12.060 13.366 1.00 96.50 428 ILE A C 1
ATOM 3491 O O . ILE A 1 428 ? 4.886 13.007 12.591 1.00 96.50 428 ILE A O 1
ATOM 3495 N N . TYR A 1 429 ? 5.730 11.441 13.967 1.00 97.38 429 TYR A N 1
ATOM 3496 C CA . TYR A 1 429 ? 7.142 11.662 13.714 1.00 97.38 429 TYR A CA 1
ATOM 3497 C C . TYR A 1 429 ? 7.803 10.329 13.354 1.00 97.38 429 TYR A C 1
ATOM 3499 O O . TYR A 1 429 ? 7.935 9.436 14.192 1.00 97.38 429 TYR A O 1
ATOM 3507 N N . ASP A 1 430 ? 8.204 10.205 12.094 1.00 97.12 430 ASP A N 1
ATOM 3508 C CA . ASP A 1 430 ? 8.873 9.042 11.530 1.00 97.12 430 ASP A CA 1
ATOM 3509 C C . ASP A 1 430 ? 10.398 9.234 11.560 1.00 97.12 430 ASP A C 1
ATOM 3511 O O . ASP A 1 430 ? 10.929 10.253 11.108 1.00 97.12 430 ASP A O 1
ATOM 3515 N N . VAL A 1 431 ? 11.126 8.226 12.039 1.00 97.38 431 VAL A N 1
ATOM 3516 C CA . VAL A 1 431 ? 12.592 8.217 12.110 1.00 97.38 431 VAL A CA 1
ATOM 3517 C C . VAL A 1 431 ? 13.161 7.256 11.075 1.00 97.38 431 VAL A C 1
ATOM 3519 O O . VAL A 1 431 ? 12.930 6.046 11.122 1.00 97.38 431 VAL A O 1
ATOM 3522 N N . GLY A 1 432 ? 13.991 7.793 10.181 1.00 94.38 432 GLY A N 1
ATOM 3523 C CA . GLY A 1 432 ? 14.833 6.995 9.295 1.00 94.38 432 GLY A CA 1
ATOM 3524 C C . GLY A 1 432 ? 14.180 6.489 8.006 1.00 94.38 432 GLY A C 1
ATOM 3525 O O . GLY A 1 432 ? 14.602 5.448 7.495 1.00 94.38 432 GLY A O 1
ATOM 3526 N N . ILE A 1 433 ? 13.217 7.226 7.451 1.00 95.94 433 ILE A N 1
ATOM 3527 C CA . ILE A 1 433 ? 12.625 6.939 6.136 1.00 95.94 433 ILE A CA 1
ATOM 3528 C C . ILE A 1 433 ? 13.705 7.061 5.045 1.00 95.94 433 ILE A C 1
ATOM 3530 O O . ILE A 1 433 ? 14.486 8.019 5.064 1.00 95.94 433 ILE A O 1
ATOM 3534 N N . PRO A 1 434 ? 13.791 6.121 4.086 1.00 95.81 434 PRO A N 1
ATOM 3535 C CA . PRO A 1 434 ? 14.744 6.206 2.985 1.00 95.81 434 PRO A CA 1
ATOM 3536 C C . PRO A 1 434 ? 14.307 7.259 1.958 1.00 95.81 434 PRO A C 1
ATOM 3538 O O . PRO A 1 434 ? 13.215 7.174 1.413 1.00 95.81 434 PRO A O 1
ATOM 3541 N N . PHE A 1 435 ? 15.177 8.209 1.629 1.00 95.94 435 PHE A N 1
ATOM 3542 C CA . PHE A 1 435 ? 14.988 9.176 0.544 1.00 95.94 435 PHE A CA 1
ATOM 3543 C C . PHE A 1 435 ? 16.089 9.030 -0.501 1.00 95.94 435 PHE A C 1
ATOM 3545 O O . PHE A 1 435 ? 17.236 8.730 -0.153 1.00 95.94 435 PHE A O 1
ATOM 3552 N N . PHE A 1 436 ? 15.752 9.291 -1.767 1.00 94.69 436 PHE A N 1
ATOM 3553 C CA . PHE A 1 436 ? 16.757 9.402 -2.817 1.00 94.69 436 PHE A CA 1
ATOM 3554 C C . PHE A 1 436 ? 17.666 10.598 -2.530 1.00 94.69 436 PHE A C 1
ATOM 3556 O O . PHE A 1 436 ? 17.208 11.668 -2.123 1.00 94.69 436 PHE A O 1
ATOM 3563 N N . ASP A 1 437 ? 18.963 10.392 -2.723 1.00 93.75 437 ASP A N 1
ATOM 3564 C CA . ASP A 1 437 ? 20.009 11.373 -2.469 1.00 93.75 437 ASP A CA 1
ATOM 3565 C C . ASP A 1 437 ? 20.913 11.481 -3.697 1.00 93.75 437 ASP A C 1
ATOM 3567 O O . ASP A 1 437 ? 21.709 10.584 -3.982 1.00 93.75 437 ASP A O 1
ATOM 3571 N N . LEU A 1 438 ? 20.781 12.598 -4.417 1.00 90.06 438 LEU A N 1
ATOM 3572 C CA . LEU A 1 438 ? 21.554 12.893 -5.626 1.00 90.06 438 LEU A CA 1
ATOM 3573 C C . LEU A 1 438 ? 23.060 13.026 -5.348 1.00 90.06 438 LEU A C 1
ATOM 3575 O O . LEU A 1 438 ? 23.860 12.815 -6.254 1.00 90.06 438 LEU A O 1
ATOM 3579 N N . GLY A 1 439 ? 23.465 13.324 -4.107 1.00 90.12 439 GLY A N 1
ATOM 3580 C CA . GLY A 1 439 ? 24.874 13.356 -3.710 1.00 90.12 439 GLY A CA 1
ATOM 3581 C C . GLY A 1 439 ? 25.496 11.965 -3.557 1.00 90.12 439 GLY A C 1
ATOM 3582 O O . GLY A 1 439 ? 26.716 11.833 -3.458 1.00 90.12 439 GLY A O 1
ATOM 3583 N N . LYS A 1 440 ? 24.680 10.903 -3.541 1.00 91.31 440 LYS A N 1
ATOM 3584 C CA . LYS A 1 440 ? 25.146 9.516 -3.468 1.00 91.31 440 LYS A CA 1
ATOM 3585 C C . LYS A 1 440 ? 25.024 8.858 -4.832 1.00 91.31 440 LYS A C 1
ATOM 3587 O O . LYS A 1 440 ? 23.941 8.480 -5.258 1.00 91.31 440 LYS A O 1
ATOM 3592 N N . VAL A 1 441 ? 26.161 8.662 -5.486 1.00 91.06 441 VAL A N 1
ATOM 3593 C CA . VAL A 1 441 ? 26.222 8.057 -6.820 1.00 91.06 441 VAL A CA 1
ATOM 3594 C C . VAL A 1 441 ? 26.197 6.526 -6.722 1.00 91.06 441 VAL A C 1
ATOM 3596 O O . VAL A 1 441 ? 26.843 5.924 -5.853 1.00 91.06 441 VAL A O 1
ATOM 3599 N N . SER A 1 442 ? 25.429 5.890 -7.604 1.00 92.31 442 SER A N 1
ATOM 3600 C CA . SER A 1 442 ? 25.384 4.435 -7.753 1.00 92.31 442 SER A CA 1
ATOM 3601 C C . SER A 1 442 ? 26.184 3.980 -8.974 1.00 92.31 442 SER A C 1
ATOM 3603 O O . SER A 1 442 ? 26.718 4.792 -9.719 1.00 92.31 442 SER A O 1
ATOM 3605 N N . VAL A 1 443 ? 26.289 2.669 -9.182 1.00 90.44 443 VAL A N 1
ATOM 3606 C CA . VAL A 1 443 ? 26.885 2.097 -10.404 1.00 90.44 443 VAL A CA 1
ATOM 3607 C C . VAL A 1 443 ? 25.932 2.133 -11.613 1.00 90.44 443 VAL A C 1
ATOM 3609 O O . VAL A 1 443 ? 26.252 1.564 -12.655 1.00 90.44 443 VAL A O 1
ATOM 3612 N N . ILE A 1 444 ? 24.736 2.719 -11.468 1.00 86.69 444 ILE A N 1
ATOM 3613 C CA . ILE A 1 444 ? 23.705 2.799 -12.508 1.00 86.69 444 ILE A CA 1
ATOM 3614 C C . ILE A 1 444 ? 23.591 4.243 -12.981 1.00 86.69 444 ILE A C 1
ATOM 3616 O O . ILE A 1 444 ? 22.966 5.069 -12.316 1.00 86.69 444 ILE A O 1
ATOM 3620 N N . ASP A 1 445 ? 24.147 4.510 -14.158 1.00 79.75 445 ASP A N 1
ATOM 3621 C CA . ASP A 1 445 ? 24.129 5.843 -14.768 1.00 79.75 445 ASP A CA 1
ATOM 3622 C C . ASP A 1 445 ? 23.014 5.993 -15.826 1.00 79.75 445 ASP A C 1
ATOM 3624 O O . ASP A 1 445 ? 22.711 7.101 -16.265 1.00 79.75 445 ASP A O 1
ATOM 3628 N N . THR A 1 446 ? 22.372 4.898 -16.257 1.00 77.81 446 THR A N 1
ATOM 3629 C CA . THR A 1 446 ? 21.307 4.931 -17.280 1.00 77.81 446 THR A CA 1
ATOM 3630 C C . THR A 1 446 ? 20.253 3.831 -17.053 1.00 77.81 446 THR A C 1
ATOM 3632 O O . THR A 1 446 ? 20.570 2.655 -17.257 1.00 77.81 446 THR A O 1
ATOM 3635 N N . PRO A 1 447 ? 19.014 4.185 -16.646 1.00 72.50 447 PRO A N 1
ATOM 3636 C CA . PRO A 1 447 ? 18.648 5.484 -16.073 1.00 72.50 447 PRO A CA 1
ATOM 3637 C C . PRO A 1 447 ? 19.413 5.719 -14.763 1.00 72.50 447 PRO A C 1
ATOM 3639 O O . PRO A 1 447 ? 19.646 4.779 -14.003 1.00 72.50 447 PRO A O 1
ATOM 3642 N N . ALA A 1 448 ? 19.826 6.961 -14.504 1.00 83.62 448 ALA A N 1
ATOM 3643 C CA . ALA A 1 448 ? 20.558 7.287 -13.286 1.00 83.62 448 ALA A CA 1
ATOM 3644 C C . ALA A 1 448 ? 19.692 6.980 -12.055 1.00 83.62 448 ALA A C 1
ATOM 3646 O O . ALA A 1 448 ? 18.626 7.572 -11.882 1.00 83.62 448 ALA A O 1
ATOM 3647 N N . LEU A 1 449 ? 20.146 6.057 -11.202 1.00 89.12 449 LEU A N 1
ATOM 3648 C CA . LEU A 1 449 ? 19.456 5.721 -9.956 1.00 89.12 449 LEU A CA 1
ATOM 3649 C C . LEU A 1 449 ? 20.264 6.263 -8.771 1.00 89.12 449 LEU A C 1
ATOM 3651 O O . LEU A 1 449 ? 21.344 5.732 -8.488 1.00 89.12 449 LEU A O 1
ATOM 3655 N N . PRO A 1 450 ? 19.780 7.302 -8.070 1.00 91.69 450 PRO A N 1
ATOM 3656 C CA . PRO A 1 450 ? 20.496 7.867 -6.935 1.00 91.69 450 PRO A CA 1
ATOM 3657 C C . PRO A 1 450 ? 20.621 6.874 -5.778 1.00 91.69 450 PRO A C 1
ATOM 3659 O O . PRO A 1 450 ? 19.855 5.917 -5.640 1.00 91.69 450 PRO A O 1
ATOM 3662 N N . GLY A 1 451 ? 21.585 7.128 -4.902 1.00 92.94 451 GLY A N 1
ATOM 3663 C CA . GLY A 1 451 ? 21.713 6.431 -3.633 1.00 92.94 451 GLY A CA 1
ATOM 3664 C C . GLY A 1 451 ? 20.630 6.843 -2.635 1.00 92.94 451 GLY A C 1
ATOM 3665 O O . GLY A 1 451 ? 19.757 7.661 -2.917 1.00 92.94 451 GLY A O 1
ATOM 3666 N N . VAL A 1 452 ? 20.700 6.262 -1.435 1.00 95.50 452 VAL A N 1
ATOM 3667 C CA . VAL A 1 452 ? 19.686 6.447 -0.388 1.00 95.50 452 VAL A CA 1
ATOM 3668 C C . VAL A 1 452 ? 20.294 7.079 0.865 1.00 95.50 452 VAL A C 1
ATOM 3670 O O . VAL A 1 452 ? 21.365 6.673 1.339 1.00 95.50 452 VAL A O 1
ATOM 3673 N N . THR A 1 453 ? 19.575 8.041 1.439 1.00 95.50 453 THR A N 1
ATOM 3674 C CA . THR A 1 453 ? 19.846 8.635 2.754 1.00 95.50 453 THR A CA 1
ATOM 3675 C C . THR A 1 453 ? 18.607 8.533 3.630 1.00 95.50 453 THR A C 1
ATOM 3677 O O . THR A 1 453 ? 17.491 8.745 3.168 1.00 95.50 453 THR A O 1
ATOM 3680 N N . LYS A 1 454 ? 18.802 8.191 4.906 1.00 95.94 454 LYS A N 1
ATOM 3681 C CA . LYS A 1 454 ? 17.722 8.159 5.892 1.00 95.94 454 LYS A CA 1
ATOM 3682 C C . LYS A 1 454 ? 17.408 9.579 6.357 1.00 95.94 454 LYS A C 1
ATOM 3684 O O . LYS A 1 454 ? 18.331 10.313 6.703 1.00 95.94 454 LYS A O 1
ATOM 3689 N N . LYS A 1 455 ? 16.129 9.948 6.381 1.00 95.56 455 LYS A N 1
ATOM 3690 C CA . LYS A 1 455 ? 15.647 11.232 6.901 1.00 95.56 455 LYS A CA 1
ATOM 3691 C C . LYS A 1 455 ? 14.543 11.008 7.925 1.00 95.56 455 LYS A C 1
ATOM 3693 O O . LYS A 1 455 ? 13.813 10.020 7.852 1.00 95.56 455 LYS A O 1
ATOM 3698 N N . ASN A 1 456 ? 14.436 11.935 8.866 1.00 96.94 456 ASN A N 1
ATOM 3699 C CA . ASN A 1 456 ? 13.295 11.998 9.768 1.00 96.94 456 ASN A CA 1
ATOM 3700 C C . ASN A 1 456 ? 12.224 12.881 9.143 1.00 96.94 456 ASN A C 1
ATOM 3702 O O . ASN A 1 456 ? 12.545 13.803 8.388 1.00 96.94 456 ASN A O 1
ATOM 3706 N N . MET A 1 457 ? 10.968 12.606 9.461 1.00 95.06 457 MET A N 1
ATOM 3707 C CA . MET A 1 457 ? 9.854 13.340 8.896 1.00 95.06 457 MET A CA 1
ATOM 3708 C C . MET A 1 457 ? 8.737 13.503 9.911 1.00 95.06 457 MET A C 1
ATOM 3710 O O . MET A 1 457 ? 8.367 12.563 10.605 1.00 95.06 457 MET A O 1
ATOM 3714 N N . TRP A 1 458 ? 8.179 14.703 9.949 1.00 95.56 458 TRP A N 1
ATOM 3715 C CA . TRP A 1 458 ? 6.978 15.012 10.699 1.00 95.56 458 TRP A CA 1
ATOM 3716 C C . TRP A 1 458 ? 5.802 15.176 9.736 1.00 95.56 458 TRP A C 1
ATOM 3718 O O . TRP A 1 458 ? 5.961 15.760 8.663 1.00 95.56 458 TRP A O 1
ATOM 3728 N N . LYS A 1 459 ? 4.638 14.661 10.129 1.00 92.88 459 LYS A N 1
ATOM 3729 C CA . LYS A 1 459 ? 3.352 14.879 9.460 1.00 92.88 459 LYS A CA 1
ATOM 3730 C C . LYS A 1 459 ? 2.303 15.183 10.519 1.00 92.88 459 LYS A C 1
ATOM 3732 O O . LYS A 1 459 ? 2.349 14.618 11.614 1.00 92.88 459 LYS A O 1
ATOM 3737 N N . GLY A 1 460 ? 1.357 16.042 10.173 1.00 93.12 460 GLY A N 1
ATOM 3738 C CA . GLY A 1 460 ? 0.224 16.349 11.026 1.00 93.12 460 GLY A CA 1
ATOM 3739 C C . GLY A 1 460 ? -0.984 16.793 10.219 1.00 93.12 460 GLY A C 1
ATOM 3740 O O . GLY A 1 460 ? -0.847 17.336 9.123 1.00 93.12 460 GLY A O 1
ATOM 3741 N N . MET A 1 461 ? -2.157 16.561 10.788 1.00 92.25 461 MET A N 1
ATOM 3742 C CA . MET A 1 461 ? -3.447 17.023 10.305 1.00 92.25 461 MET A CA 1
ATOM 3743 C C . MET A 1 461 ? -4.143 17.761 11.441 1.00 92.25 461 MET A C 1
ATOM 3745 O O . MET A 1 461 ? -4.118 17.321 12.589 1.00 92.25 461 MET A O 1
ATOM 3749 N N . LEU A 1 462 ? -4.799 18.861 11.089 1.00 92.31 462 LEU A N 1
ATOM 3750 C CA . LEU A 1 462 ? -5.797 19.518 11.916 1.00 92.31 462 LEU A CA 1
ATOM 3751 C C . LEU A 1 462 ? -7.068 19.653 11.075 1.00 92.31 462 LEU A C 1
ATOM 3753 O O . LEU A 1 462 ? -7.035 20.290 10.022 1.00 92.31 462 LEU A O 1
ATOM 3757 N N . ALA A 1 463 ? -8.153 19.027 11.518 1.00 89.00 463 ALA A N 1
ATOM 3758 C CA . ALA A 1 463 ? -9.446 19.041 10.850 1.00 89.00 463 ALA A CA 1
ATOM 3759 C C . ALA A 1 463 ? -10.520 19.683 11.733 1.00 89.00 463 ALA A C 1
ATOM 3761 O O . ALA A 1 463 ? -10.460 19.643 12.965 1.00 89.00 463 ALA A O 1
ATOM 3762 N N . PHE A 1 464 ? -11.496 20.286 11.061 1.00 90.75 464 PHE A N 1
ATOM 3763 C CA . PHE A 1 464 ? -12.612 21.003 11.659 1.00 90.75 464 PHE A CA 1
ATOM 3764 C C . PHE A 1 464 ? -13.889 20.537 10.968 1.00 90.75 464 PHE A C 1
ATOM 3766 O O . PHE A 1 464 ? -14.227 21.025 9.887 1.00 90.75 464 PHE A O 1
ATOM 3773 N N . ASP A 1 465 ? -14.594 19.601 11.590 1.00 83.69 465 ASP A N 1
ATOM 3774 C CA . ASP A 1 465 ? -15.851 19.090 11.061 1.00 83.69 465 ASP A CA 1
ATOM 3775 C C . ASP A 1 465 ? -16.995 19.884 11.671 1.00 83.69 465 ASP A C 1
ATOM 3777 O O . ASP A 1 465 ? -17.251 19.810 12.872 1.00 83.69 465 ASP A O 1
ATOM 3781 N N . ARG A 1 466 ? -17.689 20.664 10.842 1.00 84.69 466 ARG A N 1
ATOM 3782 C CA . ARG A 1 466 ? -18.838 21.453 11.277 1.00 84.69 466 ARG A CA 1
ATOM 3783 C C . ARG A 1 466 ? -20.034 21.196 10.365 1.00 84.69 466 ARG A C 1
ATOM 3785 O O . ARG A 1 466 ? -19.917 21.463 9.165 1.00 84.69 466 ARG A O 1
ATOM 3792 N N . PRO A 1 467 ? -21.200 20.811 10.916 1.00 77.19 467 PRO A N 1
ATOM 3793 C CA . PRO A 1 467 ? -22.422 20.715 10.135 1.00 77.19 467 PRO A CA 1
ATOM 3794 C C . PRO A 1 467 ? -22.754 22.095 9.561 1.00 77.19 467 PRO A C 1
ATOM 3796 O O . PRO A 1 467 ? -23.083 23.037 10.287 1.00 77.19 467 PRO A O 1
ATOM 3799 N N . THR A 1 468 ? -22.637 22.238 8.242 1.00 77.00 468 THR A N 1
ATOM 3800 C CA . THR A 1 468 ? -22.796 23.533 7.572 1.00 77.00 468 THR A CA 1
ATOM 3801 C C . THR A 1 468 ? -24.081 23.532 6.767 1.00 77.00 468 THR A C 1
ATOM 3803 O O . THR A 1 468 ? -24.267 22.756 5.830 1.00 77.00 468 THR A O 1
ATOM 3806 N N . TRP A 1 469 ? -25.010 24.426 7.110 1.00 78.06 469 TRP A N 1
ATOM 3807 C CA . TRP A 1 469 ? -26.254 24.534 6.358 1.00 78.06 469 TRP A CA 1
ATOM 3808 C C . TRP A 1 469 ? -26.076 25.383 5.099 1.00 78.06 469 TRP A C 1
ATOM 3810 O O . TRP A 1 469 ? -26.129 26.612 5.134 1.00 78.06 469 TRP A O 1
ATOM 3820 N N . ILE A 1 470 ? -25.924 24.717 3.956 1.00 78.62 470 ILE A N 1
ATOM 3821 C CA . ILE A 1 470 ? -25.914 25.373 2.647 1.00 78.62 470 ILE A CA 1
ATOM 3822 C C . ILE A 1 470 ? -27.334 25.323 2.073 1.00 78.62 470 ILE A C 1
ATOM 3824 O O . ILE A 1 470 ? -27.710 24.408 1.339 1.00 78.62 470 ILE A O 1
ATOM 3828 N N . ARG A 1 471 ? -28.150 26.326 2.422 1.00 76.62 471 ARG A N 1
ATOM 3829 C CA . ARG A 1 471 ? -29.595 26.378 2.113 1.00 76.62 471 ARG A CA 1
ATOM 3830 C C . ARG A 1 471 ? -29.935 26.212 0.625 1.00 76.62 471 ARG A C 1
ATOM 3832 O O . ARG A 1 471 ? -31.026 25.742 0.301 1.00 76.62 471 ARG A O 1
ATOM 3839 N N . THR A 1 472 ? -29.037 26.618 -0.272 1.00 86.44 472 THR A N 1
ATOM 3840 C CA . THR A 1 472 ? -29.194 26.462 -1.728 1.00 86.44 472 THR A CA 1
ATOM 3841 C C . THR A 1 472 ? -29.069 25.010 -2.185 1.00 86.44 472 THR A C 1
ATOM 3843 O O . THR A 1 472 ? -29.721 24.643 -3.158 1.00 86.44 472 THR A O 1
ATOM 3846 N N . LEU A 1 473 ? -28.292 24.185 -1.477 1.00 78.62 473 LEU A N 1
ATOM 3847 C CA . LEU A 1 473 ? -28.078 22.774 -1.797 1.00 78.62 473 LEU A CA 1
ATOM 3848 C C . LEU A 1 473 ? -29.090 21.864 -1.085 1.00 78.62 473 LEU A C 1
ATOM 3850 O O . LEU A 1 473 ? -29.570 20.900 -1.675 1.00 78.62 473 LEU A O 1
ATOM 3854 N N . ASN A 1 474 ? -29.462 22.170 0.163 1.00 74.50 474 ASN A N 1
ATOM 3855 C CA . ASN A 1 474 ? -30.503 21.433 0.883 1.00 74.50 474 ASN A CA 1
ATOM 3856 C C . ASN A 1 474 ? -31.217 22.337 1.894 1.00 74.50 474 ASN A C 1
ATOM 3858 O O . ASN A 1 474 ? -30.604 22.961 2.753 1.00 74.50 474 ASN A O 1
ATOM 3862 N N . ARG A 1 475 ? -32.549 22.407 1.814 1.00 77.62 475 ARG A N 1
ATOM 3863 C CA . ARG A 1 475 ? -33.369 23.252 2.700 1.00 77.62 475 ARG A CA 1
ATOM 3864 C C . ARG A 1 475 ? -33.681 22.616 4.057 1.00 77.62 475 ARG A C 1
ATOM 3866 O O . ARG A 1 475 ? -34.264 23.297 4.892 1.00 77.62 475 ARG A O 1
ATOM 3873 N N . ARG A 1 476 ? -33.385 21.327 4.247 1.00 77.25 476 ARG A N 1
ATOM 3874 C CA . ARG A 1 476 ? -33.848 20.531 5.397 1.00 77.25 476 ARG A CA 1
ATOM 3875 C C . ARG A 1 476 ? -32.735 19.852 6.191 1.00 77.25 476 ARG A C 1
ATOM 3877 O O . ARG A 1 476 ? -33.021 19.379 7.282 1.00 77.25 476 ARG A O 1
ATOM 3884 N N . ALA A 1 477 ? -31.516 19.791 5.665 1.00 69.81 477 ALA A N 1
ATOM 3885 C CA . ALA A 1 477 ? -30.385 19.170 6.343 1.00 69.81 477 ALA A CA 1
ATOM 3886 C C . ALA A 1 477 ? -29.116 20.009 6.177 1.00 69.81 477 ALA A C 1
ATOM 3888 O O . ALA A 1 477 ? -28.946 20.698 5.166 1.00 69.81 477 ALA A O 1
ATOM 3889 N N . THR A 1 478 ? -28.253 19.941 7.184 1.00 68.44 478 THR A N 1
ATOM 3890 C CA . THR A 1 478 ? -26.858 20.380 7.128 1.00 68.44 478 THR A CA 1
ATOM 3891 C C . THR A 1 478 ? -26.034 19.384 6.318 1.00 68.44 478 THR A C 1
ATOM 3893 O O . THR A 1 478 ? -26.403 18.212 6.226 1.00 68.44 478 THR A O 1
ATOM 3896 N N . PHE A 1 479 ? -24.955 19.875 5.717 1.00 60.53 479 PHE A N 1
ATOM 3897 C CA . PHE A 1 479 ? -23.939 19.060 5.059 1.00 60.53 479 PHE A CA 1
ATOM 3898 C C . PHE A 1 479 ? -22.787 18.784 6.007 1.00 60.53 479 PHE A C 1
ATOM 3900 O O . PHE A 1 479 ? -22.529 19.674 6.859 1.00 60.53 479 PHE A O 1
#